Protein AF-A0A1C3NSQ4-F1 (afdb_monomer_lite)

Structure (mmCIF, N/CA/C/O backbone):
data_AF-A0A1C3NSQ4-F1
#
_entry.id   AF-A0A1C3NSQ4-F1
#
loop_
_atom_site.group_PDB
_atom_site.id
_atom_site.type_symbol
_atom_site.label_atom_id
_atom_site.label_alt_id
_atom_site.label_comp_id
_atom_site.label_asym_id
_atom_site.label_entity_id
_atom_site.label_seq_id
_atom_site.pdbx_PDB_ins_code
_atom_site.Cartn_x
_atom_site.Cartn_y
_atom_site.Cartn_z
_atom_site.occupancy
_atom_site.B_iso_or_equiv
_atom_site.auth_seq_id
_atom_site.auth_comp_id
_atom_site.auth_asym_id
_atom_site.auth_atom_id
_atom_site.pdbx_PDB_model_num
ATOM 1 N N . MET A 1 1 ? 35.970 15.125 13.111 1.00 40.38 1 MET A N 1
ATOM 2 C CA . MET A 1 1 ? 35.811 14.243 14.288 1.00 40.38 1 MET A CA 1
ATOM 3 C C . MET A 1 1 ? 34.692 13.255 14.001 1.00 40.38 1 MET A C 1
ATOM 5 O O . MET A 1 1 ? 33.544 13.655 13.899 1.00 40.38 1 MET A O 1
ATOM 9 N N . ALA A 1 2 ? 35.043 11.988 13.784 1.00 42.28 2 ALA A N 1
ATOM 10 C CA . ALA A 1 2 ? 34.103 10.860 13.794 1.00 42.28 2 ALA A CA 1
ATOM 11 C C . ALA A 1 2 ? 33.626 10.599 15.259 1.00 42.28 2 ALA A C 1
ATOM 13 O O . ALA A 1 2 ? 34.150 11.297 16.133 1.00 42.28 2 ALA A O 1
ATOM 14 N N . PRO A 1 3 ? 32.800 9.575 15.616 1.00 45.81 3 PRO A N 1
ATOM 15 C CA . PRO A 1 3 ? 32.316 8.450 14.791 1.00 45.81 3 PRO A CA 1
ATOM 16 C C . PRO A 1 3 ? 30.944 7.785 15.174 1.00 45.81 3 PRO A C 1
ATOM 18 O O . PRO A 1 3 ? 30.365 8.040 16.219 1.00 45.81 3 PRO A O 1
ATOM 21 N N . LYS A 1 4 ? 30.555 6.768 14.372 1.00 31.14 4 LYS A N 1
ATOM 22 C CA . LYS A 1 4 ? 29.981 5.440 14.754 1.00 31.14 4 LYS A CA 1
ATOM 23 C C . LYS A 1 4 ? 28.636 5.344 15.515 1.00 31.14 4 LYS A C 1
ATOM 25 O O . LYS A 1 4 ? 28.571 5.657 16.695 1.00 31.14 4 LYS A O 1
ATOM 30 N N . LYS A 1 5 ? 27.703 4.561 14.943 1.00 35.34 5 LYS A N 1
ATOM 31 C CA . LYS A 1 5 ? 27.250 3.206 15.398 1.00 35.34 5 LYS A CA 1
ATOM 32 C C . LYS A 1 5 ? 25.962 2.836 14.636 1.00 35.34 5 LYS A C 1
ATOM 34 O O . LYS A 1 5 ? 24.992 3.568 14.713 1.00 35.34 5 LYS A O 1
ATOM 39 N N . LYS A 1 6 ? 25.941 1.856 13.723 1.00 31.12 6 LYS A N 1
ATOM 40 C CA . LYS A 1 6 ? 25.899 0.389 13.923 1.00 31.12 6 LYS A CA 1
ATOM 41 C C . LYS A 1 6 ? 24.821 -0.085 14.916 1.00 31.12 6 LYS A C 1
ATOM 43 O O . LYS A 1 6 ? 24.930 0.195 16.103 1.00 31.12 6 LYS A O 1
ATOM 48 N N . MET A 1 7 ? 24.014 -1.024 14.407 1.00 30.27 7 MET A N 1
ATOM 49 C CA . MET A 1 7 ? 23.679 -2.326 15.012 1.00 30.27 7 MET A CA 1
ATOM 50 C C . MET A 1 7 ? 22.266 -2.507 15.597 1.00 30.27 7 MET A C 1
ATOM 52 O O . MET A 1 7 ? 21.793 -1.693 16.376 1.00 30.27 7 MET A O 1
ATOM 56 N N . PHE A 1 8 ? 21.728 -3.698 15.299 1.00 30.91 8 PHE A N 1
ATOM 57 C CA . PHE A 1 8 ? 20.724 -4.491 16.025 1.00 30.91 8 PHE A CA 1
ATOM 58 C C . PHE A 1 8 ? 19.275 -4.526 15.512 1.00 30.91 8 PHE A C 1
ATOM 60 O O . PHE A 1 8 ? 18.371 -3.893 16.039 1.00 30.91 8 PHE A O 1
ATOM 67 N N . GLN A 1 9 ? 19.069 -5.434 14.553 1.00 26.03 9 GLN A N 1
ATOM 68 C CA . GLN A 1 9 ? 17.821 -6.149 14.295 1.00 26.03 9 GLN A CA 1
ATOM 69 C C . GLN A 1 9 ? 17.838 -7.456 15.116 1.00 26.03 9 GLN A C 1
ATOM 71 O O . GLN A 1 9 ? 18.723 -8.295 14.937 1.00 26.03 9 GLN A O 1
ATOM 76 N N . LYS A 1 10 ? 16.893 -7.607 16.050 1.00 25.72 10 LYS A N 1
ATOM 77 C CA . LYS A 1 10 ? 16.554 -8.856 16.757 1.00 25.72 10 LYS A CA 1
ATOM 78 C C . LYS A 1 10 ? 15.092 -8.770 17.216 1.00 25.72 10 LYS A C 1
ATOM 80 O O . LYS A 1 10 ? 14.708 -7.741 17.758 1.00 25.72 10 LYS A O 1
ATOM 85 N N . SER A 1 11 ? 14.359 -9.876 17.047 1.00 26.11 11 SER A N 1
ATOM 86 C CA . SER A 1 11 ? 12.945 -10.123 17.419 1.00 26.11 11 SER A CA 1
ATOM 87 C C . SER A 1 11 ? 11.919 -9.497 16.458 1.00 26.11 11 SER A C 1
ATOM 89 O O . SER A 1 11 ? 11.941 -8.299 16.249 1.00 26.11 11 SER A O 1
ATOM 91 N N . MET A 1 12 ? 10.989 -10.206 15.812 1.00 30.17 12 MET A N 1
ATOM 92 C CA . MET A 1 12 ? 10.371 -11.501 16.099 1.00 30.17 12 MET A CA 1
ATOM 93 C C . MET A 1 12 ? 10.054 -12.262 14.799 1.00 30.17 12 MET A C 1
ATOM 95 O O . MET A 1 12 ? 9.213 -11.843 14.009 1.00 30.17 12 MET A O 1
ATOM 99 N N . SER A 1 13 ? 10.676 -13.427 14.635 1.00 24.72 13 SER A N 1
ATOM 100 C CA . SER A 1 13 ? 10.127 -14.567 13.898 1.00 24.72 13 SER A CA 1
ATOM 101 C C . SER A 1 13 ? 9.924 -15.676 14.928 1.00 24.72 13 SER A C 1
ATOM 103 O O . SER A 1 13 ? 10.914 -16.182 15.446 1.00 24.72 13 SER A O 1
ATOM 105 N N . ALA A 1 14 ? 8.675 -15.989 15.277 1.00 25.52 14 ALA A N 1
ATOM 106 C CA . ALA A 1 14 ? 8.234 -17.251 15.887 1.00 25.52 14 ALA A CA 1
ATOM 107 C C . ALA A 1 14 ? 6.713 -17.182 16.123 1.00 25.52 14 ALA A C 1
ATOM 109 O O . ALA A 1 14 ? 6.257 -16.201 16.699 1.00 25.52 14 ALA A O 1
ATOM 110 N N . LEU A 1 15 ? 5.985 -18.243 15.737 1.00 24.64 15 LEU A N 1
ATOM 111 C CA . LEU A 1 15 ? 4.517 -18.385 15.574 1.00 24.64 15 LEU A CA 1
ATOM 112 C C . LEU A 1 15 ? 4.069 -17.871 14.193 1.00 24.64 15 LEU A C 1
ATOM 114 O O . LEU A 1 15 ? 3.974 -16.676 13.982 1.00 24.64 15 LEU A O 1
ATOM 118 N N . MET A 1 16 ? 3.832 -18.682 13.162 1.00 30.86 16 MET A N 1
ATOM 119 C CA . MET A 1 16 ? 3.061 -19.923 13.137 1.00 30.86 16 MET A CA 1
ATOM 120 C C . MET A 1 16 ? 3.555 -20.825 11.989 1.00 30.86 16 MET A C 1
ATOM 122 O O . MET A 1 16 ? 3.319 -20.542 10.817 1.00 30.86 16 MET A O 1
ATOM 126 N N . LEU A 1 17 ? 4.223 -21.922 12.340 1.00 26.34 17 LEU A N 1
ATOM 127 C CA . LEU A 1 17 ? 4.379 -23.120 11.514 1.00 26.34 17 LEU A CA 1
ATOM 128 C C . LEU A 1 17 ? 3.701 -24.258 12.288 1.00 26.34 17 LEU A C 1
ATOM 130 O O . LEU A 1 17 ? 4.016 -24.486 13.453 1.00 26.34 17 LEU A O 1
ATOM 134 N N . GLY A 1 18 ? 2.756 -24.920 11.630 1.00 28.59 18 GLY A N 1
ATOM 135 C CA . GLY A 1 18 ? 1.955 -26.054 12.102 1.00 28.59 18 GLY A CA 1
ATOM 136 C C . GLY A 1 18 ? 0.729 -26.134 11.194 1.00 28.59 18 GLY A C 1
ATOM 137 O O . GLY A 1 18 ? -0.209 -25.372 11.385 1.00 28.59 18 GLY A O 1
ATOM 138 N N . GLY A 1 19 ? 0.843 -26.759 10.019 1.00 27.62 19 GLY A N 1
ATOM 139 C CA . GLY A 1 19 ? 0.536 -28.184 9.798 1.00 27.62 19 GLY A CA 1
ATOM 140 C C . GLY A 1 19 ? -0.875 -28.262 9.188 1.00 27.62 19 GLY A C 1
ATOM 141 O O . GLY A 1 19 ? -1.829 -27.879 9.851 1.00 27.62 19 GLY A O 1
ATOM 142 N N . ALA A 1 20 ? -1.049 -28.446 7.870 1.00 27.33 20 ALA A N 1
ATOM 143 C CA . ALA A 1 20 ? -1.038 -29.742 7.166 1.00 27.33 20 ALA A CA 1
ATOM 144 C C . ALA A 1 20 ? -2.050 -30.702 7.825 1.00 27.33 20 ALA A C 1
ATOM 146 O O . ALA A 1 20 ? -1.835 -31.119 8.954 1.00 27.33 20 ALA A O 1
ATOM 147 N N . GLU A 1 21 ? -3.273 -30.855 7.313 1.00 31.23 21 GLU A N 1
ATOM 148 C CA . GLU A 1 21 ? -3.770 -31.872 6.352 1.00 31.23 21 GLU A CA 1
ATOM 149 C C . GLU A 1 21 ? -5.286 -32.000 6.687 1.00 31.23 21 GLU A C 1
ATOM 151 O O . GLU A 1 21 ? -5.676 -31.695 7.808 1.00 31.23 21 GLU A O 1
ATOM 156 N N . SER A 1 22 ? -6.263 -32.417 5.886 1.00 32.12 22 SER A N 1
ATOM 157 C CA . SER A 1 22 ? -6.384 -32.954 4.537 1.00 32.12 22 SER A CA 1
ATOM 158 C C . SER A 1 22 ? -7.873 -32.816 4.172 1.00 32.12 22 SER A C 1
ATOM 160 O O . SER A 1 22 ? -8.736 -33.045 5.022 1.00 32.12 22 SER A O 1
ATOM 162 N N . ALA A 1 23 ? -8.190 -32.468 2.928 1.00 27.31 23 ALA A N 1
ATOM 163 C CA . ALA A 1 23 ? -9.536 -32.586 2.379 1.00 27.31 23 ALA A CA 1
ATOM 164 C C . ALA A 1 23 ? -9.571 -33.800 1.448 1.00 27.31 23 ALA A C 1
ATOM 166 O O . ALA A 1 23 ? -8.804 -33.837 0.490 1.00 27.31 23 ALA A O 1
ATOM 167 N N . ALA A 1 24 ? -10.473 -34.752 1.695 1.00 31.73 24 ALA A N 1
ATOM 168 C CA . ALA A 1 24 ? -11.015 -35.633 0.661 1.00 31.73 24 ALA A CA 1
ATOM 169 C C . ALA A 1 24 ? -12.319 -36.315 1.132 1.00 31.73 24 ALA A C 1
ATOM 171 O O . ALA A 1 24 ? -12.511 -36.492 2.335 1.00 31.73 24 ALA A O 1
ATOM 172 N N . PRO A 1 25 ? -13.232 -36.654 0.202 1.00 35.25 25 PRO A N 1
ATOM 173 C CA . PRO A 1 25 ? -14.680 -36.584 0.406 1.00 35.25 25 PRO A CA 1
ATOM 174 C C . PRO A 1 25 ? -15.360 -37.959 0.380 1.00 35.25 25 PRO A C 1
ATOM 176 O O . PRO A 1 25 ? -14.863 -38.871 -0.271 1.00 35.25 25 PRO A O 1
ATOM 179 N N . LEU A 1 26 ? -16.550 -38.094 0.976 1.00 38.00 26 LEU A N 1
ATOM 180 C CA . LEU A 1 26 ? -17.413 -39.257 0.737 1.00 38.00 26 LEU A CA 1
ATOM 181 C C . LEU A 1 26 ? -18.899 -38.875 0.722 1.00 38.00 26 LEU A C 1
ATOM 183 O O . LEU A 1 26 ? -19.487 -38.495 1.731 1.00 38.00 26 LEU A O 1
ATOM 187 N N . ALA A 1 27 ? -19.492 -39.019 -0.461 1.00 31.97 27 ALA A N 1
ATOM 188 C CA . ALA A 1 27 ? -20.909 -39.278 -0.653 1.00 31.97 27 ALA A CA 1
ATOM 189 C C . ALA A 1 27 ? -21.199 -40.768 -0.387 1.00 31.97 27 ALA A C 1
ATOM 191 O O . ALA A 1 27 ? -20.351 -41.609 -0.684 1.00 31.97 27 ALA A O 1
ATOM 192 N N . GLY A 1 28 ? -22.412 -41.097 0.075 1.00 33.06 28 GLY A N 1
ATOM 193 C CA . GLY A 1 28 ? -22.971 -42.449 -0.073 1.00 33.06 28 GLY A CA 1
ATOM 194 C C . GLY A 1 28 ? -23.776 -42.999 1.110 1.00 33.06 28 GLY A C 1
ATOM 195 O O . GLY A 1 28 ? -23.215 -43.658 1.969 1.00 33.06 28 GLY A O 1
ATOM 196 N N . SER A 1 29 ? -25.096 -42.791 1.045 1.00 31.61 29 SER A N 1
ATOM 197 C CA . SER A 1 29 ? -26.168 -43.801 1.193 1.00 31.61 29 SER A CA 1
ATOM 198 C C . SER A 1 29 ? -26.341 -44.656 2.467 1.00 31.61 29 SER A C 1
ATOM 200 O O . SER A 1 29 ? -25.439 -45.358 2.900 1.00 31.61 29 SER A O 1
ATOM 202 N N . GLY A 1 30 ? -27.605 -44.761 2.919 1.00 32.78 30 GLY A N 1
ATOM 203 C CA . GLY A 1 30 ? -28.124 -45.868 3.753 1.00 32.78 30 GLY A CA 1
ATOM 204 C C . GLY A 1 30 ? -28.919 -45.389 4.979 1.00 32.78 30 GLY A C 1
ATOM 205 O O . GLY A 1 30 ? -28.307 -45.109 5.994 1.00 32.78 30 GLY A O 1
ATOM 206 N N . VAL A 1 31 ? -30.214 -45.044 4.909 1.00 37.06 31 VAL A N 1
ATOM 207 C CA . VAL A 1 31 ? -31.425 -45.904 4.832 1.00 37.06 31 VAL A CA 1
ATOM 208 C C . VAL A 1 31 ? -31.801 -46.555 6.186 1.00 37.06 31 VAL A C 1
ATOM 210 O O . VAL A 1 31 ? -30.989 -47.239 6.795 1.00 37.06 31 VAL A O 1
ATOM 213 N N . LEU A 1 32 ? -33.096 -46.399 6.533 1.00 40.06 32 LEU A N 1
ATOM 214 C CA . LEU A 1 32 ? -33.947 -47.093 7.533 1.00 40.06 32 LEU A CA 1
ATOM 215 C C . LEU A 1 32 ? -34.000 -46.491 8.951 1.00 40.06 32 LEU A C 1
ATOM 217 O O . LEU A 1 32 ? -32.976 -46.149 9.514 1.00 40.06 32 LEU A O 1
ATOM 221 N N . ALA A 1 33 ? -35.133 -46.414 9.656 1.00 39.53 33 ALA A N 1
ATOM 222 C CA . ALA A 1 33 ? -36.562 -46.553 9.357 1.00 39.53 33 ALA A CA 1
ATOM 223 C C . ALA A 1 33 ? -37.335 -46.283 10.669 1.00 39.53 33 ALA A C 1
ATOM 225 O O . ALA A 1 33 ? -36.830 -46.632 11.731 1.00 39.53 33 ALA A O 1
ATOM 226 N N . SER A 1 34 ? -38.596 -45.833 10.548 1.00 41.97 34 SER A N 1
ATOM 227 C CA . SER A 1 34 ? -39.753 -46.166 11.420 1.00 41.97 34 SER A CA 1
ATOM 228 C C . SER A 1 34 ? -39.723 -45.708 12.899 1.00 41.97 34 SER A C 1
ATOM 230 O O . SER A 1 34 ? -38.709 -45.805 13.564 1.00 41.97 34 SER A O 1
ATOM 232 N N . ASN A 1 35 ? -40.795 -45.263 13.556 1.00 37.84 35 ASN A N 1
ATOM 233 C CA . ASN A 1 35 ? -42.224 -45.241 13.256 1.00 37.84 35 ASN A CA 1
ATOM 234 C C . ASN A 1 35 ? -42.939 -44.385 14.332 1.00 37.84 35 ASN A C 1
ATOM 236 O O . ASN A 1 35 ? -42.483 -44.373 15.469 1.00 37.84 35 ASN A O 1
ATOM 240 N N . SER A 1 36 ? -44.053 -43.744 13.936 1.00 45.62 36 SER A N 1
ATOM 241 C CA . SER A 1 36 ? -45.396 -43.749 14.584 1.00 45.62 36 SER A CA 1
ATOM 242 C C . SER A 1 36 ? -45.515 -43.434 16.087 1.00 45.62 36 SER A C 1
ATOM 244 O O . SER A 1 36 ? -44.765 -43.946 16.894 1.00 45.62 36 SER A O 1
ATOM 246 N N . ALA A 1 37 ? -46.517 -42.768 16.653 1.00 41.81 37 ALA A N 1
ATOM 247 C CA . ALA A 1 37 ? -47.781 -42.109 16.311 1.00 41.81 37 ALA A CA 1
ATOM 248 C C . ALA A 1 37 ? -48.210 -41.468 17.669 1.00 41.81 37 ALA A C 1
ATOM 250 O O . ALA A 1 37 ? -47.832 -41.977 18.718 1.00 41.81 37 ALA A O 1
ATOM 251 N N . GLY A 1 38 ? -48.898 -40.333 17.774 1.00 37.94 38 GLY A N 1
ATOM 252 C CA . GLY A 1 38 ? -50.278 -40.127 17.359 1.00 37.94 38 GLY A CA 1
ATOM 253 C C . GLY A 1 38 ? -51.040 -39.305 18.424 1.00 37.94 38 GLY A C 1
ATOM 254 O O . GLY A 1 38 ? -50.700 -39.352 19.602 1.00 37.94 38 GLY A O 1
ATOM 255 N N . SER A 1 39 ? -52.078 -38.593 17.956 1.00 43.03 39 SER A N 1
ATOM 256 C CA . SER A 1 39 ? -53.245 -37.998 18.661 1.00 43.03 39 SER A CA 1
ATOM 257 C C . SER A 1 39 ? -52.989 -36.909 19.727 1.00 43.03 39 SER A C 1
ATOM 259 O O . SER A 1 39 ? -52.394 -37.195 20.753 1.00 43.03 39 SER A O 1
ATOM 261 N N . SER A 1 40 ? -53.302 -35.617 19.548 1.00 46.56 40 SER A N 1
ATOM 262 C CA . SER A 1 40 ? -54.561 -34.878 19.244 1.00 46.56 40 SER A CA 1
ATOM 263 C C . SER A 1 40 ? -55.328 -34.372 20.501 1.00 46.56 40 SER A C 1
ATOM 265 O O . SER A 1 40 ? -55.347 -35.085 21.498 1.00 46.56 40 SER A O 1
ATOM 267 N N . PRO A 1 41 ? -55.945 -33.160 20.471 1.00 44.28 41 PRO A N 1
ATOM 268 C CA . PRO A 1 41 ? -56.482 -32.382 21.618 1.00 44.28 41 PRO A CA 1
ATOM 269 C C . PRO A 1 41 ? -58.044 -32.367 21.584 1.00 44.28 41 PRO A C 1
ATOM 271 O O . PRO A 1 41 ? -58.582 -33.315 21.012 1.00 44.28 41 PRO A O 1
ATOM 274 N N . PRO A 1 42 ? -58.835 -31.325 21.973 1.00 47.44 42 PRO A N 1
ATOM 275 C CA . PRO A 1 42 ? -58.797 -30.239 22.986 1.00 47.44 42 PRO A CA 1
ATOM 276 C C . PRO A 1 42 ? -60.084 -30.225 23.886 1.00 47.44 42 PRO A C 1
ATOM 278 O O . PRO A 1 42 ? -60.951 -31.082 23.745 1.00 47.44 42 PRO A O 1
ATOM 281 N N . GLY A 1 43 ? -60.286 -29.232 24.771 1.00 39.56 43 GLY A N 1
ATOM 282 C CA . GLY A 1 43 ? -61.572 -29.043 25.481 1.00 39.56 43 GLY A CA 1
ATOM 283 C C . GLY A 1 43 ? -61.655 -27.763 26.327 1.00 39.56 43 GLY A C 1
ATOM 284 O O . GLY A 1 43 ? -60.686 -27.391 26.975 1.00 39.56 43 GLY A O 1
ATOM 285 N N . ALA A 1 44 ? -62.794 -27.070 26.275 1.00 42.12 44 ALA A N 1
ATOM 286 C CA . ALA A 1 44 ? -62.985 -25.654 26.594 1.00 42.12 44 ALA A CA 1
ATOM 287 C C . ALA A 1 44 ? -63.697 -25.348 27.937 1.00 42.12 44 ALA A C 1
ATOM 289 O O . ALA A 1 44 ? -64.434 -26.178 28.452 1.00 42.12 44 ALA A O 1
ATOM 290 N N . ALA A 1 45 ? -63.559 -24.076 28.348 1.00 39.94 45 ALA A N 1
ATOM 291 C CA . ALA A 1 45 ? -64.521 -23.193 29.039 1.00 39.94 45 ALA A CA 1
ATOM 292 C C . ALA A 1 45 ? -64.879 -23.393 30.533 1.00 39.94 45 ALA A C 1
ATOM 294 O O . ALA A 1 45 ? -65.337 -24.447 30.957 1.00 39.94 45 ALA A O 1
ATOM 295 N N . GLY A 1 46 ? -64.805 -22.283 31.292 1.00 41.12 46 GLY A N 1
ATOM 296 C CA . GLY A 1 46 ? -65.490 -22.101 32.583 1.00 41.12 46 GLY A CA 1
ATOM 297 C C . GLY A 1 46 ? -64.945 -20.967 33.477 1.00 41.12 46 GLY A C 1
ATOM 298 O O . GLY A 1 46 ? -64.082 -21.203 34.312 1.00 41.12 46 GLY A O 1
ATOM 299 N N . THR A 1 47 ? -65.463 -19.745 33.326 1.00 39.38 47 THR A N 1
ATOM 300 C CA . THR A 1 47 ? -65.478 -18.617 34.309 1.00 39.38 47 THR A CA 1
ATOM 301 C C . THR A 1 47 ? -66.766 -18.738 35.180 1.00 39.38 47 THR A C 1
ATOM 303 O O . THR A 1 47 ? -67.578 -19.586 34.802 1.00 39.38 47 THR A O 1
ATOM 306 N N . PRO A 1 48 ? -67.100 -17.932 36.238 1.00 48.38 48 PRO A N 1
ATOM 307 C CA . PRO A 1 48 ? -66.500 -16.696 36.803 1.00 48.38 48 PRO A CA 1
ATOM 308 C C . PRO A 1 48 ? -66.582 -16.514 38.364 1.00 48.38 48 PRO A C 1
ATOM 310 O O . PRO A 1 48 ? -66.971 -17.423 39.088 1.00 48.38 48 PRO A O 1
ATOM 313 N N . SER A 1 49 ? -66.319 -15.269 38.829 1.00 43.72 49 SER A N 1
ATOM 314 C CA . SER A 1 49 ? -66.889 -14.536 40.005 1.00 43.72 49 SER A CA 1
ATOM 315 C C . SER A 1 49 ? -65.920 -14.253 41.181 1.00 43.72 49 SER A C 1
ATOM 317 O O . SER A 1 49 ? -65.448 -15.181 41.820 1.00 43.72 49 SER A O 1
ATOM 319 N N . ALA A 1 50 ? -65.421 -13.007 41.337 1.00 41.56 50 ALA A N 1
ATOM 320 C CA . ALA A 1 50 ? -65.898 -11.890 42.206 1.00 41.56 50 ALA A CA 1
ATOM 321 C C . ALA A 1 50 ? -65.419 -12.026 43.683 1.00 41.56 50 ALA A C 1
ATOM 323 O O . ALA A 1 50 ? -65.450 -13.119 44.218 1.00 41.56 50 ALA A O 1
ATOM 324 N N . ALA A 1 51 ? -64.952 -11.024 44.445 1.00 41.81 51 ALA A N 1
ATOM 325 C CA . ALA A 1 51 ? -65.064 -9.566 44.405 1.00 41.81 51 ALA A CA 1
ATOM 326 C C . ALA A 1 51 ? -64.007 -8.884 45.327 1.00 41.81 51 ALA A C 1
ATOM 328 O O . ALA A 1 51 ? -63.428 -9.533 46.193 1.00 41.81 51 ALA A O 1
ATOM 329 N N . SER A 1 52 ? -63.916 -7.550 45.191 1.00 41.88 52 SER A N 1
ATOM 330 C CA . SER A 1 52 ? -63.645 -6.511 46.217 1.00 41.88 52 SER A CA 1
ATOM 331 C C . SER A 1 52 ? -62.311 -5.728 46.251 1.00 41.88 52 SER A C 1
ATOM 333 O O . SER A 1 52 ? -61.314 -6.188 46.789 1.00 41.88 52 SER A O 1
ATOM 335 N N . GLN A 1 53 ? -62.450 -4.457 45.813 1.00 43.00 53 GLN A N 1
ATOM 336 C CA . GLN A 1 53 ? -62.073 -3.171 46.462 1.00 43.00 53 GLN A CA 1
ATOM 337 C C . GLN A 1 53 ? -60.582 -2.731 46.428 1.00 43.00 53 GLN A C 1
ATOM 339 O O . GLN A 1 53 ? -59.759 -3.324 47.108 1.00 43.00 53 GLN A O 1
ATOM 344 N N . THR A 1 54 ? -60.118 -1.830 45.529 1.00 39.28 54 THR A N 1
ATOM 345 C CA . THR A 1 54 ? -60.206 -0.329 45.423 1.00 39.28 54 THR A CA 1
ATOM 346 C C . THR A 1 54 ? -59.445 0.478 46.499 1.00 39.28 54 THR A C 1
ATOM 348 O O . THR A 1 54 ? -59.509 0.085 47.655 1.00 39.28 54 THR A O 1
ATOM 351 N N . PRO A 1 55 ? -58.994 1.732 46.235 1.00 43.25 55 PRO A N 1
ATOM 352 C CA . PRO A 1 55 ? -58.147 2.270 45.148 1.00 43.25 55 PRO A CA 1
ATOM 353 C C . PRO A 1 55 ? -57.121 3.319 45.703 1.00 43.25 55 PRO A C 1
ATOM 355 O O . PRO A 1 55 ? -56.886 3.358 46.904 1.00 43.25 55 PRO A O 1
ATOM 358 N N . THR A 1 56 ? -56.610 4.232 44.855 1.00 34.66 56 THR A N 1
ATOM 359 C CA . THR A 1 56 ? -55.710 5.401 45.121 1.00 34.66 56 THR A CA 1
ATOM 360 C C . THR A 1 56 ? -54.209 5.044 45.065 1.00 34.66 56 THR A C 1
ATOM 362 O O . THR A 1 56 ? -53.786 4.064 45.649 1.00 34.66 56 THR A O 1
ATOM 365 N N . THR A 1 57 ? -53.306 5.716 44.339 1.00 35.09 57 THR A N 1
ATOM 366 C CA . THR A 1 57 ? -53.165 7.147 44.026 1.00 35.09 57 THR A CA 1
ATOM 367 C C . THR A 1 57 ? -52.130 7.333 42.885 1.00 35.09 57 THR A C 1
ATOM 369 O O . THR A 1 57 ? -51.275 6.476 42.686 1.00 35.09 57 THR A O 1
ATOM 372 N N . SER A 1 58 ? -52.188 8.490 42.211 1.00 38.47 58 SER A N 1
ATOM 373 C CA . SER A 1 58 ? -51.140 9.189 41.425 1.00 38.47 58 SER A CA 1
ATOM 374 C C . SER A 1 58 ? -50.749 8.718 40.007 1.00 38.47 58 SER A C 1
ATOM 376 O O . SER A 1 58 ? -49.894 7.866 39.793 1.00 38.47 58 SER A O 1
ATOM 378 N N . THR A 1 59 ? -51.355 9.426 39.051 1.00 30.17 59 THR A N 1
ATOM 379 C CA . THR A 1 59 ? -50.969 9.796 37.674 1.00 30.17 59 THR A CA 1
ATOM 380 C C . THR A 1 59 ? -49.635 10.610 37.606 1.00 30.17 59 THR A C 1
ATOM 382 O O . THR A 1 59 ? -49.103 10.952 38.659 1.00 30.17 59 THR A O 1
ATOM 385 N N . PRO A 1 60 ? -49.123 11.004 36.410 1.00 40.81 60 PRO A N 1
ATOM 386 C CA . PRO A 1 60 ? -47.912 10.542 35.690 1.00 40.81 60 PRO A CA 1
ATOM 387 C C . PRO A 1 60 ? -46.787 11.647 35.718 1.00 40.81 60 PRO A C 1
ATOM 389 O O . PRO A 1 60 ? -46.931 12.501 36.592 1.00 40.81 60 PRO A O 1
ATOM 392 N N . PRO A 1 61 ? -45.692 11.748 34.891 1.00 34.69 61 PRO A N 1
ATOM 393 C CA . PRO A 1 61 ? -45.663 11.724 33.408 1.00 34.69 61 PRO A CA 1
ATOM 394 C C . PRO A 1 61 ? -44.326 11.261 32.730 1.00 34.69 61 PRO A C 1
ATOM 396 O O . PRO A 1 61 ? -43.328 10.961 33.374 1.00 34.69 61 PRO A O 1
ATOM 399 N N . SER A 1 62 ? -44.298 11.279 31.390 1.00 30.14 62 SER A N 1
ATOM 400 C CA . SER A 1 62 ? -43.097 11.564 30.572 1.00 30.14 62 SER A CA 1
ATOM 401 C C . SER A 1 62 ? -41.955 10.532 30.514 1.00 30.14 62 SER A C 1
ATOM 403 O O . SER A 1 62 ? -40.883 10.755 31.073 1.00 30.14 62 SER A O 1
ATOM 405 N N . SER A 1 63 ? -42.076 9.487 29.685 1.00 32.72 63 SER A N 1
ATOM 406 C CA . SER A 1 63 ? -40.868 8.902 29.079 1.00 32.72 63 SER A CA 1
ATOM 407 C C . SER A 1 63 ? -40.376 9.857 27.989 1.00 32.72 63 SER A C 1
ATOM 409 O O . SER A 1 63 ? -40.842 9.834 26.848 1.00 32.72 63 SER A O 1
ATOM 411 N N . THR A 1 64 ? -39.491 10.759 28.396 1.00 37.81 64 THR A N 1
ATOM 412 C CA . THR A 1 64 ? -38.649 11.601 27.551 1.00 37.81 64 THR A CA 1
ATOM 413 C C . THR A 1 64 ? -38.149 10.812 26.343 1.00 37.81 64 THR A C 1
ATOM 415 O O . THR A 1 64 ? -37.491 9.785 26.486 1.00 37.81 64 THR A O 1
ATOM 418 N N . THR A 1 65 ? -38.471 11.278 25.136 1.00 50.12 65 THR A N 1
ATOM 419 C CA . THR A 1 65 ? -37.857 10.785 23.901 1.00 50.12 65 THR A CA 1
ATOM 420 C C . THR A 1 65 ? -36.353 11.008 24.014 1.00 50.12 65 THR A C 1
ATOM 422 O O . THR A 1 65 ? -35.882 12.135 23.847 1.00 50.12 65 THR A O 1
ATOM 425 N N . THR A 1 66 ? -35.596 9.967 24.361 1.00 61.94 66 THR A N 1
ATOM 426 C CA . THR A 1 66 ? -34.135 10.020 24.341 1.00 61.94 66 THR A CA 1
ATOM 427 C C . THR A 1 66 ? -33.708 10.386 22.933 1.00 61.94 66 THR A C 1
ATOM 429 O O . THR A 1 66 ? -34.155 9.774 21.962 1.00 61.94 66 THR A O 1
ATOM 432 N N . THR A 1 67 ? -32.878 11.417 22.810 1.00 83.12 67 THR A N 1
ATOM 433 C CA . THR A 1 67 ? -32.318 11.787 21.514 1.00 83.12 67 THR A CA 1
ATOM 434 C C . THR A 1 67 ? -31.518 10.601 20.971 1.00 83.12 67 THR A C 1
ATOM 436 O O . THR A 1 67 ? -30.917 9.852 21.745 1.00 83.12 67 THR A O 1
ATOM 439 N N . LEU A 1 68 ? -31.498 10.426 19.646 1.00 86.69 68 LEU A N 1
ATOM 440 C CA . LEU A 1 68 ? -30.742 9.351 18.986 1.00 86.69 68 LEU A CA 1
ATOM 441 C C . LEU A 1 68 ? -29.301 9.265 19.512 1.00 86.69 68 LEU A C 1
ATOM 443 O O . LEU A 1 68 ? -28.789 8.180 19.754 1.00 86.69 68 LEU A O 1
ATOM 447 N N . THR A 1 69 ? -28.671 10.418 19.736 1.00 89.56 69 THR A N 1
ATOM 448 C CA . THR A 1 69 ? -27.324 10.529 20.296 1.00 89.56 69 THR A CA 1
ATOM 449 C C . THR A 1 69 ? -27.184 9.829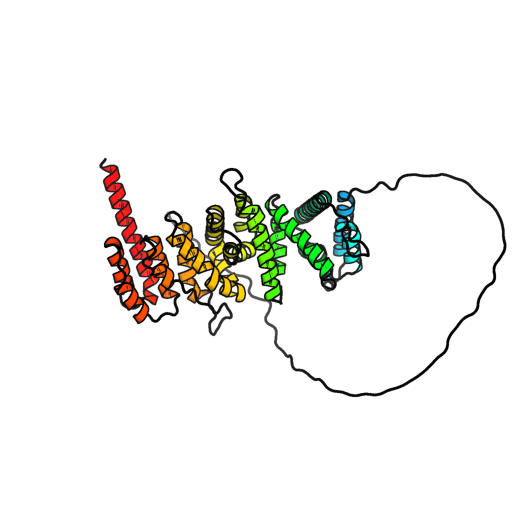 21.646 1.00 89.56 69 THR A C 1
ATOM 451 O O . THR A 1 69 ? -26.240 9.067 21.839 1.00 89.56 69 THR A O 1
ATOM 454 N N . GLU A 1 70 ? -28.099 10.073 22.585 1.00 91.62 70 GLU A N 1
ATOM 455 C CA . GLU A 1 70 ? -28.029 9.475 23.922 1.00 91.62 70 GLU A CA 1
ATOM 456 C C . GLU A 1 70 ? -28.377 7.983 23.893 1.00 91.62 70 GLU A C 1
ATOM 458 O O . GLU A 1 70 ? -27.723 7.189 24.571 1.00 91.62 70 GLU A O 1
ATOM 463 N N . GLN A 1 71 ? -29.324 7.576 23.038 1.00 92.25 71 GLN A N 1
ATOM 464 C CA . GLN A 1 71 ? -29.626 6.161 22.810 1.00 92.25 71 GLN A CA 1
ATOM 465 C C . GLN A 1 71 ? -28.402 5.417 22.249 1.00 92.25 71 GLN A C 1
ATOM 467 O O . GLN A 1 71 ? -27.968 4.420 22.828 1.00 92.25 71 GLN A O 1
ATOM 472 N N . ALA A 1 72 ? -27.785 5.946 21.188 1.00 94.06 72 ALA A N 1
ATOM 473 C CA . ALA A 1 72 ? -26.595 5.371 20.568 1.00 94.06 72 ALA A CA 1
ATOM 474 C C . ALA A 1 72 ? -25.423 5.270 21.560 1.00 94.06 72 ALA A C 1
ATOM 476 O O . ALA A 1 72 ? -24.793 4.218 21.670 1.00 94.06 72 ALA A O 1
ATOM 477 N N . LYS A 1 73 ? -25.162 6.324 22.349 1.00 94.81 73 LYS A N 1
ATOM 478 C CA . LYS A 1 73 ? -24.146 6.289 23.418 1.00 94.81 73 LYS A CA 1
ATOM 479 C C . LYS A 1 73 ? -24.443 5.215 24.465 1.00 94.81 73 LYS A C 1
ATOM 481 O O . LYS A 1 73 ? -23.525 4.503 24.873 1.00 94.81 73 LYS A O 1
ATOM 486 N N . GLY A 1 74 ? -25.703 5.077 24.885 1.00 94.44 74 GLY A N 1
ATOM 487 C CA . GLY A 1 74 ? -26.132 4.059 25.846 1.00 94.44 74 GLY A CA 1
ATOM 488 C C . GLY A 1 74 ? -25.859 2.637 25.349 1.00 94.44 74 GLY A C 1
ATOM 489 O O . GLY A 1 74 ? -25.260 1.834 26.066 1.00 94.44 74 GLY A O 1
ATOM 490 N N . VAL A 1 75 ? -26.204 2.355 24.090 1.00 95.06 75 VAL A N 1
ATOM 491 C CA . VAL A 1 75 ? -25.954 1.058 23.436 1.00 95.06 75 VAL A CA 1
ATOM 492 C C . VAL A 1 75 ? -24.464 0.761 23.328 1.00 95.06 75 VAL A C 1
ATOM 494 O O . VAL A 1 75 ? -24.020 -0.345 23.631 1.00 95.06 75 VAL A O 1
ATOM 497 N N . LEU A 1 76 ? -23.665 1.753 22.938 1.00 96.00 76 LEU A N 1
ATOM 498 C CA . LEU A 1 76 ? -22.216 1.609 22.829 1.00 96.00 76 LEU A CA 1
ATOM 499 C C . LEU A 1 76 ? -21.554 1.397 24.201 1.00 96.00 76 LEU A C 1
ATOM 501 O O . LEU A 1 76 ? -20.628 0.593 24.330 1.00 96.00 76 LEU A O 1
ATOM 505 N N . ALA A 1 77 ? -22.052 2.045 25.257 1.00 94.38 77 ALA A N 1
ATOM 506 C CA . ALA A 1 77 ? -21.614 1.780 26.626 1.00 94.38 77 ALA A CA 1
ATOM 507 C C . ALA A 1 77 ? -21.982 0.353 27.077 1.00 94.38 77 ALA A C 1
ATOM 509 O O . ALA A 1 77 ? -21.165 -0.334 27.702 1.00 94.38 77 ALA A O 1
ATOM 510 N N . GLN A 1 78 ? -23.176 -0.126 26.714 1.00 93.50 78 GLN A N 1
ATOM 511 C CA . GLN A 1 78 ? -23.599 -1.502 26.969 1.00 93.50 78 GLN A CA 1
ATOM 512 C C . GLN A 1 78 ? -22.742 -2.515 26.197 1.00 93.50 78 GLN A C 1
ATOM 514 O O . GLN A 1 78 ? -22.336 -3.516 26.782 1.00 93.50 78 GLN A O 1
ATOM 519 N N . LEU A 1 79 ? -22.378 -2.234 24.941 1.00 93.62 79 LEU A N 1
ATOM 520 C CA . LEU A 1 79 ? -21.470 -3.062 24.139 1.00 93.62 79 LEU A CA 1
ATOM 521 C C . LEU A 1 79 ? -20.120 -3.265 24.845 1.00 93.62 79 LEU A C 1
ATOM 523 O O . LEU A 1 79 ? -19.643 -4.395 24.975 1.00 93.62 79 LEU A O 1
ATOM 527 N N . VAL A 1 80 ? -19.537 -2.183 25.374 1.00 92.31 80 VAL A N 1
ATOM 528 C CA . VAL A 1 80 ? -18.288 -2.239 26.154 1.00 92.31 80 VAL A CA 1
ATOM 529 C C . VAL A 1 80 ? -18.461 -3.067 27.425 1.00 92.31 80 VAL A C 1
ATOM 531 O O . VAL A 1 80 ? -17.605 -3.894 27.745 1.00 92.31 80 VAL A O 1
ATOM 534 N N . LYS A 1 81 ? -19.572 -2.887 28.149 1.00 91.12 81 LYS A N 1
ATOM 535 C CA . LYS A 1 81 ? -19.876 -3.672 29.354 1.00 91.12 81 LYS A CA 1
ATOM 536 C C . LYS A 1 81 ? -19.983 -5.167 29.032 1.00 91.12 81 LYS A C 1
ATOM 538 O O . LYS A 1 81 ? -19.367 -5.978 29.724 1.00 91.12 81 LYS A O 1
ATOM 543 N N . THR A 1 82 ? -20.694 -5.525 27.963 1.00 89.31 82 THR A N 1
ATOM 544 C CA . THR A 1 82 ? -20.844 -6.912 27.497 1.00 89.31 82 THR A CA 1
ATOM 545 C C . THR A 1 82 ? -19.505 -7.520 27.085 1.00 89.31 82 THR A C 1
ATOM 547 O O . THR A 1 82 ? -19.221 -8.667 27.439 1.00 89.31 82 THR A O 1
ATOM 550 N N . SER A 1 83 ? -18.648 -6.755 26.402 1.00 86.88 83 SER A N 1
ATOM 551 C CA . SER A 1 83 ? -17.290 -7.191 26.047 1.00 86.88 83 SER A CA 1
ATOM 552 C C . SER A 1 83 ? -16.447 -7.495 27.290 1.00 86.88 83 SER A C 1
ATOM 554 O O . SER A 1 83 ? -15.929 -8.600 27.426 1.00 86.88 83 SER A O 1
ATOM 556 N N . LYS A 1 84 ? -16.416 -6.587 28.277 1.00 83.94 84 LYS A N 1
ATOM 557 C CA . LYS A 1 84 ? -15.663 -6.780 29.534 1.00 83.94 84 LYS A CA 1
ATOM 558 C C . LYS A 1 84 ? -16.177 -7.945 30.389 1.00 83.94 84 LYS A C 1
ATOM 560 O O . LYS A 1 84 ? -15.401 -8.576 31.103 1.00 83.94 84 LYS A O 1
ATOM 565 N N . MET A 1 85 ? -17.480 -8.234 30.340 1.00 81.75 85 MET A N 1
ATOM 566 C CA . MET A 1 85 ? -18.072 -9.394 31.025 1.00 81.75 85 MET A CA 1
ATOM 567 C C . MET A 1 85 ? -17.783 -10.716 30.306 1.00 81.75 85 MET A C 1
ATOM 569 O O . MET A 1 85 ? -17.763 -11.775 30.936 1.00 81.75 85 MET A O 1
ATOM 573 N N . SER A 1 86 ? -17.513 -10.666 29.001 1.00 71.25 86 SER A N 1
ATOM 574 C CA . SER A 1 86 ? -17.191 -11.832 28.183 1.00 71.25 86 SER A CA 1
ATOM 575 C C . SER A 1 86 ? -15.746 -12.273 28.429 1.00 71.25 86 SER A C 1
ATOM 577 O O . SER A 1 86 ? -14.852 -12.011 27.637 1.00 71.25 86 SER A O 1
ATOM 579 N N . ARG A 1 87 ? -15.507 -12.976 29.544 1.00 59.75 87 ARG A N 1
ATOM 580 C CA . ARG A 1 87 ? -14.188 -13.556 29.877 1.00 59.75 87 ARG A CA 1
ATOM 581 C C . ARG A 1 87 ? -13.763 -14.694 28.938 1.00 59.75 87 ARG A C 1
ATOM 583 O O . ARG A 1 87 ? -12.614 -15.129 28.981 1.00 59.75 87 ARG A O 1
ATOM 590 N N . SER A 1 88 ? -14.680 -15.215 28.122 1.00 53.47 88 SER A N 1
ATOM 591 C CA . SER A 1 88 ? -14.419 -16.323 27.208 1.00 53.47 88 SER A CA 1
ATOM 592 C C . SER A 1 88 ? -13.681 -15.833 25.964 1.00 53.47 88 SER A C 1
ATOM 594 O O . SER A 1 88 ? -14.264 -15.140 25.134 1.00 53.47 88 SER A O 1
ATOM 596 N N . ARG A 1 89 ? -12.434 -16.277 25.786 1.00 52.41 89 ARG A N 1
ATOM 597 C CA . ARG A 1 89 ? -11.595 -16.035 24.596 1.00 52.41 89 ARG A CA 1
ATOM 598 C C . ARG A 1 89 ? -12.150 -16.609 23.272 1.00 52.41 89 ARG A C 1
ATOM 600 O O . ARG A 1 89 ? -11.428 -16.604 22.288 1.00 52.41 89 ARG A O 1
ATOM 607 N N . GLY A 1 90 ? -13.369 -17.155 23.247 1.00 47.38 90 GLY A N 1
ATOM 608 C CA . GLY A 1 90 ? -13.814 -18.071 22.189 1.00 47.38 90 GLY A CA 1
ATOM 609 C C . GLY A 1 90 ? -15.077 -17.704 21.412 1.00 47.38 90 GLY A C 1
ATOM 610 O O . GLY A 1 90 ? -15.409 -18.446 20.503 1.00 47.38 90 GLY A O 1
ATOM 611 N N . SER A 1 91 ? -15.792 -16.621 21.733 1.00 55.75 91 SER A N 1
ATOM 612 C CA . SER A 1 91 ? -16.937 -16.184 20.915 1.00 55.75 91 SER A CA 1
ATOM 613 C C . SER A 1 91 ? -16.796 -14.706 20.607 1.00 55.75 91 SER A C 1
ATOM 615 O O . SER A 1 91 ? -16.721 -13.879 21.527 1.00 55.75 91 SER A O 1
ATOM 617 N N . ALA A 1 92 ? -16.714 -14.393 19.315 1.00 78.62 92 ALA A N 1
ATOM 618 C CA . ALA A 1 92 ? -16.593 -13.024 18.855 1.00 78.62 92 ALA A CA 1
ATOM 619 C C . ALA A 1 92 ? -17.863 -12.258 19.241 1.00 78.62 92 ALA A C 1
ATOM 621 O O . ALA A 1 92 ? -18.980 -12.761 19.136 1.00 78.62 92 ALA A O 1
ATOM 622 N N . LEU A 1 93 ? -17.712 -11.013 19.695 1.00 86.62 93 LEU A N 1
ATOM 623 C CA . LEU A 1 93 ? -18.839 -10.156 20.080 1.00 86.62 93 LEU A CA 1
ATOM 624 C C . LEU A 1 93 ? -19.862 -9.997 18.932 1.00 86.62 93 LEU A C 1
ATOM 626 O O . LEU A 1 93 ? -21.055 -9.834 19.184 1.00 86.62 93 LEU A O 1
ATOM 630 N N . ALA A 1 94 ? -19.391 -10.114 17.686 1.00 87.25 94 ALA A N 1
ATOM 631 C CA . ALA A 1 94 ? -20.189 -10.118 16.464 1.00 87.25 94 ALA A CA 1
ATOM 632 C C . ALA A 1 94 ? -21.156 -11.309 16.337 1.00 87.25 94 ALA A C 1
ATOM 634 O O . ALA A 1 94 ? -22.218 -11.164 15.739 1.00 87.25 94 ALA A O 1
ATOM 635 N N . GLU A 1 95 ? -20.838 -12.452 16.944 1.00 86.69 95 GLU A N 1
ATOM 636 C CA . GLU A 1 95 ? -21.629 -13.687 16.844 1.00 86.69 95 GLU A CA 1
ATOM 637 C C . GLU A 1 95 ? -22.756 -13.759 17.882 1.00 86.69 95 GLU A C 1
ATOM 639 O O . GLU A 1 95 ? -23.605 -14.643 17.814 1.00 86.69 95 GLU A O 1
ATOM 644 N N . LYS A 1 96 ? -22.788 -12.845 18.862 1.00 89.44 96 LYS A N 1
ATOM 645 C CA . LYS A 1 96 ? -23.771 -12.872 19.954 1.00 89.44 96 LYS A CA 1
ATOM 646 C C . LYS A 1 96 ? -25.125 -12.309 19.499 1.00 89.44 96 LYS A C 1
ATOM 648 O O . LYS A 1 96 ? -25.219 -11.090 19.322 1.00 89.44 96 LYS A O 1
ATOM 653 N N . PRO A 1 97 ? -26.202 -13.118 19.407 1.00 90.06 97 PRO A N 1
ATOM 654 C CA . PRO A 1 97 ? -27.488 -12.655 18.873 1.00 90.06 97 PRO A CA 1
ATOM 655 C C . PRO A 1 97 ? -28.095 -11.490 19.663 1.00 90.06 97 PRO A C 1
ATOM 657 O O . PRO A 1 97 ? -28.644 -10.565 19.075 1.00 90.06 97 PRO A O 1
ATOM 660 N N . GLU A 1 98 ? -27.942 -11.487 20.991 1.00 91.19 98 GLU A N 1
ATOM 661 C CA . GLU A 1 98 ? -28.423 -10.408 21.867 1.00 91.19 98 GLU A CA 1
ATOM 662 C C . GLU A 1 98 ? -27.729 -9.071 21.580 1.00 91.19 98 GLU A C 1
ATOM 664 O O . GLU A 1 98 ? -28.366 -8.019 21.575 1.00 91.19 98 GLU A O 1
ATOM 669 N N . VAL A 1 99 ? -26.423 -9.113 21.292 1.00 92.75 99 VAL A N 1
ATOM 670 C CA . VAL A 1 99 ? -25.645 -7.926 20.918 1.00 92.75 99 VAL A CA 1
ATOM 671 C C . VAL A 1 99 ? -26.095 -7.426 19.554 1.00 92.75 99 VAL A C 1
ATOM 673 O O . VAL A 1 99 ? -26.315 -6.229 19.390 1.00 92.75 99 VAL A O 1
ATOM 676 N N . GLN A 1 100 ? -26.291 -8.334 18.595 1.00 93.12 100 GLN A N 1
ATOM 677 C CA . GLN A 1 100 ? -26.757 -7.968 17.260 1.00 93.12 100 GLN A CA 1
ATOM 678 C C . GLN A 1 100 ? -28.163 -7.358 17.289 1.00 93.12 100 GLN A C 1
ATOM 680 O O . GLN A 1 100 ? -28.381 -6.327 16.659 1.00 93.12 100 GLN A O 1
ATOM 685 N N . ALA A 1 101 ? -29.079 -7.921 18.082 1.00 91.00 101 ALA A N 1
ATOM 686 C CA . ALA A 1 101 ? -30.429 -7.391 18.258 1.00 91.00 101 ALA A CA 1
ATOM 687 C C . ALA A 1 101 ? -30.437 -5.999 18.916 1.00 91.00 101 ALA A C 1
ATOM 689 O O . ALA A 1 101 ? -31.176 -5.118 18.478 1.00 91.00 101 ALA A O 1
ATOM 690 N N . MET A 1 102 ? -29.597 -5.786 19.936 1.00 93.62 102 MET A N 1
ATOM 691 C CA . MET A 1 102 ? -29.428 -4.483 20.587 1.00 93.62 102 MET A CA 1
ATOM 692 C C . MET A 1 102 ? -28.882 -3.433 19.607 1.00 93.62 102 MET A C 1
ATOM 694 O O . MET A 1 102 ? -29.417 -2.330 19.522 1.00 93.62 102 MET A O 1
ATOM 698 N N . LEU A 1 103 ? -27.840 -3.772 18.841 1.00 94.88 103 LEU A N 1
ATOM 699 C CA . LEU A 1 103 ? -27.257 -2.867 17.847 1.00 94.88 103 LEU A CA 1
ATOM 700 C C . LEU A 1 103 ? -28.263 -2.524 16.741 1.00 94.88 103 LEU A C 1
ATOM 702 O O . LEU A 1 103 ? -28.438 -1.353 16.415 1.00 94.88 103 LEU A O 1
ATOM 706 N N . ASP A 1 104 ? -28.964 -3.516 16.194 1.00 92.31 104 ASP A N 1
ATOM 707 C CA . ASP A 1 104 ? -29.971 -3.285 15.155 1.00 92.31 104 ASP A CA 1
ATOM 708 C C . ASP A 1 104 ? -31.069 -2.343 15.640 1.00 92.31 104 ASP A C 1
ATOM 710 O O . ASP A 1 104 ? -31.359 -1.342 14.987 1.00 92.31 104 ASP A O 1
ATOM 714 N N . LYS A 1 105 ? -31.653 -2.640 16.803 1.00 90.56 105 LYS A N 1
ATOM 715 C CA . LYS A 1 105 ? -32.795 -1.898 17.328 1.00 90.56 105 LYS A CA 1
ATOM 716 C C . LYS A 1 105 ? -32.419 -0.486 17.761 1.00 90.56 105 LYS A C 1
ATOM 718 O O . LYS A 1 105 ? -33.138 0.454 17.431 1.00 90.56 105 LYS A O 1
ATOM 723 N N . ASP A 1 106 ? -31.339 -0.350 18.526 1.00 91.75 106 ASP A N 1
ATOM 724 C CA . ASP A 1 106 ? -31.091 0.862 19.305 1.00 91.75 106 ASP A CA 1
ATOM 725 C C . ASP A 1 106 ? -29.934 1.719 18.762 1.00 91.75 106 ASP A C 1
ATOM 727 O O . ASP A 1 106 ? -29.878 2.911 19.062 1.00 91.75 106 ASP A O 1
ATOM 731 N N . LEU A 1 107 ? -29.037 1.158 17.940 1.00 94.12 107 LEU A N 1
ATOM 732 C CA . LEU A 1 107 ? -27.978 1.920 17.263 1.00 94.12 107 LEU A CA 1
ATOM 733 C C . LEU A 1 107 ? -28.352 2.239 15.809 1.00 94.12 107 LEU A C 1
ATOM 735 O O . LEU A 1 107 ? -28.274 3.391 15.389 1.00 94.12 107 LEU A O 1
ATOM 739 N N . PHE A 1 108 ? -28.775 1.228 15.048 1.00 93.00 108 PHE A N 1
ATOM 740 C CA . PHE A 1 108 ? -29.086 1.352 13.618 1.00 93.00 108 PHE A CA 1
ATOM 741 C C . PHE A 1 108 ? -30.568 1.646 13.317 1.00 93.00 108 PHE A C 1
ATOM 743 O O . PHE A 1 108 ? -30.921 1.907 12.162 1.00 93.00 108 PHE A O 1
ATOM 750 N N . LEU A 1 109 ? -31.425 1.610 14.346 1.00 90.81 109 LEU A N 1
ATOM 751 C CA . LEU A 1 109 ? -32.879 1.799 14.263 1.00 90.81 109 LEU A CA 1
ATOM 752 C C . LEU A 1 109 ? -33.554 0.929 13.183 1.00 90.81 109 LEU A C 1
ATOM 754 O O . LEU A 1 109 ? -34.453 1.382 12.467 1.00 90.81 109 LEU A O 1
ATOM 758 N N . ILE A 1 110 ? -33.101 -0.320 13.061 1.00 86.75 110 ILE A N 1
ATOM 759 C CA . ILE A 1 110 ? -33.628 -1.330 12.144 1.00 86.75 110 ILE A CA 1
ATOM 760 C C . ILE A 1 110 ? -34.883 -1.935 12.765 1.00 86.75 110 ILE A C 1
ATOM 762 O O . ILE A 1 110 ? -34.876 -2.445 13.888 1.00 86.75 110 ILE A O 1
ATOM 766 N N . GLN A 1 111 ? -35.985 -1.865 12.027 1.00 77.56 111 GLN A N 1
ATOM 767 C CA . GLN A 1 111 ? -37.262 -2.416 12.457 1.00 77.56 111 GLN A CA 1
ATOM 768 C C . GLN A 1 111 ? -37.390 -3.909 12.113 1.00 77.56 111 GLN A C 1
ATOM 770 O O . GLN A 1 111 ? -36.578 -4.484 11.391 1.00 77.56 111 GLN A O 1
ATOM 775 N N . SER A 1 112 ? -38.456 -4.550 12.601 1.00 74.50 112 SER A N 1
ATOM 776 C CA . SER A 1 112 ? -38.766 -5.956 12.304 1.00 74.50 112 SER A CA 1
ATOM 777 C C . SER A 1 112 ? -38.990 -6.243 10.813 1.00 74.50 112 SER A C 1
ATOM 779 O O . SER A 1 112 ? -38.820 -7.382 10.388 1.00 74.50 112 SER A O 1
ATOM 781 N N . ASP A 1 113 ? -39.334 -5.228 10.015 1.00 77.00 113 ASP A N 1
ATOM 782 C CA . ASP A 1 113 ? -39.474 -5.308 8.554 1.00 77.00 113 ASP A CA 1
ATOM 783 C C . ASP A 1 113 ? -38.145 -5.095 7.797 1.00 77.00 113 ASP A C 1
ATOM 785 O O . ASP A 1 113 ? -38.147 -4.969 6.573 1.00 77.00 113 ASP A O 1
ATOM 789 N N . ARG A 1 114 ? -37.014 -5.063 8.521 1.00 74.56 114 ARG A N 1
ATOM 790 C CA . ARG A 1 114 ? -35.649 -4.848 8.008 1.00 74.56 114 ARG A CA 1
ATOM 791 C C . ARG A 1 114 ? -35.403 -3.468 7.389 1.00 74.56 114 ARG A C 1
ATOM 793 O O . ARG A 1 114 ? -34.391 -3.277 6.718 1.00 74.56 114 ARG A O 1
ATOM 800 N N . ARG A 1 115 ? -36.282 -2.486 7.619 1.00 74.56 115 ARG A N 1
ATOM 801 C CA . ARG A 1 115 ? -36.074 -1.100 7.174 1.00 74.56 115 ARG A CA 1
ATOM 802 C C . ARG A 1 115 ? -35.449 -0.258 8.281 1.00 74.56 115 ARG A C 1
ATOM 804 O O . ARG A 1 115 ? -35.784 -0.408 9.457 1.00 74.56 115 ARG A O 1
ATOM 811 N N . THR A 1 116 ? -34.570 0.668 7.899 1.00 77.44 116 THR A N 1
ATOM 812 C CA . THR A 1 116 ? -34.140 1.755 8.788 1.00 77.44 116 THR A CA 1
ATOM 813 C C . THR A 1 116 ? -35.099 2.938 8.673 1.00 77.44 116 THR A C 1
ATOM 815 O O . THR A 1 116 ? -35.585 3.262 7.588 1.00 77.44 116 THR A O 1
ATOM 818 N N . LYS A 1 117 ? -35.368 3.603 9.798 1.00 73.94 117 LYS A N 1
ATOM 819 C CA . LYS A 1 117 ? -36.125 4.866 9.849 1.00 73.94 117 LYS A CA 1
ATOM 820 C C . LYS A 1 117 ? -35.236 6.107 9.902 1.00 73.94 117 LYS A C 1
ATOM 822 O O . LYS A 1 117 ? -35.750 7.210 10.077 1.00 73.94 117 LYS A O 1
ATOM 827 N N . MET A 1 118 ? -33.919 5.937 9.793 1.00 86.19 118 MET A N 1
ATOM 828 C CA . MET A 1 118 ? -32.990 7.047 9.942 1.00 86.19 118 MET A CA 1
ATOM 829 C C . MET A 1 118 ? -33.046 7.983 8.737 1.00 86.19 118 MET A C 1
ATOM 831 O O . MET A 1 118 ? -32.732 7.589 7.616 1.00 86.19 118 MET A O 1
ATOM 835 N N . ASN A 1 119 ? -33.400 9.243 8.977 1.00 87.88 119 ASN A N 1
ATOM 836 C CA . ASN A 1 119 ? -33.211 10.301 7.989 1.00 87.88 119 ASN A CA 1
ATOM 837 C C . ASN A 1 119 ? -31.719 10.685 7.865 1.00 87.88 119 ASN A C 1
ATOM 839 O O . ASN A 1 119 ? -30.894 10.301 8.694 1.00 87.88 119 ASN A O 1
ATOM 843 N N . ALA A 1 120 ? -31.364 11.479 6.851 1.00 88.06 120 ALA A N 1
ATOM 844 C CA . ALA A 1 120 ? -29.969 11.858 6.592 1.00 88.06 120 ALA A CA 1
ATOM 845 C C . ALA A 1 120 ? -29.287 12.560 7.788 1.00 88.06 120 ALA A C 1
ATOM 847 O O . ALA A 1 120 ? -28.118 12.311 8.077 1.00 88.06 120 ALA A O 1
ATOM 848 N N . MET A 1 121 ? -30.021 13.392 8.536 1.00 90.56 121 MET A N 1
ATOM 849 C CA . MET A 1 121 ? -29.491 14.059 9.732 1.00 90.56 121 MET A CA 1
ATOM 850 C C . MET A 1 121 ? -29.176 13.052 10.847 1.00 90.56 121 MET A C 1
ATOM 852 O O . MET A 1 121 ? -28.137 13.144 11.497 1.00 90.56 121 MET A O 1
ATOM 856 N N . GLN A 1 122 ? -30.051 12.067 11.051 1.00 91.56 122 GLN A N 1
ATOM 857 C CA . GLN A 1 122 ? -29.846 10.983 12.009 1.00 91.56 122 GLN A CA 1
ATOM 858 C C . GLN A 1 122 ? -28.658 10.096 11.618 1.00 91.56 122 GLN A C 1
ATOM 860 O O . GLN A 1 122 ? -27.891 9.697 12.490 1.00 91.56 122 GLN A O 1
ATOM 865 N N . GLN A 1 123 ? -28.463 9.827 10.323 1.00 91.56 123 GLN A N 1
ATOM 866 C CA . GLN A 1 123 ? -27.288 9.098 9.826 1.00 91.56 123 GLN A CA 1
ATOM 867 C C . GLN A 1 123 ? -25.993 9.856 10.131 1.00 91.56 123 GLN A C 1
ATOM 869 O O . GLN A 1 123 ? -25.062 9.277 10.691 1.00 91.56 123 GLN A O 1
ATOM 874 N N . LEU A 1 124 ? -25.963 11.169 9.880 1.00 91.94 124 LEU A N 1
ATOM 875 C CA . LEU A 1 124 ? -24.817 12.012 10.229 1.00 91.94 124 LEU A CA 1
ATOM 876 C C . LEU A 1 124 ? -24.550 12.027 11.744 1.00 91.94 124 LEU A C 1
ATOM 878 O O . LEU A 1 124 ? -23.399 11.944 12.176 1.00 91.94 124 LEU A O 1
ATOM 882 N N . GLN A 1 125 ? -25.602 12.098 12.566 1.00 93.19 125 GLN A N 1
ATOM 883 C CA . GLN A 1 125 ? -25.481 12.016 14.026 1.00 93.19 125 GLN A CA 1
ATOM 884 C C . GLN A 1 125 ? -24.906 10.671 14.480 1.00 93.19 125 GLN A C 1
ATOM 886 O O . GLN A 1 125 ? -24.008 10.657 15.320 1.00 93.19 125 GLN A O 1
ATOM 891 N N . LEU A 1 126 ? -25.374 9.556 13.909 1.00 95.00 126 LEU A N 1
ATOM 892 C CA . LEU A 1 126 ? -24.847 8.223 14.203 1.00 95.00 126 LEU A CA 1
ATOM 893 C C . LEU A 1 126 ? -23.361 8.127 13.855 1.00 95.00 126 LEU A C 1
ATOM 895 O O . LEU A 1 126 ? -22.566 7.720 14.700 1.00 95.00 126 LEU A O 1
ATOM 899 N N . VAL A 1 127 ? -22.973 8.552 12.650 1.00 95.38 127 VAL A N 1
ATOM 900 C CA . VAL A 1 127 ? -21.570 8.547 12.213 1.00 95.38 127 VAL A CA 1
ATOM 901 C C . VAL A 1 127 ? -20.698 9.379 13.158 1.00 95.38 127 VAL A C 1
ATOM 903 O O . VAL A 1 127 ? -19.636 8.922 13.579 1.00 95.38 127 VAL A O 1
ATOM 906 N N . ARG A 1 128 ? -21.173 10.555 13.586 1.00 94.69 128 ARG A N 1
ATOM 907 C CA . ARG A 1 128 ? -20.462 11.398 14.558 1.00 94.69 128 ARG A CA 1
ATOM 908 C C . ARG A 1 128 ? -20.301 10.715 15.922 1.00 94.69 128 ARG A C 1
ATOM 910 O O . ARG A 1 128 ? -19.230 10.806 16.521 1.00 94.69 128 ARG A O 1
ATOM 917 N N . VAL A 1 129 ? -21.337 10.031 16.415 1.00 95.75 129 VAL A N 1
ATOM 918 C CA . VAL A 1 129 ? -21.274 9.270 17.677 1.00 95.75 129 VAL A CA 1
ATOM 919 C C . VAL A 1 129 ? -20.296 8.102 17.565 1.00 95.75 129 VAL A C 1
ATOM 921 O O . VAL A 1 129 ? -19.501 7.890 18.479 1.00 95.75 129 VAL A O 1
ATOM 924 N N . LEU A 1 130 ? -20.306 7.378 16.444 1.00 96.81 130 LEU A N 1
ATOM 925 C CA . LEU A 1 130 ? -19.379 6.275 16.189 1.00 96.81 130 LEU A CA 1
ATOM 926 C C . LEU A 1 130 ? -17.926 6.759 16.105 1.00 96.81 130 LEU A C 1
ATOM 928 O O . LEU A 1 130 ? -17.052 6.161 16.730 1.00 96.81 130 LEU A O 1
ATOM 932 N N . ALA A 1 131 ? -17.665 7.866 15.404 1.00 95.75 131 ALA A N 1
ATOM 933 C CA . ALA A 1 131 ? -16.332 8.461 15.324 1.00 95.75 131 ALA A CA 1
ATOM 934 C C . ALA A 1 131 ? -15.798 8.830 16.717 1.00 95.75 131 ALA A C 1
ATOM 936 O O . ALA A 1 131 ? -14.687 8.442 17.077 1.00 95.75 131 ALA A O 1
ATOM 937 N N . GLN A 1 132 ? -16.619 9.502 17.533 1.00 94.69 132 GLN A N 1
ATOM 938 C CA . GLN A 1 132 ? -16.267 9.836 18.914 1.00 94.69 132 GLN A CA 1
ATOM 939 C C . GLN A 1 132 ? -16.013 8.576 19.760 1.00 94.69 132 GLN A C 1
ATOM 941 O O . GLN A 1 132 ? -15.037 8.514 20.504 1.00 94.69 132 GLN A O 1
ATOM 946 N N . PHE A 1 133 ? -16.852 7.547 19.614 1.00 95.62 133 PHE A N 1
ATOM 947 C CA . PHE A 1 133 ? -16.714 6.286 20.342 1.00 95.62 133 PHE A CA 1
ATOM 948 C C . PHE A 1 133 ? -15.368 5.596 20.087 1.00 95.62 133 PHE A C 1
ATOM 950 O O . PHE A 1 133 ? -14.743 5.128 21.045 1.00 95.62 133 PHE A O 1
ATOM 957 N N . PHE A 1 134 ? -14.922 5.541 18.825 1.00 94.44 134 PHE A N 1
ATOM 958 C CA . PHE A 1 134 ? -13.622 4.965 18.464 1.00 94.44 134 PHE A CA 1
ATOM 959 C C . PHE A 1 134 ? -12.452 5.865 18.874 1.00 94.44 134 PHE A C 1
ATOM 961 O O . PHE A 1 134 ? -11.426 5.349 19.316 1.00 94.44 134 PHE A O 1
ATOM 968 N N . LEU A 1 135 ? -12.610 7.191 18.801 1.00 92.62 135 LEU A N 1
ATOM 969 C CA . LEU A 1 135 ? -11.591 8.145 19.247 1.00 92.62 135 LEU A CA 1
ATOM 970 C C . LEU A 1 135 ? -11.311 8.039 20.756 1.00 92.62 135 LEU A C 1
ATOM 972 O O . LEU A 1 135 ? -10.163 8.085 21.182 1.00 92.62 135 LEU A O 1
ATOM 976 N N . GLU A 1 136 ? -12.339 7.826 21.575 1.00 92.19 136 GLU A N 1
ATOM 977 C CA . GLU A 1 136 ? -12.192 7.628 23.027 1.00 92.19 136 GLU A CA 1
ATOM 978 C C . GLU A 1 136 ? -11.555 6.279 23.406 1.00 92.19 136 GLU A C 1
ATOM 980 O O . GLU A 1 136 ? -11.216 6.054 24.567 1.00 92.19 136 GLU A O 1
ATOM 985 N N . ARG A 1 137 ? -11.421 5.353 22.447 1.00 89.69 137 ARG A N 1
ATOM 986 C CA . ARG A 1 137 ? -10.980 3.962 22.656 1.00 89.69 137 ARG A CA 1
ATOM 987 C C . ARG A 1 137 ? -9.711 3.621 21.886 1.00 89.69 137 ARG A C 1
ATOM 989 O O . ARG A 1 137 ? -9.452 2.447 21.632 1.00 89.69 137 ARG A O 1
ATOM 996 N N . VAL A 1 138 ? -8.910 4.626 21.532 1.00 83.31 138 VAL A N 1
ATOM 997 C CA . VAL A 1 138 ? -7.648 4.434 20.796 1.00 83.31 138 VAL A CA 1
ATOM 998 C C . VAL A 1 138 ? -6.756 3.394 21.485 1.00 83.31 138 VAL A C 1
ATOM 1000 O O . VAL A 1 138 ? -6.227 2.522 20.796 1.00 83.31 138 VAL A O 1
ATOM 1003 N N . ASP A 1 139 ? -6.694 3.412 22.820 1.00 84.56 139 ASP A N 1
ATOM 1004 C CA . ASP A 1 139 ? -5.871 2.503 23.632 1.00 84.56 139 ASP A CA 1
ATOM 1005 C C . ASP A 1 139 ? -6.609 1.237 24.121 1.00 84.56 139 ASP A C 1
ATOM 1007 O O . ASP A 1 139 ? -6.033 0.418 24.839 1.00 84.56 139 ASP A O 1
ATOM 1011 N N . ASP A 1 140 ? -7.885 1.042 23.763 1.00 86.25 140 ASP A N 1
ATOM 1012 C CA . ASP A 1 140 ? -8.640 -0.148 24.174 1.00 86.25 140 ASP A CA 1
ATOM 1013 C C . ASP A 1 140 ? -8.266 -1.351 23.289 1.00 86.25 140 ASP A C 1
ATOM 1015 O O . ASP A 1 140 ? -8.527 -1.370 22.083 1.00 86.25 140 ASP A O 1
ATOM 1019 N N . GLY A 1 141 ? -7.702 -2.401 23.893 1.00 85.38 141 GLY A N 1
ATOM 1020 C CA . GLY A 1 141 ? -7.349 -3.645 23.199 1.00 85.38 141 GLY A CA 1
ATOM 1021 C C . GLY A 1 141 ? -8.539 -4.378 22.561 1.00 85.38 141 GLY A C 1
ATOM 1022 O O . GLY A 1 141 ? -8.341 -5.179 21.650 1.00 85.38 141 GLY A O 1
ATOM 1023 N N . HIS A 1 142 ? -9.775 -4.085 22.979 1.00 88.25 142 HIS A N 1
ATOM 1024 C CA . HIS A 1 142 ? -10.999 -4.671 22.421 1.00 88.25 142 HIS A CA 1
ATOM 1025 C C . HIS A 1 142 ? -11.598 -3.871 21.256 1.00 88.25 142 HIS A C 1
ATOM 1027 O O . HIS A 1 142 ? -12.643 -4.256 20.728 1.00 88.25 142 HIS A O 1
ATOM 1033 N N . ARG A 1 143 ? -10.956 -2.771 20.832 1.00 89.31 143 ARG A N 1
ATOM 1034 C CA . ARG A 1 143 ? -11.472 -1.872 19.785 1.00 89.31 143 ARG A CA 1
ATOM 1035 C C . ARG A 1 143 ? -11.873 -2.587 18.491 1.00 89.31 143 ARG A C 1
ATOM 1037 O O . ARG A 1 143 ? -12.936 -2.297 17.946 1.00 89.31 143 ARG A O 1
ATOM 1044 N N . TYR A 1 144 ? -11.080 -3.569 18.052 1.00 90.44 144 TYR A N 1
ATOM 1045 C CA . TYR A 1 144 ? -11.385 -4.336 16.843 1.00 90.44 144 TYR A CA 1
ATOM 1046 C C . TYR A 1 144 ? -12.626 -5.216 17.029 1.00 90.44 144 TYR A C 1
ATOM 1048 O O . TYR A 1 144 ? -13.484 -5.250 16.160 1.00 90.44 144 TYR A O 1
ATOM 1056 N N . SER A 1 145 ? -12.811 -5.829 18.200 1.00 90.88 145 SER A N 1
ATOM 1057 C CA . SER A 1 145 ? -14.021 -6.609 18.488 1.00 90.88 145 SER A CA 1
ATOM 1058 C C . SER A 1 145 ? -15.289 -5.747 18.518 1.00 90.88 145 SER A C 1
ATOM 1060 O O . SER A 1 145 ? -16.363 -6.232 18.162 1.00 90.88 145 SER A O 1
ATOM 1062 N N . TYR A 1 146 ? -15.197 -4.471 18.922 1.00 93.75 146 TYR A N 1
ATOM 1063 C CA . TYR A 1 146 ? -16.321 -3.535 18.786 1.00 93.75 146 TYR A CA 1
ATOM 1064 C C . TYR A 1 146 ? -16.606 -3.226 17.315 1.00 93.75 146 TYR A C 1
ATOM 1066 O O . TYR A 1 146 ? -17.764 -3.249 16.913 1.00 93.75 146 TYR A O 1
ATOM 1074 N N . PHE A 1 147 ? -15.562 -2.972 16.521 1.00 94.69 147 PHE A N 1
ATOM 1075 C CA . PHE A 1 147 ? -15.675 -2.770 15.076 1.00 94.69 147 PHE A CA 1
ATOM 1076 C C . PHE A 1 147 ? -16.361 -3.961 14.392 1.00 94.69 147 PHE A C 1
ATOM 1078 O O . PHE A 1 147 ? -17.359 -3.766 13.698 1.00 94.69 147 PHE A O 1
ATOM 1085 N N . GLU A 1 148 ? -15.908 -5.186 14.669 1.00 94.00 148 GLU A N 1
ATOM 1086 C CA . GLU A 1 148 ? -16.522 -6.408 14.145 1.00 94.00 148 GLU A CA 1
ATOM 1087 C C . GLU A 1 148 ? -17.991 -6.520 14.565 1.00 94.00 148 GLU A C 1
ATOM 1089 O O . GLU A 1 148 ? -18.859 -6.772 13.734 1.00 94.00 148 GLU A O 1
ATOM 1094 N N . ALA A 1 149 ? -18.302 -6.286 15.844 1.00 94.19 149 ALA A N 1
ATOM 1095 C CA . ALA A 1 149 ? -19.672 -6.400 16.332 1.00 94.19 149 ALA A CA 1
ATOM 1096 C C . ALA A 1 149 ? -20.627 -5.380 15.704 1.00 94.19 149 ALA A C 1
ATOM 1098 O O . ALA A 1 149 ? -21.770 -5.734 15.400 1.00 94.19 149 ALA A O 1
ATOM 1099 N N . ILE A 1 150 ? -20.163 -4.140 15.522 1.00 96.06 150 ILE A N 1
ATOM 1100 C CA . ILE A 1 150 ? -20.952 -3.037 14.971 1.00 96.06 150 ILE A CA 1
ATOM 1101 C C . ILE A 1 150 ? -21.159 -3.230 13.465 1.00 96.06 150 ILE A C 1
ATOM 1103 O O . ILE A 1 150 ? -22.303 -3.186 13.013 1.00 96.06 150 ILE A O 1
ATOM 1107 N N . PHE A 1 151 ? -20.097 -3.481 12.695 1.00 95.56 151 PHE A N 1
ATOM 1108 C CA . PHE A 1 151 ? -20.163 -3.427 11.229 1.00 95.56 151 PHE A CA 1
ATOM 1109 C C . PHE A 1 151 ? -20.169 -4.789 10.539 1.00 95.56 151 PHE A C 1
ATOM 1111 O O . PHE A 1 151 ? -20.816 -4.926 9.507 1.00 95.56 151 PHE A O 1
ATOM 1118 N N . LEU A 1 152 ? -19.486 -5.788 11.103 1.00 93.69 152 LEU A N 1
ATOM 1119 C CA . LEU A 1 152 ? -19.288 -7.095 10.462 1.00 93.69 152 LEU A CA 1
ATOM 1120 C C . LEU A 1 152 ? -20.222 -8.192 10.992 1.00 93.69 152 LEU A C 1
ATOM 1122 O O . LEU A 1 152 ? -20.189 -9.324 10.513 1.00 93.69 152 LEU A O 1
ATOM 1126 N N . GLY A 1 153 ? -21.076 -7.863 11.961 1.00 88.38 153 GLY A N 1
ATOM 1127 C CA . GLY A 1 153 ? -22.172 -8.727 12.385 1.00 88.38 153 GLY A CA 1
ATOM 1128 C C . GLY A 1 153 ? -23.218 -8.934 11.284 1.00 88.38 153 GLY A C 1
ATOM 1129 O O . GLY A 1 153 ? -23.178 -8.302 10.224 1.00 88.38 153 GLY A O 1
ATOM 1130 N N . ARG A 1 154 ? -24.192 -9.806 11.563 1.00 87.31 154 ARG A N 1
ATOM 1131 C CA . ARG A 1 154 ? -25.323 -10.105 10.665 1.00 87.31 154 ARG A CA 1
ATOM 1132 C C . ARG A 1 154 ? -24.933 -10.656 9.291 1.00 87.31 154 ARG A C 1
ATOM 1134 O O . ARG A 1 154 ? -25.686 -10.489 8.341 1.00 87.31 154 ARG A O 1
ATOM 1141 N N . SER A 1 155 ? -23.790 -11.328 9.162 1.00 85.50 155 SER A N 1
ATOM 1142 C CA . SER A 1 155 ? -23.371 -11.947 7.893 1.00 85.50 155 SER A CA 1
ATOM 1143 C C . SER A 1 155 ? -24.345 -13.024 7.381 1.00 85.50 155 SER A C 1
ATOM 1145 O O . SER A 1 155 ? -24.320 -13.363 6.201 1.00 85.50 155 SER A O 1
ATOM 1147 N N . ASP A 1 156 ? -25.231 -13.524 8.246 1.00 88.44 156 ASP A N 1
ATOM 1148 C CA . ASP A 1 156 ? -26.364 -14.399 7.938 1.00 88.44 156 ASP A CA 1
ATOM 1149 C C . ASP A 1 156 ? -27.541 -13.685 7.238 1.00 88.44 156 ASP A C 1
ATOM 1151 O O . ASP A 1 156 ? -28.346 -14.342 6.577 1.00 88.44 156 ASP A O 1
ATOM 1155 N N . ASP A 1 157 ? -27.636 -12.352 7.334 1.00 89.88 157 ASP A N 1
ATOM 1156 C CA . ASP A 1 157 ? -28.623 -11.520 6.634 1.00 89.88 157 ASP A CA 1
ATOM 1157 C C . ASP A 1 157 ? -27.915 -10.505 5.715 1.00 89.88 157 ASP A C 1
ATOM 1159 O O . ASP A 1 157 ? -27.584 -9.396 6.151 1.00 89.88 157 ASP A O 1
ATOM 1163 N N . PRO A 1 158 ? -27.718 -10.836 4.422 1.00 89.81 158 PRO A N 1
ATOM 1164 C CA . PRO A 1 158 ? -26.979 -9.988 3.488 1.00 89.81 158 PRO A CA 1
ATOM 1165 C C . PRO A 1 158 ? -27.514 -8.556 3.387 1.00 89.81 158 PRO A C 1
ATOM 1167 O O . PRO A 1 158 ? -26.737 -7.626 3.201 1.00 89.81 158 PRO A O 1
ATOM 1170 N N . THR A 1 159 ? -28.828 -8.351 3.547 1.00 90.00 159 THR A N 1
ATOM 1171 C CA . THR A 1 159 ? -29.425 -7.007 3.442 1.00 90.00 159 THR A CA 1
ATOM 1172 C C . THR A 1 159 ? -29.020 -6.131 4.626 1.00 90.00 159 THR A C 1
ATOM 1174 O O . THR A 1 159 ? -28.639 -4.974 4.449 1.00 90.00 159 THR A O 1
ATOM 1177 N N . LEU A 1 160 ? -29.078 -6.682 5.843 1.00 90.81 160 LEU A N 1
ATOM 1178 C CA . LEU A 1 160 ? -28.690 -5.952 7.051 1.00 90.81 160 LEU A CA 1
ATOM 1179 C C . LEU A 1 160 ? -27.173 -5.775 7.141 1.00 90.81 160 LEU A C 1
ATOM 1181 O O . LEU A 1 160 ? -26.707 -4.712 7.557 1.00 90.81 160 LEU A O 1
ATOM 1185 N N . HIS A 1 161 ? -26.412 -6.785 6.716 1.00 91.94 161 HIS A N 1
ATOM 1186 C CA . HIS A 1 161 ? -24.959 -6.705 6.632 1.00 91.94 161 HIS A CA 1
ATOM 1187 C C . HIS A 1 161 ? -24.519 -5.563 5.705 1.00 91.94 161 HIS A C 1
ATOM 1189 O O . HIS A 1 161 ? -23.777 -4.679 6.129 1.00 91.94 161 HIS A O 1
ATOM 1195 N N . GLU A 1 162 ? -25.062 -5.498 4.485 1.00 92.62 162 GLU A N 1
ATOM 1196 C CA . GLU A 1 162 ? -24.764 -4.422 3.531 1.00 92.62 162 GLU A CA 1
ATOM 1197 C C . GLU A 1 162 ? -25.140 -3.032 4.050 1.00 92.62 162 GLU A C 1
ATOM 1199 O O . GLU A 1 162 ? -24.408 -2.061 3.831 1.00 92.62 162 GLU A O 1
ATOM 1204 N N . TYR A 1 163 ? -26.255 -2.919 4.781 1.00 91.62 163 TYR A N 1
ATOM 1205 C CA . TYR A 1 163 ? -26.624 -1.658 5.420 1.00 91.62 163 TYR A CA 1
ATOM 1206 C C . TYR A 1 163 ? -25.561 -1.215 6.433 1.00 91.62 163 TYR A C 1
ATOM 1208 O O . TYR A 1 163 ? -25.114 -0.066 6.396 1.00 91.62 163 TYR A O 1
ATOM 1216 N N . ARG A 1 164 ? -25.089 -2.120 7.296 1.00 94.00 164 ARG A N 1
ATOM 1217 C CA . ARG A 1 164 ? -24.038 -1.808 8.275 1.00 94.00 164 ARG A CA 1
ATOM 1218 C C . ARG A 1 164 ? -22.712 -1.451 7.604 1.00 94.00 164 ARG A C 1
ATOM 1220 O O . ARG A 1 164 ? -22.082 -0.474 8.012 1.00 94.00 164 ARG A O 1
ATOM 1227 N N . LEU A 1 165 ? -22.333 -2.156 6.536 1.00 95.19 165 LEU A N 1
ATOM 1228 C CA . LEU A 1 165 ? -21.164 -1.801 5.725 1.00 95.19 165 LEU A CA 1
ATOM 1229 C C . LEU A 1 165 ? -21.315 -0.414 5.084 1.00 95.19 165 LEU A C 1
ATOM 1231 O O . LEU A 1 165 ? -20.354 0.351 5.048 1.00 95.19 165 LEU A O 1
ATOM 1235 N N . SER A 1 166 ? -22.519 -0.031 4.643 1.00 93.69 166 SER A N 1
ATOM 1236 C CA . SER A 1 166 ? -22.759 1.319 4.114 1.00 93.69 166 SER A CA 1
ATOM 1237 C C . SER A 1 166 ? -22.493 2.413 5.159 1.00 93.69 166 SER A C 1
ATOM 1239 O O . SER A 1 166 ? -21.836 3.407 4.848 1.00 93.69 166 SER A O 1
ATOM 1241 N N . VAL A 1 167 ? -22.902 2.193 6.416 1.00 95.00 167 VAL A N 1
ATOM 1242 C CA . VAL A 1 167 ? -22.608 3.107 7.534 1.00 95.00 167 VAL A CA 1
ATOM 1243 C C . VAL A 1 167 ? -21.111 3.115 7.856 1.00 95.00 167 VAL A C 1
ATOM 1245 O O . VAL A 1 167 ? -20.555 4.174 8.137 1.00 95.00 167 VAL A O 1
ATOM 1248 N N . MET A 1 168 ? -20.435 1.964 7.773 1.00 96.62 168 MET A N 1
ATOM 1249 C CA . MET A 1 168 ? -18.982 1.872 7.946 1.00 96.62 168 MET A CA 1
ATOM 1250 C C . MET A 1 168 ? -18.232 2.722 6.911 1.00 96.62 168 MET A C 1
ATOM 1252 O O . MET A 1 168 ? -17.339 3.480 7.282 1.00 96.62 168 MET A O 1
ATOM 1256 N N . PHE A 1 169 ? -18.602 2.649 5.630 1.00 96.44 169 PHE A N 1
ATOM 1257 C CA . PHE A 1 169 ? -17.981 3.467 4.584 1.00 96.44 169 PHE A CA 1
ATOM 1258 C C . PHE A 1 169 ? -18.233 4.966 4.806 1.00 96.44 169 PHE A C 1
ATOM 1260 O O . PHE A 1 169 ? -17.297 5.764 4.747 1.00 96.44 169 PHE A O 1
ATOM 1267 N N . GLN A 1 170 ? -19.457 5.353 5.179 1.00 95.12 170 GLN A N 1
ATOM 1268 C CA . GLN A 1 170 ? -19.744 6.738 5.574 1.00 95.12 170 GLN A CA 1
ATOM 1269 C C . GLN A 1 170 ? -18.883 7.188 6.765 1.00 95.12 170 GLN A C 1
ATOM 1271 O O . GLN A 1 170 ? -18.368 8.308 6.760 1.00 95.12 170 GLN A O 1
ATOM 1276 N N . LEU A 1 171 ? -18.677 6.312 7.757 1.00 96.81 171 LEU A N 1
ATOM 1277 C CA . LEU A 1 171 ? -17.787 6.576 8.884 1.00 96.81 171 LEU A CA 1
ATOM 1278 C C . LEU A 1 171 ? -16.340 6.776 8.432 1.00 96.81 171 LEU A C 1
ATOM 1280 O O . LEU A 1 171 ? -15.730 7.741 8.867 1.00 96.81 171 LEU A O 1
ATOM 1284 N N . VAL A 1 172 ? -15.808 5.939 7.536 1.00 97.06 172 VAL A N 1
ATOM 1285 C CA . VAL A 1 172 ? -14.455 6.116 6.971 1.00 97.06 172 VAL A CA 1
ATOM 1286 C C . VAL A 1 172 ? -14.310 7.501 6.344 1.00 97.06 172 VAL A C 1
ATOM 1288 O O . VAL A 1 172 ? -13.381 8.230 6.689 1.00 97.06 172 VAL A O 1
ATOM 1291 N N . SER A 1 173 ? -15.250 7.899 5.482 1.00 95.31 173 SER A N 1
ATOM 1292 C CA . SER A 1 173 ? -15.214 9.231 4.874 1.00 95.31 173 SER A CA 1
ATOM 1293 C C . SER A 1 173 ? -15.261 10.344 5.921 1.00 95.31 173 SER A C 1
ATOM 1295 O O . SER A 1 173 ? -14.505 11.308 5.839 1.00 95.31 173 SER A O 1
ATOM 1297 N N . PHE A 1 174 ? -16.143 10.236 6.913 1.00 95.75 174 PHE A N 1
ATOM 1298 C CA . PHE A 1 174 ? -16.243 11.235 7.974 1.00 95.75 174 PHE A CA 1
ATOM 1299 C C . PHE A 1 174 ? -14.957 11.308 8.809 1.00 95.75 174 PHE A C 1
ATOM 1301 O O . PHE A 1 174 ? -14.467 12.396 9.104 1.00 95.75 174 PHE A O 1
ATOM 1308 N N . SER A 1 175 ? -14.379 10.155 9.149 1.00 95.62 175 SER A N 1
ATOM 1309 C CA . SER A 1 175 ? -13.173 10.020 9.967 1.00 95.62 175 SER A CA 1
ATOM 1310 C C . SER A 1 175 ? -11.901 10.539 9.300 1.00 95.62 175 SER A C 1
ATOM 1312 O O . SER A 1 175 ? -10.914 10.770 9.990 1.00 95.62 175 SER A O 1
ATOM 1314 N N . ILE A 1 176 ? -11.900 10.729 7.982 1.00 95.81 176 ILE A N 1
ATOM 1315 C CA . ILE A 1 176 ? -10.796 11.379 7.267 1.00 95.81 176 ILE A CA 1
ATOM 1316 C C . ILE A 1 176 ? -10.855 12.905 7.444 1.00 95.81 176 ILE A C 1
ATOM 1318 O O . ILE A 1 176 ? -9.826 13.532 7.672 1.00 95.81 176 ILE A O 1
ATOM 1322 N N . GLN A 1 177 ? -12.054 13.501 7.425 1.00 92.75 177 GLN A N 1
ATOM 1323 C CA . GLN A 1 177 ? -12.244 14.941 7.676 1.00 92.75 177 GLN A CA 1
ATOM 1324 C C . GLN A 1 177 ? -12.131 15.292 9.168 1.00 92.75 177 GLN A C 1
ATOM 1326 O O . GLN A 1 177 ? -11.600 16.339 9.533 1.00 92.75 177 GLN A O 1
ATOM 1331 N N . TYR A 1 178 ? -12.614 14.402 10.036 1.00 90.06 178 TYR A N 1
ATOM 1332 C CA . TYR A 1 178 ? -12.477 14.473 11.488 1.00 90.06 178 TYR A CA 1
ATOM 1333 C C . TYR A 1 178 ? -11.524 13.364 11.920 1.00 90.06 178 TYR A C 1
ATOM 1335 O O . TYR A 1 178 ? -12.010 12.249 12.074 1.00 90.06 178 TYR A O 1
ATOM 1343 N N . PRO A 1 179 ? -10.214 13.633 12.095 1.00 85.56 179 PRO A N 1
ATOM 1344 C CA . PRO A 1 179 ? -9.111 12.673 11.930 1.00 85.56 179 PRO A CA 1
ATOM 1345 C C . PRO A 1 179 ? -9.093 11.511 12.947 1.00 85.56 179 PRO A C 1
ATOM 1347 O O . PRO A 1 179 ? -8.162 11.341 13.731 1.00 85.56 179 PRO A O 1
ATOM 1350 N N . VAL A 1 180 ? -10.102 10.641 12.890 1.00 91.25 180 VAL A N 1
ATOM 1351 C CA . VAL A 1 180 ? -10.215 9.357 13.596 1.00 91.25 180 VAL A CA 1
ATOM 1352 C C . VAL A 1 180 ? -9.685 8.265 12.666 1.00 91.25 180 VAL A C 1
ATOM 1354 O O . VAL A 1 180 ? -10.335 7.265 12.371 1.00 91.25 180 VAL A O 1
ATOM 1357 N N . LEU A 1 181 ? -8.473 8.484 12.161 1.00 92.12 181 LEU A N 1
ATOM 1358 C CA . LEU A 1 181 ? -7.883 7.720 11.058 1.00 92.12 181 LEU A CA 1
ATOM 1359 C C . LEU A 1 181 ? -7.647 6.239 11.404 1.00 92.12 181 LEU A C 1
ATOM 1361 O O . LEU A 1 181 ? -7.547 5.401 10.516 1.00 92.12 181 LEU A O 1
ATOM 1365 N N . GLN A 1 182 ? -7.618 5.892 12.695 1.00 90.25 182 GLN A N 1
ATOM 1366 C CA . GLN A 1 182 ? -7.448 4.514 13.169 1.00 90.25 182 GLN A CA 1
ATOM 1367 C C . GLN A 1 182 ? -8.556 3.565 12.693 1.00 90.25 182 GLN A C 1
ATOM 1369 O O . GLN A 1 182 ? -8.319 2.361 12.604 1.00 90.25 182 GLN A O 1
ATOM 1374 N N . ILE A 1 183 ? -9.741 4.080 12.340 1.00 93.44 183 ILE A N 1
ATOM 1375 C CA . ILE A 1 183 ? -10.812 3.246 11.780 1.00 93.44 183 ILE A CA 1
ATOM 1376 C C . ILE A 1 183 ? -10.396 2.601 10.450 1.00 93.44 183 ILE A C 1
ATOM 1378 O O . ILE A 1 183 ? -10.775 1.462 10.186 1.00 93.44 183 ILE A O 1
ATOM 1382 N N . LEU A 1 184 ? -9.551 3.266 9.653 1.00 95.25 184 LEU A N 1
ATOM 1383 C CA . LEU A 1 184 ? -9.048 2.709 8.395 1.00 95.25 184 LEU A CA 1
ATOM 1384 C C . LEU A 1 184 ? -8.177 1.478 8.645 1.00 95.25 184 LEU A C 1
ATOM 1386 O O . LEU A 1 184 ? -8.280 0.524 7.888 1.00 95.25 184 LEU A O 1
ATOM 1390 N N . ASN A 1 185 ? -7.410 1.429 9.740 1.00 94.25 185 ASN A N 1
ATOM 1391 C CA . ASN A 1 185 ? -6.652 0.226 10.102 1.00 94.25 185 ASN A CA 1
ATOM 1392 C C . ASN A 1 185 ? -7.576 -0.974 10.376 1.00 94.25 185 ASN A C 1
ATOM 1394 O O . ASN A 1 185 ? -7.223 -2.107 10.059 1.00 94.25 185 ASN A O 1
ATOM 1398 N N . HIS A 1 186 ? -8.773 -0.748 10.926 1.00 94.50 186 HIS A N 1
ATOM 1399 C CA . HIS A 1 186 ? -9.760 -1.814 11.126 1.00 94.50 186 HIS A CA 1
ATOM 1400 C C . HIS A 1 186 ? -10.403 -2.262 9.814 1.00 94.50 186 HIS A C 1
ATOM 1402 O O . HIS A 1 186 ? -10.498 -3.463 9.568 1.00 94.50 186 HIS A O 1
ATOM 1408 N N . VAL A 1 187 ? -10.778 -1.315 8.951 1.00 97.19 187 VAL A N 1
ATOM 1409 C CA . VAL A 1 187 ? -11.349 -1.624 7.631 1.00 97.19 187 VAL A CA 1
ATOM 1410 C C . VAL A 1 187 ? -10.337 -2.360 6.757 1.00 97.19 187 VAL A C 1
ATOM 1412 O O . VAL A 1 187 ? -10.669 -3.397 6.193 1.00 97.19 187 VAL A O 1
ATOM 1415 N N . MET A 1 188 ? -9.091 -1.886 6.696 1.00 96.62 188 MET A N 1
ATOM 1416 C CA . MET A 1 188 ? -8.029 -2.554 5.943 1.00 96.62 188 MET A CA 1
ATOM 1417 C C . MET A 1 188 ? -7.688 -3.923 6.529 1.00 96.62 188 MET A C 1
ATOM 1419 O O . MET A 1 188 ? -7.506 -4.873 5.771 1.00 96.62 188 MET A O 1
ATOM 1423 N N . GLY A 1 189 ? -7.662 -4.051 7.860 1.00 94.50 189 GLY A N 1
ATOM 1424 C CA . GLY A 1 189 ? -7.483 -5.337 8.532 1.00 94.50 189 GLY A CA 1
ATOM 1425 C C . GLY A 1 189 ? -8.569 -6.349 8.158 1.00 94.50 189 GLY A C 1
ATOM 1426 O O . GLY A 1 189 ? -8.248 -7.501 7.882 1.00 94.50 189 GLY A O 1
ATOM 1427 N N . TRP A 1 190 ? -9.828 -5.911 8.079 1.00 95.06 190 TRP A N 1
ATOM 1428 C CA . TRP A 1 190 ? -10.938 -6.741 7.614 1.00 95.06 190 TRP A CA 1
ATOM 1429 C C . TRP A 1 190 ? -10.802 -7.126 6.137 1.00 95.06 190 TRP A C 1
ATOM 1431 O O . TRP A 1 190 ? -10.859 -8.315 5.828 1.00 95.06 190 TRP A O 1
ATOM 1441 N N . LEU A 1 191 ? -10.575 -6.152 5.245 1.00 96.44 191 LEU A N 1
ATOM 1442 C CA . LEU A 1 191 ? -10.429 -6.396 3.804 1.00 96.44 191 LEU A CA 1
ATOM 1443 C C . LEU A 1 191 ? -9.319 -7.420 3.524 1.00 96.44 191 LEU A C 1
ATOM 1445 O O . LEU A 1 191 ? -9.567 -8.425 2.866 1.00 96.44 191 LEU A O 1
ATOM 1449 N N . CYS A 1 192 ? -8.140 -7.246 4.131 1.00 93.00 192 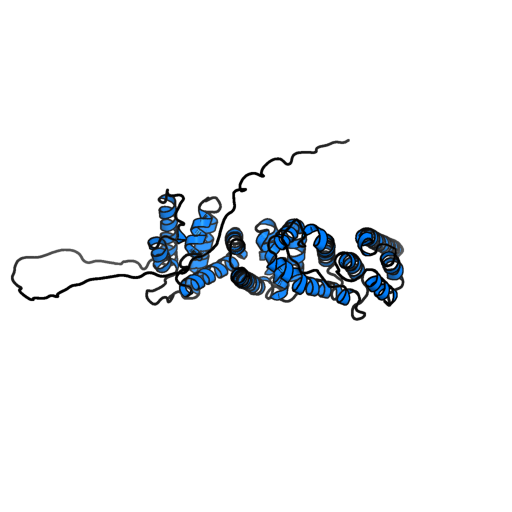CYS A N 1
ATOM 1450 C CA . CYS A 1 192 ? -6.996 -8.146 3.937 1.00 93.00 192 CYS A CA 1
ATOM 1451 C C . CYS A 1 192 ? -7.205 -9.561 4.520 1.00 93.00 192 CYS A C 1
ATOM 1453 O O . CYS A 1 192 ? -6.423 -10.466 4.234 1.00 93.00 192 CYS A O 1
ATOM 1455 N N . GLN A 1 193 ? -8.213 -9.768 5.377 1.00 92.19 193 GLN A N 1
ATOM 1456 C CA . GLN A 1 193 ? -8.548 -11.074 5.966 1.00 92.19 193 GLN A CA 1
ATOM 1457 C C . GLN A 1 193 ? -9.648 -11.817 5.193 1.00 92.19 193 GLN A C 1
ATOM 1459 O O . GLN A 1 193 ? -9.968 -12.968 5.519 1.00 92.19 193 GLN A O 1
ATOM 1464 N N . MET A 1 194 ? -10.245 -11.189 4.176 1.00 92.50 194 MET A N 1
ATOM 1465 C CA . MET A 1 194 ? -11.307 -11.800 3.387 1.00 92.50 194 MET A CA 1
ATOM 1466 C C . MET A 1 194 ? -10.779 -12.993 2.587 1.00 92.50 194 MET A C 1
ATOM 1468 O O . MET A 1 194 ? -9.847 -12.893 1.800 1.00 92.50 194 MET A O 1
ATOM 1472 N N . LYS A 1 195 ? -11.416 -14.157 2.755 1.00 90.56 195 LYS A N 1
ATOM 1473 C CA . LYS A 1 195 ? -11.033 -15.380 2.026 1.00 90.56 195 LYS A CA 1
ATOM 1474 C C . LYS A 1 195 ? -11.517 -15.388 0.575 1.00 90.56 195 LYS A C 1
ATOM 1476 O O . LYS A 1 195 ? -10.974 -16.117 -0.250 1.00 90.56 195 LYS A O 1
ATOM 1481 N N . ASN A 1 196 ? -12.575 -14.633 0.280 1.00 94.12 196 ASN A N 1
ATOM 1482 C CA . ASN A 1 196 ? -13.145 -14.529 -1.055 1.00 94.12 196 ASN A CA 1
ATOM 1483 C C . ASN A 1 196 ? -12.565 -13.302 -1.765 1.00 94.12 196 ASN A C 1
ATOM 1485 O O . ASN A 1 196 ? -12.972 -12.176 -1.488 1.00 94.12 196 ASN A O 1
ATOM 1489 N N . VAL A 1 197 ? -11.652 -13.556 -2.703 1.00 94.25 197 VAL A N 1
ATOM 1490 C CA . VAL A 1 197 ? -10.957 -12.531 -3.495 1.00 94.25 197 VAL A CA 1
ATOM 1491 C C . VAL A 1 197 ? -11.920 -11.629 -4.271 1.00 94.25 197 VAL A C 1
ATOM 1493 O O . VAL A 1 197 ? -11.680 -10.432 -4.389 1.00 94.25 197 VAL A O 1
ATOM 1496 N N . GLU A 1 198 ? -13.027 -12.168 -4.787 1.00 95.56 198 GLU A N 1
ATOM 1497 C CA . GLU A 1 198 ? -13.975 -11.361 -5.560 1.00 95.56 198 GLU A CA 1
ATOM 1498 C C . GLU A 1 198 ? -14.716 -10.366 -4.659 1.00 95.56 198 GLU A C 1
ATOM 1500 O O . GLU A 1 198 ? -14.881 -9.202 -5.013 1.00 95.56 198 GLU A O 1
ATOM 1505 N N . GLN A 1 199 ? -15.094 -10.785 -3.449 1.00 94.38 199 GLN A N 1
ATOM 1506 C CA . GLN A 1 199 ? -15.699 -9.876 -2.473 1.00 94.38 199 GLN A CA 1
ATOM 1507 C C . GLN A 1 199 ? -14.691 -8.856 -1.933 1.00 94.38 199 GLN A C 1
ATOM 1509 O O . GLN A 1 199 ? -15.040 -7.685 -1.792 1.00 94.38 199 GLN A O 1
ATOM 1514 N N . GLU A 1 200 ? -13.450 -9.279 -1.668 1.00 95.94 200 GLU A N 1
ATOM 1515 C CA . GLU A 1 200 ? -12.360 -8.374 -1.282 1.00 95.94 200 GLU A CA 1
ATOM 1516 C C . GLU A 1 200 ? -12.192 -7.263 -2.324 1.00 95.94 200 GLU A C 1
ATOM 1518 O O . GLU A 1 200 ? -12.162 -6.082 -1.968 1.00 95.94 200 GLU A O 1
ATOM 1523 N N . ARG A 1 201 ? -12.162 -7.626 -3.613 1.00 96.62 201 ARG A N 1
ATOM 1524 C CA . ARG A 1 201 ? -12.089 -6.676 -4.726 1.00 96.62 201 ARG A CA 1
ATOM 1525 C C . ARG A 1 201 ? -13.279 -5.717 -4.733 1.00 96.62 201 ARG A C 1
ATOM 1527 O O . ARG A 1 201 ? -13.060 -4.511 -4.783 1.00 96.62 201 ARG A O 1
ATOM 1534 N N . ILE A 1 202 ? -14.512 -6.225 -4.646 1.00 96.62 202 ILE A N 1
ATOM 1535 C CA . ILE A 1 202 ? -15.733 -5.398 -4.673 1.00 96.62 202 ILE A CA 1
ATOM 1536 C C . ILE A 1 202 ? -15.727 -4.355 -3.548 1.00 96.62 202 ILE A C 1
ATOM 1538 O O . ILE A 1 202 ? -15.983 -3.176 -3.795 1.00 96.62 202 ILE A O 1
ATOM 1542 N N . TYR A 1 203 ? -15.419 -4.757 -2.311 1.00 97.31 203 TYR A N 1
ATOM 1543 C CA . TYR A 1 203 ? -15.412 -3.818 -1.187 1.00 97.31 203 TYR A CA 1
ATOM 1544 C C . TYR A 1 203 ? -14.214 -2.872 -1.207 1.00 97.31 203 TYR A C 1
ATOM 1546 O O . TYR A 1 203 ? -14.359 -1.710 -0.826 1.00 97.31 203 TYR A O 1
ATOM 1554 N N . SER A 1 204 ? -13.059 -3.336 -1.686 1.00 97.69 204 SER A N 1
ATOM 1555 C CA . SER A 1 204 ? -11.896 -2.479 -1.914 1.00 97.69 204 SER A CA 1
ATOM 1556 C C . SER A 1 204 ? -12.201 -1.397 -2.948 1.00 97.69 204 SER A C 1
ATOM 1558 O O . SER A 1 204 ? -11.889 -0.229 -2.732 1.00 97.69 204 SER A O 1
ATOM 1560 N N . ASP A 1 205 ? -12.873 -1.759 -4.039 1.00 97.81 205 ASP A N 1
ATOM 1561 C CA . ASP A 1 205 ? -13.293 -0.815 -5.071 1.00 97.81 205 ASP A CA 1
ATOM 1562 C C . ASP A 1 205 ? -14.337 0.167 -4.564 1.00 97.81 205 ASP A C 1
ATOM 1564 O O . ASP A 1 205 ? -14.192 1.364 -4.783 1.00 97.81 205 ASP A O 1
ATOM 1568 N N . ARG A 1 206 ? -15.330 -0.305 -3.806 1.00 97.50 206 ARG A N 1
ATOM 1569 C CA . ARG A 1 206 ? -16.319 0.567 -3.162 1.00 97.50 206 ARG A CA 1
ATOM 1570 C C . ARG A 1 206 ? -15.670 1.568 -2.203 1.00 97.50 206 ARG A C 1
ATOM 1572 O O . ARG A 1 206 ? -16.086 2.725 -2.163 1.00 97.50 206 ARG A O 1
ATOM 1579 N N . LEU A 1 207 ? -14.660 1.139 -1.439 1.00 98.00 207 LEU A N 1
ATOM 1580 C CA . LEU A 1 207 ? -13.893 2.024 -0.563 1.00 98.00 207 LEU A CA 1
ATOM 1581 C C . LEU A 1 207 ? -13.162 3.093 -1.377 1.00 98.00 207 LEU A C 1
ATOM 1583 O O . LEU A 1 207 ? -13.288 4.278 -1.080 1.00 98.00 207 LEU A O 1
ATOM 1587 N N . ILE A 1 208 ? -12.395 2.675 -2.386 1.00 98.19 208 ILE A N 1
ATOM 1588 C CA . ILE A 1 208 ? -11.576 3.585 -3.186 1.00 98.19 208 ILE A CA 1
ATOM 1589 C C . ILE A 1 208 ? -12.447 4.552 -3.986 1.00 98.19 208 ILE A C 1
ATOM 1591 O O . ILE A 1 208 ? -12.189 5.748 -3.922 1.00 98.19 208 ILE A O 1
ATOM 1595 N N . ASP A 1 209 ? -13.499 4.084 -4.657 1.00 97.50 209 ASP A N 1
ATOM 1596 C CA . ASP A 1 209 ? -14.415 4.937 -5.424 1.00 97.50 209 ASP A CA 1
ATOM 1597 C C . ASP A 1 209 ? -15.035 6.038 -4.549 1.00 97.50 209 ASP A C 1
ATOM 1599 O O . ASP A 1 209 ? -14.960 7.219 -4.888 1.00 97.50 209 ASP A O 1
ATOM 1603 N N . MET A 1 210 ? -15.518 5.685 -3.350 1.00 96.81 210 MET A N 1
ATOM 1604 C CA . MET A 1 210 ? -16.028 6.665 -2.385 1.00 96.81 210 MET A CA 1
ATOM 1605 C C . MET A 1 210 ? -14.958 7.692 -1.980 1.00 96.81 210 MET A C 1
ATOM 1607 O O . MET A 1 210 ? -15.236 8.890 -1.917 1.00 96.81 210 MET A O 1
ATOM 1611 N N . ILE A 1 211 ? -13.733 7.246 -1.687 1.00 97.44 211 ILE A N 1
ATOM 1612 C CA . ILE A 1 211 ? -12.638 8.149 -1.307 1.00 97.44 211 ILE A CA 1
ATOM 1613 C C . ILE A 1 211 ? -12.280 9.096 -2.457 1.00 97.44 211 ILE A C 1
ATOM 1615 O O . ILE A 1 211 ? -12.079 10.292 -2.231 1.00 97.44 211 ILE A O 1
ATOM 1619 N N . ILE A 1 212 ? -12.217 8.581 -3.685 1.00 97.38 212 ILE A N 1
ATOM 1620 C CA . ILE A 1 212 ? -11.933 9.387 -4.870 1.00 97.38 212 ILE A CA 1
ATOM 1621 C C . ILE A 1 212 ? -13.027 10.424 -5.091 1.00 97.38 212 ILE A C 1
ATOM 1623 O O . ILE A 1 212 ? -12.698 11.593 -5.301 1.00 97.38 212 ILE A O 1
ATOM 1627 N N . GLU A 1 213 ? -14.297 10.037 -4.987 1.00 95.88 213 GLU A N 1
ATOM 1628 C CA . GLU A 1 213 ? -15.420 10.964 -5.117 1.00 95.88 213 GLU A CA 1
ATOM 1629 C C . GLU A 1 213 ? -15.353 12.082 -4.072 1.00 95.88 213 GLU A C 1
ATOM 1631 O O . GLU A 1 213 ? -15.400 13.264 -4.411 1.00 95.88 213 GLU A O 1
ATOM 1636 N N . HIS A 1 214 ? -15.181 11.728 -2.798 1.00 94.94 214 HIS A N 1
ATOM 1637 C CA . HIS A 1 214 ? -15.274 12.694 -1.705 1.00 94.94 214 HIS A CA 1
ATOM 1638 C C . HIS A 1 214 ? -14.052 13.616 -1.579 1.00 94.94 214 HIS A C 1
ATOM 1640 O O . HIS A 1 214 ? -14.201 14.760 -1.145 1.00 94.94 214 HIS A O 1
ATOM 1646 N N . PHE A 1 215 ? -12.850 13.137 -1.922 1.00 96.62 215 PHE A N 1
ATOM 1647 C CA . PHE A 1 215 ? -11.603 13.842 -1.601 1.00 96.62 215 PHE A CA 1
ATOM 1648 C C . PHE A 1 215 ? -10.743 14.210 -2.804 1.00 96.62 215 PHE A C 1
ATOM 1650 O O . PHE A 1 215 ? -9.937 15.127 -2.691 1.00 96.62 215 PHE A O 1
ATOM 1657 N N . VAL A 1 216 ? -10.885 13.535 -3.947 1.00 96.44 216 VAL A N 1
ATOM 1658 C CA . VAL A 1 216 ? -10.009 13.775 -5.105 1.00 96.44 216 VAL A CA 1
ATOM 1659 C C . VAL A 1 216 ? -10.753 14.480 -6.230 1.00 96.44 216 VAL A C 1
ATOM 1661 O O . VAL A 1 216 ? -10.296 15.523 -6.689 1.00 96.44 216 VAL A O 1
ATOM 1664 N N . ARG A 1 217 ? -11.916 13.966 -6.645 1.00 94.38 217 ARG A N 1
ATOM 1665 C CA . ARG A 1 217 ? -12.688 14.499 -7.781 1.00 94.38 217 ARG A CA 1
ATOM 1666 C C . ARG A 1 217 ? -13.165 15.930 -7.537 1.00 94.38 217 ARG A C 1
ATOM 1668 O O . ARG A 1 217 ? -13.146 16.747 -8.450 1.00 94.38 217 ARG A O 1
ATOM 1675 N N . LEU A 1 218 ? -13.541 16.232 -6.296 1.00 89.94 218 LEU A N 1
ATOM 1676 C CA . LEU A 1 218 ? -13.988 17.562 -5.885 1.00 89.94 218 LEU A CA 1
ATOM 1677 C C . LEU A 1 218 ? -12.840 18.497 -5.480 1.00 89.94 218 LEU A C 1
ATOM 1679 O O . LEU A 1 218 ? -13.107 19.660 -5.189 1.00 89.94 218 LEU A O 1
ATOM 1683 N N . SER A 1 219 ? -11.589 18.024 -5.436 1.00 93.25 219 SER A N 1
ATOM 1684 C CA . SER A 1 219 ? -10.457 18.832 -4.983 1.00 93.25 219 SER A CA 1
ATOM 1685 C C . SER A 1 219 ? -9.978 19.803 -6.062 1.00 93.25 219 SER A C 1
ATOM 1687 O O . SER A 1 219 ? -9.591 19.396 -7.153 1.00 93.25 219 SER A O 1
ATOM 1689 N N . ASN A 1 220 ? -9.891 21.079 -5.706 1.00 91.50 220 ASN A N 1
ATOM 1690 C CA . ASN A 1 220 ? -9.326 22.158 -6.513 1.00 91.50 220 ASN A CA 1
ATOM 1691 C C . ASN A 1 220 ? -8.453 23.081 -5.644 1.00 91.50 220 ASN A C 1
ATOM 1693 O O . ASN A 1 220 ? -8.234 22.814 -4.460 1.00 91.50 220 ASN A O 1
ATOM 1697 N N . GLU A 1 221 ? -7.939 24.161 -6.232 1.00 90.25 221 GLU A N 1
ATOM 1698 C CA . GLU A 1 221 ? -7.070 25.122 -5.543 1.00 90.25 221 GLU A CA 1
ATOM 1699 C C . GLU A 1 221 ? -7.724 25.752 -4.301 1.00 90.25 221 GLU A C 1
ATOM 1701 O O . GLU A 1 221 ? -7.012 26.078 -3.348 1.00 90.25 221 GLU A O 1
ATOM 1706 N N . GLN A 1 222 ? -9.058 25.890 -4.291 1.00 92.31 222 GLN A N 1
ATOM 1707 C CA . GLN A 1 222 ? -9.814 26.544 -3.222 1.00 92.31 222 GLN A CA 1
ATOM 1708 C C . GLN A 1 222 ? -10.166 25.608 -2.060 1.00 92.31 222 GLN A C 1
ATOM 1710 O O . GLN A 1 222 ? -10.121 26.037 -0.910 1.00 92.31 222 GLN A O 1
ATOM 1715 N N . ASN A 1 223 ? -10.550 24.357 -2.334 1.00 89.69 223 ASN A N 1
ATOM 1716 C CA . ASN A 1 223 ? -11.072 23.444 -1.308 1.00 89.69 223 ASN A CA 1
ATOM 1717 C C . ASN A 1 223 ? -10.128 22.292 -0.931 1.00 89.69 223 ASN A C 1
ATOM 1719 O O . ASN A 1 223 ? -10.419 21.607 0.044 1.00 89.69 223 ASN A O 1
ATOM 1723 N N . ARG A 1 224 ? -9.032 22.085 -1.683 1.00 94.62 224 ARG A N 1
ATOM 1724 C CA . ARG A 1 224 ? -7.905 21.162 -1.425 1.00 94.62 224 ARG A CA 1
ATOM 1725 C C . ARG A 1 224 ? -8.259 19.877 -0.666 1.00 94.62 224 ARG A C 1
ATOM 1727 O O . ARG A 1 224 ? -7.505 19.419 0.187 1.00 94.62 224 ARG A O 1
ATOM 1734 N N . MET A 1 225 ? -9.392 19.261 -1.003 1.00 95.88 225 MET A N 1
ATOM 1735 C CA . MET A 1 225 ? -9.962 18.155 -0.225 1.00 95.88 225 MET A CA 1
ATOM 1736 C C . MET A 1 225 ? -9.014 16.950 -0.135 1.00 95.88 225 MET A C 1
ATOM 1738 O O . MET A 1 225 ? -9.039 16.208 0.845 1.00 95.88 225 MET A O 1
ATOM 1742 N N . HIS A 1 226 ? -8.129 16.782 -1.118 1.00 96.19 226 HIS A N 1
ATOM 1743 C CA . HIS A 1 226 ? -7.114 15.732 -1.125 1.00 96.19 226 HIS A CA 1
ATOM 1744 C C . HIS A 1 226 ? -6.128 15.843 0.051 1.00 96.19 226 HIS A C 1
ATOM 1746 O O . HIS A 1 226 ? -5.571 14.828 0.468 1.00 96.19 226 HIS A O 1
ATOM 1752 N N . GLU A 1 227 ? -5.930 17.035 0.628 1.00 96.62 227 GLU A N 1
ATOM 1753 C CA . GLU A 1 227 ? -5.022 17.238 1.761 1.00 96.62 227 GLU A CA 1
ATOM 1754 C C . GLU A 1 227 ? -5.468 16.453 3.006 1.00 96.62 227 GLU A C 1
ATOM 1756 O O . GLU A 1 227 ? -4.623 16.008 3.782 1.00 96.62 227 GLU A O 1
ATOM 1761 N N . TYR A 1 228 ? -6.768 16.166 3.161 1.00 96.62 228 TYR A N 1
ATOM 1762 C CA . TYR A 1 228 ? -7.265 15.311 4.247 1.00 96.62 228 TYR A CA 1
ATOM 1763 C C . TYR A 1 228 ? -6.779 13.857 4.150 1.00 96.62 228 TYR A C 1
ATOM 1765 O O . TYR A 1 228 ? -6.733 13.153 5.158 1.00 96.62 228 TYR A O 1
ATOM 1773 N N . LEU A 1 229 ? -6.382 13.396 2.959 1.00 97.06 229 LEU A N 1
ATOM 1774 C CA . LEU A 1 229 ? -5.840 12.052 2.751 1.00 97.06 229 LEU A CA 1
ATOM 1775 C C . LEU A 1 229 ? -4.335 11.968 3.039 1.00 97.06 229 LEU A C 1
ATOM 1777 O O . LEU A 1 229 ? -3.815 10.873 3.259 1.00 97.06 229 LEU A O 1
ATOM 1781 N N . ILE A 1 230 ? -3.621 13.096 3.077 1.00 96.00 230 ILE A N 1
ATOM 1782 C CA . ILE A 1 230 ? -2.166 13.127 3.289 1.00 96.00 230 ILE A CA 1
ATOM 1783 C C . ILE A 1 230 ? -1.739 12.411 4.585 1.00 96.00 230 ILE A C 1
ATOM 1785 O O . ILE A 1 230 ? -0.841 11.569 4.512 1.00 96.00 230 ILE A O 1
ATOM 1789 N N . PRO A 1 231 ? -2.372 12.641 5.757 1.00 95.88 231 PRO A N 1
ATOM 1790 C CA . PRO A 1 231 ? -1.964 11.999 7.012 1.00 95.88 231 PRO A CA 1
ATOM 1791 C C . PRO A 1 231 ? -2.019 10.461 7.008 1.00 95.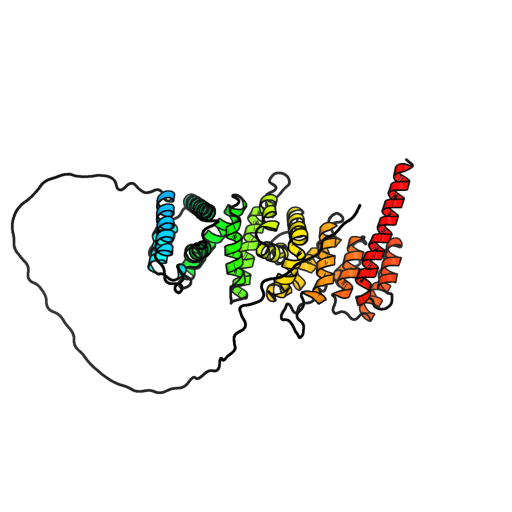88 231 PRO A C 1
ATOM 1793 O O . PRO A 1 231 ? -1.415 9.812 7.871 1.00 95.88 231 PRO A O 1
ATOM 1796 N N . LEU A 1 232 ? -2.723 9.851 6.047 1.00 96.19 232 LEU A N 1
ATOM 1797 C CA . LEU A 1 232 ? -2.810 8.395 5.921 1.00 96.19 232 LEU A CA 1
ATOM 1798 C C . LEU A 1 232 ? -1.465 7.751 5.582 1.00 96.19 232 LEU A C 1
ATOM 1800 O O . LEU A 1 232 ? -1.237 6.617 6.002 1.00 96.19 232 LEU A O 1
ATOM 1804 N N . GLU A 1 233 ? -0.541 8.494 4.957 1.00 94.62 233 GLU A N 1
ATOM 1805 C CA . GLU A 1 233 ? 0.808 8.013 4.622 1.00 94.62 233 GLU A CA 1
ATOM 1806 C C . GLU A 1 233 ? 1.605 7.532 5.846 1.00 94.62 233 GLU A C 1
ATOM 1808 O O . GLU A 1 233 ? 2.494 6.690 5.712 1.00 94.62 233 GLU A O 1
ATOM 1813 N N . GLY A 1 234 ? 1.293 8.071 7.031 1.00 93.81 234 GLY A N 1
ATOM 1814 C CA . GLY A 1 234 ? 1.890 7.685 8.309 1.00 93.81 234 GLY A CA 1
ATOM 1815 C C . GLY A 1 234 ? 0.977 6.854 9.212 1.00 93.81 234 GLY A C 1
ATOM 1816 O O . GLY A 1 234 ? 1.420 6.448 10.283 1.00 93.81 234 GLY A O 1
ATOM 1817 N N . THR A 1 235 ? -0.278 6.615 8.813 1.00 93.38 235 THR A N 1
ATOM 1818 C CA . THR A 1 235 ? -1.292 5.998 9.685 1.00 93.38 235 THR A CA 1
ATOM 1819 C C . THR A 1 235 ? -1.714 4.597 9.247 1.00 93.38 235 THR A C 1
ATOM 1821 O O . THR A 1 235 ? -1.953 3.756 10.113 1.00 93.38 235 THR A O 1
ATOM 1824 N N . CYS A 1 236 ? -1.835 4.346 7.937 1.00 95.75 236 CYS A N 1
ATOM 1825 C CA . CYS A 1 236 ? -2.359 3.088 7.399 1.00 95.75 236 CYS A CA 1
ATOM 1826 C C . CYS A 1 236 ? -1.644 2.712 6.089 1.00 95.75 236 CYS A C 1
ATOM 1828 O O . CYS A 1 236 ? -2.056 3.113 4.998 1.00 95.75 236 CYS A O 1
ATOM 1830 N N . SER A 1 237 ? -0.557 1.943 6.191 1.00 96.25 237 SER A N 1
ATOM 1831 C CA . SER A 1 237 ? 0.254 1.546 5.030 1.00 96.25 237 SER A CA 1
ATOM 1832 C C . SER A 1 237 ? -0.499 0.611 4.076 1.00 96.25 237 SER A C 1
ATOM 1834 O O . SER A 1 237 ? -0.308 0.703 2.863 1.00 96.25 237 SER A O 1
ATOM 1836 N N . GLU A 1 238 ? -1.387 -0.245 4.592 1.00 96.88 238 GLU A N 1
ATOM 1837 C CA . GLU A 1 238 ? -2.284 -1.094 3.801 1.00 96.88 238 GLU A CA 1
ATOM 1838 C C . GLU A 1 238 ? -3.206 -0.252 2.920 1.00 96.88 238 GLU A C 1
ATOM 1840 O O . GLU A 1 238 ? -3.345 -0.533 1.730 1.00 96.88 238 GLU A O 1
ATOM 1845 N N . PHE A 1 239 ? -3.790 0.817 3.471 1.00 97.75 239 PHE A N 1
ATOM 1846 C CA . PHE A 1 239 ? -4.613 1.732 2.686 1.00 97.75 239 PHE A CA 1
ATOM 1847 C C . PHE A 1 239 ? -3.786 2.416 1.597 1.00 97.75 239 PHE A C 1
ATOM 1849 O O . PHE A 1 239 ? -4.229 2.481 0.455 1.00 97.75 239 PHE A O 1
ATOM 1856 N N . CYS A 1 240 ? -2.572 2.883 1.911 1.00 97.88 240 CYS A N 1
ATOM 1857 C CA . CYS A 1 240 ? -1.686 3.477 0.909 1.00 97.88 240 CYS A CA 1
ATOM 1858 C C . CYS A 1 240 ? -1.379 2.503 -0.238 1.00 97.88 240 CYS A C 1
ATOM 1860 O O . CYS A 1 240 ? -1.410 2.906 -1.401 1.00 97.88 240 CYS A O 1
ATOM 1862 N N . ALA A 1 241 ? -1.125 1.227 0.074 1.00 97.81 241 ALA A N 1
ATOM 1863 C CA . ALA A 1 241 ? -0.918 0.193 -0.934 1.00 97.81 241 ALA A CA 1
ATOM 1864 C C . ALA A 1 241 ? -2.170 -0.026 -1.785 1.00 97.81 241 ALA A C 1
ATOM 1866 O O . ALA A 1 241 ? -2.070 -0.016 -3.013 1.00 97.81 241 ALA A O 1
ATOM 1867 N N . LEU A 1 242 ? -3.346 -0.146 -1.163 1.00 98.12 242 LEU A N 1
ATOM 1868 C CA . LEU A 1 242 ? -4.601 -0.292 -1.896 1.00 98.12 242 LEU A CA 1
ATOM 1869 C C . LEU A 1 242 ? -4.880 0.924 -2.793 1.00 98.12 242 LEU A C 1
ATOM 1871 O O . LEU A 1 242 ? -5.216 0.758 -3.965 1.00 98.12 242 LEU A O 1
ATOM 1875 N N . PHE A 1 243 ? -4.690 2.136 -2.270 1.00 98.31 243 PHE A N 1
ATOM 1876 C CA . PHE A 1 243 ? -4.913 3.387 -2.989 1.00 98.31 243 PHE A CA 1
ATOM 1877 C C . PHE A 1 243 ? -4.025 3.478 -4.229 1.00 98.31 243 PHE A C 1
ATOM 1879 O O . PHE A 1 243 ? -4.542 3.612 -5.335 1.00 98.31 243 PHE A O 1
ATOM 1886 N N . VAL A 1 244 ? -2.705 3.316 -4.081 1.00 97.81 244 VAL A N 1
ATOM 1887 C CA . VAL A 1 244 ? -1.765 3.329 -5.219 1.00 97.81 244 VAL A CA 1
ATOM 1888 C C . VAL A 1 244 ? -2.125 2.259 -6.254 1.00 97.81 244 VAL A C 1
ATOM 1890 O O . VAL A 1 244 ? -1.966 2.477 -7.452 1.00 97.81 244 VAL A O 1
ATOM 1893 N N . SER A 1 245 ? -2.668 1.127 -5.803 1.00 97.69 245 SER A N 1
ATOM 1894 C CA . SER A 1 245 ? -2.972 -0.019 -6.660 1.00 97.69 245 SER A CA 1
ATOM 1895 C C . SER A 1 245 ? -4.315 0.049 -7.386 1.00 97.69 245 SER A C 1
ATOM 1897 O O . SER A 1 245 ? -4.559 -0.767 -8.274 1.00 97.69 245 SER A O 1
ATOM 1899 N N . ARG A 1 246 ? -5.213 0.966 -6.999 1.00 97.56 246 ARG A N 1
ATOM 1900 C CA . ARG A 1 246 ? -6.600 1.003 -7.502 1.00 97.56 246 ARG A CA 1
ATOM 1901 C C . ARG A 1 246 ? -7.115 2.391 -7.864 1.00 97.56 246 ARG A C 1
ATOM 1903 O O . ARG A 1 246 ? -7.980 2.484 -8.726 1.00 97.56 246 ARG A O 1
ATOM 1910 N N . ALA A 1 247 ? -6.623 3.465 -7.246 1.00 97.62 247 ALA A N 1
ATOM 1911 C CA . ALA A 1 247 ? -7.209 4.807 -7.356 1.00 97.62 247 ALA A CA 1
ATOM 1912 C C . ALA A 1 247 ? -7.354 5.304 -8.805 1.00 97.62 247 ALA A C 1
ATOM 1914 O O . ALA A 1 247 ? -8.376 5.882 -9.170 1.00 97.62 247 ALA A O 1
ATOM 1915 N N . THR A 1 248 ? -6.377 4.998 -9.660 1.00 96.25 248 THR A N 1
ATOM 1916 C CA . THR A 1 248 ? -6.346 5.390 -11.084 1.00 96.25 248 THR A CA 1
ATOM 1917 C C . THR A 1 248 ? -7.396 4.679 -11.949 1.00 96.25 248 THR A C 1
ATOM 1919 O O . THR A 1 248 ? -7.585 4.993 -13.129 1.00 96.25 248 THR A O 1
ATOM 1922 N N . LEU A 1 249 ? -8.079 3.680 -11.391 1.00 96.44 249 LEU A N 1
ATOM 1923 C CA . LEU A 1 249 ? -9.178 2.970 -12.038 1.00 96.44 249 LEU A CA 1
ATOM 1924 C C . LEU A 1 249 ? -10.532 3.627 -11.749 1.00 96.44 249 LEU A C 1
ATOM 1926 O O . LEU A 1 249 ? -11.471 3.392 -12.501 1.00 96.44 249 LEU A O 1
ATOM 1930 N N . HIS A 1 250 ? -10.602 4.476 -10.719 1.00 96.38 250 HIS A N 1
ATOM 1931 C CA . HIS A 1 250 ? -11.838 5.086 -10.210 1.00 96.38 250 HIS A CA 1
ATOM 1932 C C . HIS A 1 250 ? -11.890 6.612 -10.382 1.00 96.38 250 HIS A C 1
ATOM 1934 O O . HIS A 1 250 ? -12.921 7.2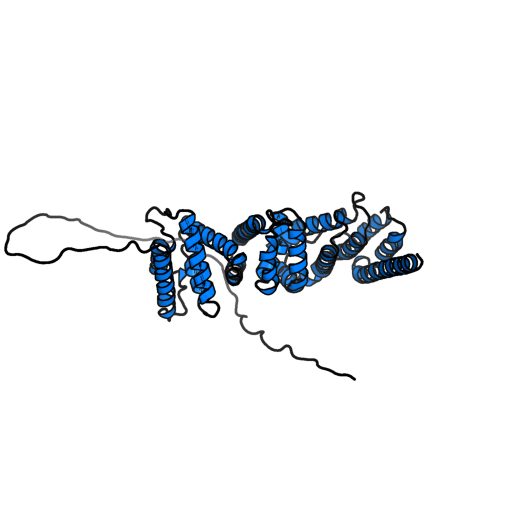44 -10.161 1.00 96.38 250 HIS A O 1
ATOM 1940 N N . GLY A 1 251 ? -10.798 7.252 -10.802 1.00 91.38 251 GLY A N 1
ATOM 1941 C CA . GLY A 1 251 ? -10.772 8.697 -11.021 1.00 91.38 251 GLY A CA 1
ATOM 1942 C C . GLY A 1 251 ? -9.720 9.151 -12.022 1.00 91.38 251 GLY A C 1
ATOM 1943 O O . GLY A 1 251 ? -8.859 8.361 -12.418 1.00 91.38 251 GLY A O 1
ATOM 1944 N N . PRO A 1 252 ? -9.788 10.427 -12.438 1.00 90.31 252 PRO A N 1
ATOM 1945 C CA . PRO A 1 252 ? -8.789 11.002 -13.324 1.00 90.31 252 PRO A CA 1
ATOM 1946 C C . PRO A 1 252 ? -7.430 11.089 -12.619 1.00 90.31 252 PRO A C 1
ATOM 1948 O O . PRO A 1 252 ? -7.358 11.299 -11.405 1.00 90.31 252 PRO A O 1
ATOM 1951 N N . LEU A 1 253 ? -6.350 10.999 -13.397 1.00 93.56 253 LEU A N 1
ATOM 1952 C CA . LEU A 1 253 ? -4.985 11.300 -12.953 1.00 93.56 253 LEU A CA 1
ATOM 1953 C C . LEU A 1 253 ? -4.775 12.820 -12.847 1.00 93.56 253 LEU A C 1
ATOM 1955 O O . LEU A 1 253 ? -3.917 13.401 -13.498 1.00 93.56 253 LEU A O 1
ATOM 1959 N N . SER A 1 254 ? -5.607 13.481 -12.043 1.00 93.00 254 SER A N 1
ATOM 1960 C CA . SER A 1 254 ? -5.500 14.914 -11.768 1.00 93.00 254 SER A CA 1
ATOM 1961 C C . SER A 1 254 ? -4.275 15.228 -10.890 1.00 93.00 254 SER A C 1
ATOM 1963 O O . SER A 1 254 ? -3.794 14.343 -10.175 1.00 93.00 254 SER A O 1
ATOM 1965 N N . PRO A 1 255 ? -3.788 16.484 -10.847 1.00 92.56 255 PRO A N 1
ATOM 1966 C CA . PRO A 1 255 ? -2.660 16.853 -9.985 1.00 92.56 255 PRO A CA 1
ATOM 1967 C C . PRO A 1 255 ? -2.829 16.460 -8.497 1.00 92.56 255 PRO A C 1
ATOM 1969 O O . PRO A 1 255 ? -1.870 15.947 -7.909 1.00 92.56 255 PRO A O 1
ATOM 1972 N N . PRO A 1 256 ? -4.029 16.572 -7.876 1.00 95.00 256 PRO A N 1
ATOM 1973 C CA . PRO A 1 256 ? -4.280 16.023 -6.539 1.00 95.00 256 PRO A CA 1
ATOM 1974 C C . PRO A 1 256 ? -4.064 14.505 -6.429 1.00 95.00 256 PRO A C 1
ATOM 1976 O O . PRO A 1 256 ? -3.469 14.036 -5.458 1.00 95.00 256 PRO A O 1
ATOM 1979 N N . MET A 1 257 ? -4.513 13.733 -7.426 1.00 96.00 257 MET A N 1
ATOM 1980 C CA . MET A 1 257 ? -4.308 12.281 -7.479 1.00 96.00 257 MET A CA 1
ATOM 1981 C C . MET A 1 257 ? -2.815 11.944 -7.561 1.00 96.00 257 MET A C 1
ATOM 1983 O O . MET A 1 257 ? -2.330 11.109 -6.796 1.00 96.00 257 MET A O 1
ATOM 1987 N N . ILE A 1 258 ? -2.079 12.615 -8.453 1.00 95.31 258 ILE A N 1
ATOM 1988 C CA . ILE A 1 258 ? -0.637 12.396 -8.626 1.00 95.31 258 ILE A CA 1
ATOM 1989 C C . ILE A 1 258 ? 0.125 12.738 -7.350 1.00 95.31 258 ILE A C 1
ATOM 1991 O O . ILE A 1 258 ? 0.952 11.943 -6.905 1.00 95.31 258 ILE A O 1
ATOM 1995 N N . THR A 1 259 ? -0.216 13.855 -6.704 1.00 94.88 259 THR A N 1
ATOM 1996 C CA . THR A 1 259 ? 0.377 14.252 -5.421 1.00 94.88 259 THR A CA 1
ATOM 1997 C C . THR A 1 259 ? 0.202 13.160 -4.363 1.00 94.88 259 THR A C 1
ATOM 1999 O O . THR A 1 259 ? 1.170 12.786 -3.699 1.00 94.88 259 THR A O 1
ATOM 2002 N N . LEU A 1 260 ? -1.003 12.596 -4.225 1.00 96.81 260 LEU A N 1
ATOM 2003 C CA . LEU A 1 260 ? -1.267 11.512 -3.272 1.00 96.81 260 LEU A CA 1
ATOM 2004 C C . LEU A 1 260 ? -0.484 10.237 -3.602 1.00 96.81 260 LEU A C 1
ATOM 2006 O O . LEU A 1 260 ? 0.148 9.663 -2.714 1.00 96.81 260 LEU A O 1
ATOM 2010 N N . ILE A 1 261 ? -0.478 9.816 -4.871 1.00 97.25 261 ILE A N 1
ATOM 2011 C CA . ILE A 1 261 ? 0.261 8.627 -5.321 1.00 97.25 261 ILE A CA 1
ATOM 2012 C C . ILE A 1 261 ? 1.754 8.788 -5.034 1.00 97.25 261 ILE A C 1
ATOM 2014 O O . ILE A 1 261 ? 2.356 7.909 -4.419 1.00 97.25 261 ILE A O 1
ATOM 2018 N N . VAL A 1 262 ? 2.343 9.921 -5.421 1.00 96.44 262 VAL A N 1
ATOM 2019 C CA . VAL A 1 262 ? 3.761 10.223 -5.194 1.00 96.44 262 VAL A CA 1
ATOM 2020 C C . VAL A 1 262 ? 4.095 10.200 -3.708 1.00 96.44 262 VAL A C 1
ATOM 2022 O O . VAL A 1 262 ? 5.080 9.571 -3.317 1.00 96.44 262 VAL A O 1
ATOM 2025 N N . ARG A 1 263 ? 3.279 10.837 -2.862 1.00 96.31 263 ARG A N 1
ATOM 2026 C CA . ARG A 1 263 ? 3.506 10.861 -1.411 1.00 96.31 263 ARG A CA 1
ATOM 2027 C C . ARG A 1 263 ? 3.447 9.469 -0.792 1.00 96.31 263 ARG A C 1
ATOM 2029 O O . ARG A 1 263 ? 4.362 9.071 -0.066 1.00 96.31 263 ARG A O 1
ATOM 2036 N N . TYR A 1 264 ? 2.417 8.696 -1.127 1.00 97.75 264 TYR A N 1
ATOM 2037 C CA . TYR A 1 264 ? 2.253 7.336 -0.617 1.00 97.75 264 TYR A CA 1
ATOM 2038 C C . TYR A 1 264 ? 3.381 6.418 -1.078 1.00 97.75 264 TYR A C 1
ATOM 2040 O O . TYR A 1 264 ? 3.942 5.696 -0.253 1.00 97.75 264 TYR A O 1
ATOM 2048 N N . CYS A 1 265 ? 3.770 6.498 -2.349 1.00 96.44 265 CYS A N 1
ATOM 2049 C CA . CYS A 1 265 ? 4.929 5.800 -2.888 1.00 96.44 265 CYS A CA 1
ATOM 2050 C C . CYS A 1 265 ? 6.213 6.202 -2.154 1.00 96.44 265 CYS A C 1
ATOM 2052 O O . CYS A 1 265 ? 6.880 5.345 -1.585 1.00 96.44 265 CYS A O 1
ATOM 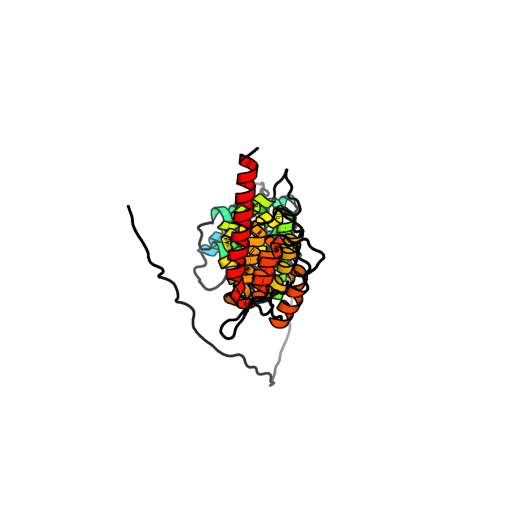2054 N N . THR A 1 266 ? 6.524 7.495 -2.072 1.00 93.88 266 THR A N 1
ATOM 2055 C CA . THR A 1 266 ? 7.754 8.001 -1.435 1.00 93.88 266 THR A CA 1
ATOM 2056 C C . THR A 1 266 ? 7.887 7.526 0.013 1.00 93.88 266 THR A C 1
ATOM 2058 O O . THR A 1 266 ? 8.974 7.145 0.449 1.00 93.88 266 THR A O 1
ATOM 2061 N N . ARG A 1 267 ? 6.779 7.492 0.765 1.00 93.06 267 ARG A N 1
ATOM 2062 C CA . ARG A 1 267 ? 6.784 7.082 2.173 1.00 93.06 267 ARG A CA 1
ATOM 2063 C C . ARG A 1 267 ? 6.733 5.564 2.377 1.00 93.06 267 ARG A C 1
ATOM 2065 O O . ARG A 1 267 ? 7.366 5.066 3.306 1.00 93.06 267 ARG A O 1
ATOM 2072 N N . ASN A 1 268 ? 5.978 4.838 1.549 1.00 94.00 268 ASN A N 1
ATOM 2073 C CA . ASN A 1 268 ? 5.599 3.441 1.795 1.00 94.00 268 ASN A CA 1
ATOM 2074 C C . ASN A 1 268 ? 6.049 2.453 0.701 1.00 94.00 268 ASN A C 1
ATOM 2076 O O . ASN A 1 268 ? 5.642 1.295 0.762 1.00 94.00 268 ASN A O 1
ATOM 2080 N N . MET A 1 269 ? 6.897 2.836 -0.265 1.00 95.19 269 MET A N 1
ATOM 2081 C CA . MET A 1 269 ? 7.233 2.013 -1.447 1.00 95.19 269 MET A CA 1
ATOM 2082 C C . MET A 1 269 ? 7.554 0.546 -1.124 1.00 95.19 269 MET A C 1
ATOM 2084 O O . MET A 1 269 ? 6.999 -0.367 -1.728 1.00 95.19 269 MET A O 1
ATOM 2088 N N . GLN A 1 270 ? 8.411 0.300 -0.128 1.00 93.50 270 GLN A N 1
ATOM 2089 C CA . GLN A 1 270 ? 8.791 -1.061 0.279 1.00 93.50 270 GLN A CA 1
ATOM 2090 C C . GLN A 1 270 ? 7.603 -1.885 0.777 1.00 93.50 270 GLN A C 1
ATOM 2092 O O . GLN A 1 270 ? 7.507 -3.083 0.508 1.00 93.50 270 GLN A O 1
ATOM 2097 N N . PHE A 1 271 ? 6.710 -1.246 1.535 1.00 95.88 271 PHE A N 1
ATOM 2098 C CA . PHE A 1 271 ? 5.494 -1.882 2.015 1.00 95.88 271 PHE A CA 1
ATOM 2099 C C . PHE A 1 271 ? 4.538 -2.146 0.853 1.00 95.88 271 PHE A C 1
ATOM 2101 O O . PHE A 1 271 ? 4.023 -3.252 0.752 1.00 95.88 271 PHE A O 1
ATOM 2108 N N . ILE A 1 272 ? 4.356 -1.177 -0.050 1.00 96.88 272 ILE A N 1
ATOM 2109 C CA . ILE A 1 272 ? 3.480 -1.299 -1.222 1.00 96.88 272 ILE A CA 1
ATOM 2110 C C . ILE A 1 272 ? 3.909 -2.487 -2.088 1.00 96.88 272 ILE A C 1
ATOM 2112 O O . ILE A 1 272 ? 3.093 -3.361 -2.362 1.00 96.88 272 ILE A O 1
ATOM 2116 N N . LEU A 1 273 ? 5.194 -2.585 -2.449 1.00 95.62 273 LEU A N 1
ATOM 2117 C CA . LEU A 1 273 ? 5.706 -3.705 -3.248 1.00 95.62 273 LEU A CA 1
ATOM 2118 C C . LEU A 1 273 ? 5.521 -5.056 -2.541 1.00 95.62 273 LEU A C 1
ATOM 2120 O O . LEU A 1 273 ? 5.133 -6.037 -3.175 1.00 95.62 273 LEU A O 1
ATOM 2124 N N . ARG A 1 274 ? 5.746 -5.110 -1.221 1.00 95.50 274 ARG A N 1
ATOM 2125 C CA . ARG A 1 274 ? 5.490 -6.316 -0.419 1.00 95.50 274 ARG A CA 1
ATOM 2126 C C . ARG A 1 274 ? 4.006 -6.680 -0.396 1.00 95.50 274 ARG A C 1
ATOM 2128 O O . ARG A 1 274 ? 3.672 -7.846 -0.543 1.00 95.50 274 ARG A O 1
ATOM 2135 N N . HIS A 1 275 ? 3.128 -5.700 -0.232 1.00 95.56 275 HIS A N 1
ATOM 2136 C CA . HIS A 1 275 ? 1.689 -5.917 -0.195 1.00 95.56 275 HIS A CA 1
ATOM 2137 C C . HIS A 1 275 ? 1.166 -6.405 -1.554 1.00 95.56 275 HIS A C 1
ATOM 2139 O O . HIS A 1 275 ? 0.429 -7.380 -1.614 1.00 95.56 275 HIS A O 1
ATOM 2145 N N . LEU A 1 276 ? 1.624 -5.809 -2.659 1.00 96.88 276 LEU A N 1
ATOM 2146 C CA . LEU A 1 276 ? 1.294 -6.251 -4.020 1.00 96.88 276 LEU A CA 1
ATOM 2147 C C . LEU A 1 276 ? 1.772 -7.674 -4.324 1.00 96.88 276 LEU A C 1
ATOM 2149 O O . LEU A 1 276 ? 1.114 -8.416 -5.052 1.00 96.88 276 LEU A O 1
ATOM 2153 N N . ARG A 1 277 ? 2.922 -8.053 -3.764 1.00 95.44 277 ARG A N 1
ATOM 2154 C CA . ARG A 1 277 ? 3.455 -9.413 -3.834 1.00 95.44 277 ARG A CA 1
ATOM 2155 C C . ARG A 1 277 ? 2.567 -10.391 -3.070 1.00 95.44 277 ARG A C 1
ATOM 2157 O O . ARG A 1 277 ? 2.223 -11.443 -3.600 1.00 95.44 277 ARG A O 1
ATOM 2164 N N . ASP A 1 278 ? 2.193 -10.039 -1.844 1.00 94.00 278 ASP A N 1
ATOM 2165 C CA . ASP A 1 278 ? 1.434 -10.915 -0.951 1.00 94.00 278 ASP A CA 1
ATOM 2166 C C . ASP A 1 278 ? -0.058 -11.011 -1.366 1.00 94.00 278 ASP A C 1
ATOM 2168 O O . ASP A 1 278 ? -0.690 -12.046 -1.146 1.00 94.00 278 ASP A O 1
ATOM 2172 N N . THR A 1 279 ? -0.589 -10.005 -2.075 1.00 94.19 279 THR A N 1
ATOM 2173 C CA . THR A 1 279 ? -1.968 -9.944 -2.600 1.00 94.19 279 THR A CA 1
ATOM 2174 C C . THR A 1 279 ? -1.982 -10.067 -4.132 1.00 94.19 279 THR A C 1
ATOM 2176 O O . THR A 1 279 ? -2.082 -9.085 -4.869 1.00 94.19 279 THR A O 1
ATOM 2179 N N . SER A 1 280 ? -1.885 -11.299 -4.648 1.00 94.19 280 SER A N 1
ATOM 2180 C CA . SER A 1 280 ? -1.597 -11.556 -6.074 1.00 94.19 280 SER A CA 1
ATOM 2181 C C . SER A 1 280 ? -2.608 -10.962 -7.066 1.00 94.19 280 SER A C 1
ATOM 2183 O O . SER A 1 280 ? -2.213 -10.532 -8.149 1.00 94.19 280 SER A O 1
ATOM 2185 N N . TRP A 1 281 ? -3.904 -10.924 -6.731 1.00 95.44 281 TRP A N 1
ATOM 2186 C CA . TRP A 1 281 ? -4.921 -10.328 -7.609 1.00 95.44 281 TRP A CA 1
ATOM 2187 C C . TRP A 1 281 ? -4.726 -8.814 -7.755 1.00 95.44 281 TRP A C 1
ATOM 2189 O O . TRP A 1 281 ? -4.859 -8.286 -8.859 1.00 95.44 281 TRP A O 1
ATOM 2199 N N . LEU A 1 282 ? -4.352 -8.146 -6.660 1.00 96.81 282 LEU A N 1
ATOM 2200 C CA . LEU A 1 282 ? -4.087 -6.714 -6.614 1.00 96.81 282 LEU A CA 1
ATOM 2201 C C . LEU A 1 282 ? -2.807 -6.386 -7.384 1.00 96.81 282 LEU A C 1
ATOM 2203 O O . LEU A 1 282 ? -2.804 -5.464 -8.194 1.00 96.81 282 LEU A O 1
ATOM 2207 N N . GLY A 1 283 ? -1.751 -7.188 -7.204 1.00 97.06 283 GLY A N 1
ATOM 2208 C CA . GLY A 1 283 ? -0.513 -7.071 -7.980 1.00 97.06 283 GLY A CA 1
ATOM 2209 C C . GLY A 1 283 ? -0.729 -7.258 -9.484 1.00 97.06 283 GLY A C 1
ATOM 2210 O O . GLY A 1 283 ? -0.192 -6.491 -10.281 1.00 97.06 283 GLY A O 1
ATOM 2211 N N . ASN A 1 284 ? -1.558 -8.228 -9.883 1.00 96.88 284 ASN A N 1
ATOM 2212 C CA . ASN A 1 284 ? -1.898 -8.441 -11.290 1.00 96.88 284 ASN A CA 1
ATOM 2213 C C . ASN A 1 284 ? -2.661 -7.248 -11.885 1.00 96.88 284 ASN A C 1
ATOM 2215 O O . ASN A 1 284 ? -2.281 -6.753 -12.944 1.00 96.88 284 ASN A O 1
ATOM 2219 N N . ASP A 1 285 ? -3.699 -6.764 -11.193 1.00 96.88 285 ASP A N 1
ATOM 2220 C CA . ASP A 1 285 ? -4.469 -5.595 -11.634 1.00 96.88 285 ASP A CA 1
ATOM 2221 C C . ASP A 1 285 ? -3.595 -4.332 -11.694 1.00 96.88 285 ASP A C 1
ATOM 2223 O O . ASP A 1 285 ? -3.714 -3.546 -12.634 1.00 96.88 285 ASP A O 1
ATOM 2227 N N . PHE A 1 286 ? -2.685 -4.149 -10.735 1.00 97.50 286 PHE A N 1
ATOM 2228 C CA . PHE A 1 286 ? -1.759 -3.022 -10.727 1.00 97.50 286 PHE A CA 1
ATOM 2229 C C . PHE A 1 286 ? -0.848 -3.027 -11.962 1.00 97.50 286 PHE A C 1
ATOM 2231 O O . PHE A 1 286 ? -0.781 -2.025 -12.675 1.00 97.50 286 PHE A O 1
ATOM 2238 N N . ALA A 1 287 ? -0.204 -4.160 -12.261 1.00 96.38 287 ALA A N 1
ATOM 2239 C CA . ALA A 1 287 ? 0.687 -4.277 -13.415 1.00 96.38 287 ALA A CA 1
ATOM 2240 C C . ALA A 1 287 ? -0.026 -4.105 -14.759 1.00 96.38 287 ALA A C 1
ATOM 2242 O O . ALA A 1 287 ? 0.507 -3.450 -15.649 1.00 96.38 287 ALA A O 1
ATOM 2243 N N . GLU A 1 288 ? -1.216 -4.690 -14.905 1.00 95.75 288 GLU A N 1
ATOM 2244 C CA . GLU A 1 288 ? -1.933 -4.742 -16.183 1.00 95.75 288 GLU A CA 1
ATOM 2245 C C . GLU A 1 288 ? -2.773 -3.484 -16.449 1.00 95.75 288 GLU A C 1
ATOM 2247 O O . GLU A 1 288 ? -2.974 -3.122 -17.604 1.00 95.75 288 GLU A O 1
ATOM 2252 N N . LYS A 1 289 ? -3.272 -2.807 -15.403 1.00 96.75 289 LYS A N 1
ATOM 2253 C CA . LYS A 1 289 ? -4.259 -1.718 -15.554 1.00 96.75 289 LYS A CA 1
ATOM 2254 C C . LYS A 1 289 ? -3.790 -0.370 -15.021 1.00 96.75 289 LYS A C 1
ATOM 2256 O O . LYS A 1 289 ? -4.208 0.658 -15.548 1.00 96.75 289 LYS A O 1
ATOM 2261 N N . VAL A 1 290 ? -2.976 -0.346 -13.964 1.00 97.50 290 VAL A N 1
ATOM 2262 C CA . VAL A 1 290 ? -2.586 0.907 -13.295 1.00 97.50 290 VAL A CA 1
ATOM 2263 C C . VAL A 1 290 ? -1.267 1.441 -13.819 1.00 97.50 290 VAL A C 1
ATOM 2265 O O . VAL A 1 290 ? -1.200 2.615 -14.177 1.00 97.50 290 VAL A O 1
ATOM 2268 N N . VAL A 1 291 ? -0.234 0.599 -13.896 1.00 96.75 291 VAL A N 1
ATOM 2269 C CA . VAL A 1 291 ? 1.089 1.040 -14.351 1.00 96.75 291 VAL A CA 1
ATOM 2270 C C . VAL A 1 291 ? 1.051 1.624 -15.769 1.00 96.75 291 VAL A C 1
ATOM 2272 O O . VAL A 1 291 ? 1.604 2.709 -15.933 1.00 96.75 291 VAL A O 1
ATOM 2275 N N . PRO A 1 292 ? 0.353 1.030 -16.763 1.00 95.94 292 PRO A N 1
ATOM 2276 C CA . PRO A 1 292 ? 0.241 1.635 -18.091 1.00 95.94 292 PRO A CA 1
ATOM 2277 C C . PRO A 1 292 ? -0.332 3.058 -18.066 1.00 95.94 292 PRO A C 1
ATOM 2279 O O . PRO A 1 292 ? 0.246 3.948 -18.677 1.00 95.94 292 PRO A O 1
ATOM 2282 N N . LYS A 1 293 ? -1.391 3.307 -17.279 1.00 96.25 293 LYS A N 1
ATOM 2283 C CA . LYS A 1 293 ? -1.982 4.650 -17.126 1.00 96.25 293 LYS A CA 1
ATOM 2284 C C . LYS A 1 293 ? -1.018 5.649 -16.487 1.00 96.25 293 LYS A C 1
ATOM 2286 O O . LYS A 1 293 ? -0.983 6.811 -16.873 1.00 96.25 293 LYS A O 1
ATOM 2291 N N . LEU A 1 294 ? -0.256 5.214 -15.482 1.00 96.38 294 LEU A N 1
ATOM 2292 C CA . LEU A 1 294 ? 0.731 6.072 -14.824 1.00 96.38 294 LEU A CA 1
ATOM 2293 C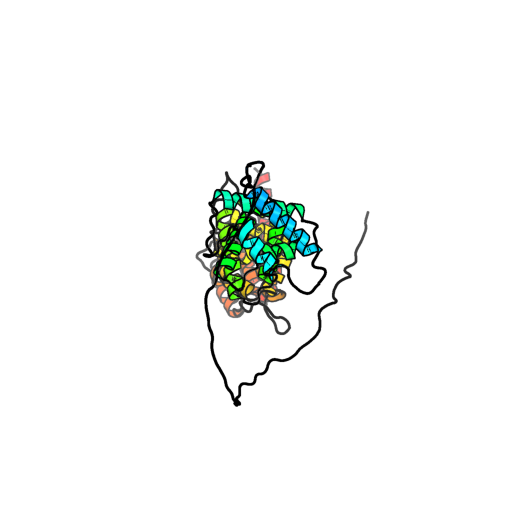 C . LEU A 1 294 ? 1.903 6.400 -15.755 1.00 96.38 294 LEU A C 1
ATOM 2295 O O . LEU A 1 294 ? 2.368 7.535 -15.756 1.00 96.38 294 LEU A O 1
ATOM 2299 N N . VAL A 1 295 ? 2.356 5.427 -16.551 1.00 95.62 295 VAL A N 1
ATOM 2300 C CA . VAL A 1 295 ? 3.388 5.642 -17.572 1.00 95.62 295 VAL A CA 1
ATOM 2301 C C . VAL A 1 295 ? 2.885 6.618 -18.629 1.00 95.62 295 VAL A C 1
ATOM 2303 O O . VAL A 1 295 ? 3.564 7.604 -18.894 1.00 95.62 295 VAL A O 1
ATOM 2306 N N . GLU A 1 296 ? 1.683 6.411 -19.163 1.00 94.81 296 GLU A N 1
ATOM 2307 C CA . GLU A 1 296 ? 1.061 7.335 -20.115 1.00 94.81 296 GLU A CA 1
ATOM 2308 C C . GLU A 1 296 ? 0.978 8.763 -19.552 1.00 94.81 296 GLU A C 1
ATOM 2310 O O . GLU A 1 296 ? 1.405 9.707 -20.210 1.00 94.81 296 GLU A O 1
ATOM 2315 N N . GLN A 1 297 ? 0.561 8.930 -18.292 1.00 93.94 297 GLN A N 1
ATOM 2316 C CA . GLN A 1 297 ? 0.553 10.244 -17.643 1.00 93.94 297 GLN A CA 1
ATOM 2317 C C . GLN A 1 297 ? 1.949 10.875 -17.569 1.00 93.94 297 GLN A C 1
ATOM 2319 O O . GLN A 1 297 ? 2.089 12.067 -17.823 1.00 93.94 297 GLN A O 1
ATOM 2324 N N . THR A 1 298 ? 2.994 10.098 -17.258 1.00 93.25 298 THR A N 1
ATOM 2325 C CA . THR A 1 298 ? 4.368 10.632 -17.245 1.00 93.25 298 THR A CA 1
ATOM 2326 C C . THR A 1 298 ? 4.907 11.025 -18.614 1.00 93.25 298 THR A C 1
ATOM 2328 O O . THR A 1 298 ? 5.893 11.758 -18.657 1.00 93.25 298 THR A O 1
ATOM 2331 N N . LEU A 1 299 ? 4.303 10.527 -19.697 1.00 93.31 299 LEU A N 1
ATOM 2332 C CA . LEU A 1 299 ? 4.646 10.890 -21.072 1.00 93.31 299 LEU A CA 1
ATOM 2333 C C . LEU A 1 299 ? 3.894 12.137 -21.560 1.00 93.31 299 LEU A C 1
ATOM 2335 O O . LEU A 1 299 ? 4.340 12.765 -22.515 1.00 93.31 299 LEU A O 1
ATOM 2339 N N . LEU A 1 300 ? 2.763 12.472 -20.933 1.00 90.88 300 LEU A N 1
ATOM 2340 C CA . LEU A 1 300 ? 1.924 13.623 -21.286 1.00 90.88 300 LEU A CA 1
ATOM 2341 C C . LEU A 1 300 ? 2.249 14.890 -20.485 1.00 90.88 300 LEU A C 1
ATOM 2343 O O . LEU A 1 300 ? 1.994 15.990 -20.963 1.00 90.88 300 LEU A O 1
ATOM 2347 N N . ASP A 1 301 ? 2.742 14.737 -19.259 1.00 83.44 301 ASP A N 1
ATOM 2348 C CA . ASP A 1 301 ? 2.977 15.833 -18.319 1.00 83.44 301 ASP A CA 1
ATOM 2349 C C . ASP A 1 301 ? 4.472 15.977 -18.028 1.00 83.44 301 ASP A C 1
ATOM 2351 O O . ASP A 1 301 ? 5.057 15.082 -17.424 1.00 83.44 301 ASP A O 1
ATOM 2355 N N . ASP A 1 302 ? 5.088 17.095 -18.412 1.00 69.62 302 ASP A N 1
ATOM 2356 C CA . ASP A 1 302 ? 6.522 17.343 -18.221 1.00 69.62 302 ASP A CA 1
ATOM 2357 C C . ASP A 1 302 ? 6.912 17.643 -16.762 1.00 69.62 302 ASP A C 1
ATOM 2359 O O . ASP A 1 302 ? 8.075 17.465 -16.412 1.00 69.62 302 ASP A O 1
ATOM 2363 N N . ASP A 1 303 ? 5.974 17.949 -15.857 1.00 69.94 303 ASP A N 1
ATOM 2364 C CA . ASP A 1 303 ? 6.300 18.406 -14.488 1.00 69.94 303 ASP A CA 1
ATOM 2365 C C . ASP A 1 303 ? 6.314 17.279 -13.429 1.00 69.94 303 ASP A C 1
ATOM 2367 O O . ASP A 1 303 ? 6.776 17.436 -12.296 1.00 69.94 303 ASP A O 1
ATOM 2371 N N . SER A 1 304 ? 5.844 16.084 -13.785 1.00 76.56 304 SER A N 1
ATOM 2372 C CA . SER A 1 304 ? 5.670 14.938 -12.874 1.00 76.56 304 SER A CA 1
ATOM 2373 C C . SER A 1 304 ? 6.950 14.123 -12.536 1.00 76.56 304 SER A C 1
ATOM 2375 O O . SER A 1 304 ? 6.935 12.885 -12.534 1.00 76.56 304 SER A O 1
ATOM 2377 N N . ASP A 1 305 ? 8.080 14.768 -12.208 1.00 84.50 305 ASP A N 1
ATOM 2378 C CA . ASP A 1 305 ? 9.387 14.091 -12.007 1.00 84.50 305 ASP A CA 1
ATOM 2379 C C . ASP A 1 305 ? 9.377 13.080 -10.860 1.00 84.50 305 ASP A C 1
ATOM 2381 O O . ASP A 1 305 ? 9.959 11.987 -10.926 1.00 84.50 305 ASP A O 1
ATOM 2385 N N . SER A 1 306 ? 8.635 13.414 -9.810 1.00 90.44 306 SER A N 1
ATOM 2386 C CA . SER A 1 306 ? 8.478 12.540 -8.652 1.00 90.44 306 SER A CA 1
ATOM 2387 C C . SER A 1 306 ? 7.682 11.273 -8.991 1.00 90.44 306 SER A C 1
ATOM 2389 O O . SER A 1 306 ? 7.982 10.196 -8.468 1.00 90.44 306 SER A O 1
ATOM 2391 N N . LEU A 1 307 ? 6.702 11.365 -9.900 1.00 94.00 307 LEU A N 1
ATOM 2392 C CA . LEU A 1 307 ? 5.952 10.200 -10.376 1.00 94.00 307 LEU A CA 1
ATOM 2393 C C . LEU A 1 307 ? 6.847 9.292 -11.221 1.00 94.00 307 LEU A C 1
ATOM 2395 O O . LEU A 1 307 ? 6.867 8.080 -10.995 1.00 94.00 307 LEU A O 1
ATOM 2399 N N . GLY A 1 308 ? 7.636 9.878 -12.128 1.00 92.62 308 GLY A N 1
ATOM 2400 C CA . GLY A 1 308 ? 8.625 9.151 -12.927 1.00 92.62 308 GLY A CA 1
ATOM 2401 C C . GLY A 1 308 ? 9.609 8.367 -12.058 1.00 92.62 308 GLY A C 1
ATOM 2402 O O . GLY A 1 308 ? 9.838 7.182 -12.295 1.00 92.62 308 GLY A O 1
ATOM 2403 N N . SER A 1 309 ? 10.110 8.989 -10.988 1.00 91.69 309 SER A N 1
ATOM 2404 C CA . SER A 1 309 ? 11.007 8.342 -10.019 1.00 91.69 309 SER A CA 1
ATOM 2405 C C . SER A 1 309 ? 10.347 7.152 -9.309 1.00 91.69 309 SER A C 1
ATOM 2407 O O . SER A 1 309 ? 10.949 6.082 -9.185 1.00 91.69 309 SER A O 1
ATOM 2409 N N . CYS A 1 310 ? 9.084 7.300 -8.892 1.00 93.69 310 CYS A N 1
ATOM 2410 C CA . CYS A 1 310 ? 8.314 6.207 -8.294 1.00 93.69 310 CYS A CA 1
ATOM 2411 C C . CYS A 1 310 ? 8.128 5.041 -9.278 1.00 93.69 310 CYS A C 1
ATOM 2413 O O . CYS A 1 310 ? 8.313 3.883 -8.898 1.00 93.69 310 CYS A O 1
ATOM 2415 N N . LEU A 1 311 ? 7.798 5.335 -10.540 1.00 94.69 311 LEU A N 1
ATOM 2416 C CA . LEU A 1 311 ? 7.612 4.323 -11.581 1.00 94.69 311 LEU A CA 1
ATOM 2417 C C . LEU A 1 311 ? 8.908 3.591 -11.918 1.00 94.69 311 LEU A C 1
ATOM 2419 O O . LEU A 1 311 ? 8.890 2.365 -12.001 1.00 94.69 311 LEU A O 1
ATOM 2423 N N . CYS A 1 312 ? 10.030 4.304 -12.047 1.00 92.31 312 CYS A N 1
ATOM 2424 C CA . CYS A 1 312 ? 11.338 3.682 -12.267 1.00 92.31 312 CYS A CA 1
ATOM 2425 C C . CYS A 1 312 ? 11.648 2.669 -11.157 1.00 92.31 312 CYS A C 1
ATOM 2427 O O . CYS A 1 312 ? 12.024 1.531 -11.439 1.00 92.31 312 CYS A O 1
ATOM 2429 N N . TYR A 1 313 ? 11.396 3.042 -9.896 1.00 91.94 313 TYR A N 1
ATOM 2430 C CA . TYR A 1 313 ? 11.591 2.146 -8.758 1.00 91.94 313 TYR A CA 1
ATOM 2431 C C . TYR A 1 313 ? 10.704 0.894 -8.834 1.00 91.94 313 TYR A C 1
ATOM 2433 O O . TYR A 1 313 ? 11.188 -0.228 -8.660 1.00 91.94 313 TYR A O 1
ATOM 2441 N N . VAL A 1 314 ? 9.408 1.079 -9.112 1.00 93.94 314 VAL A N 1
ATOM 2442 C CA . VAL A 1 314 ? 8.444 -0.020 -9.265 1.00 93.94 314 VAL A CA 1
ATOM 2443 C C . VAL A 1 314 ? 8.878 -0.964 -10.386 1.00 93.94 314 VAL A C 1
ATOM 2445 O O . VAL A 1 314 ? 8.974 -2.166 -10.150 1.00 93.94 314 VAL A O 1
ATOM 2448 N N . LEU A 1 315 ? 9.187 -0.439 -11.574 1.00 92.88 315 LEU A N 1
ATOM 2449 C CA . LEU A 1 315 ? 9.613 -1.217 -12.742 1.00 92.88 315 LEU A CA 1
ATOM 2450 C C . LEU A 1 315 ? 10.893 -2.009 -12.454 1.00 92.88 315 LEU A C 1
ATOM 2452 O O . LEU A 1 315 ? 10.951 -3.217 -12.699 1.00 92.88 315 LEU A O 1
ATOM 2456 N N . PHE A 1 316 ? 11.886 -1.349 -11.855 1.00 88.12 316 PHE A N 1
ATOM 2457 C CA . PHE A 1 316 ? 13.165 -1.963 -11.518 1.00 88.12 316 PHE A CA 1
ATOM 2458 C C . PHE A 1 316 ? 13.010 -3.120 -10.523 1.00 88.12 316 PHE A C 1
ATOM 2460 O O . PHE A 1 316 ? 13.642 -4.165 -10.674 1.00 88.12 316 PHE A O 1
ATOM 2467 N N . ARG A 1 317 ? 12.139 -2.971 -9.515 1.00 89.94 317 ARG A N 1
ATOM 2468 C CA . ARG A 1 317 ? 11.940 -3.988 -8.470 1.00 89.94 317 ARG A CA 1
ATOM 2469 C C . ARG A 1 317 ? 10.860 -5.014 -8.800 1.00 89.94 317 ARG A C 1
ATOM 2471 O O . ARG A 1 317 ? 10.845 -6.058 -8.155 1.00 89.94 317 ARG A O 1
ATOM 2478 N N . TRP A 1 318 ? 9.996 -4.782 -9.790 1.00 91.88 318 TRP A N 1
ATOM 2479 C CA . TRP A 1 318 ? 8.837 -5.641 -10.073 1.00 91.88 318 TRP A CA 1
ATOM 2480 C C . TRP A 1 318 ? 9.218 -7.115 -10.240 1.00 91.88 318 TRP A C 1
ATOM 2482 O O . TRP A 1 318 ? 8.698 -7.994 -9.553 1.00 91.88 318 TRP A O 1
ATOM 2492 N N . HIS A 1 319 ? 10.182 -7.382 -11.120 1.00 85.69 319 HIS A N 1
ATOM 2493 C CA . HIS A 1 319 ? 10.608 -8.738 -11.450 1.00 85.69 319 HIS A CA 1
ATOM 2494 C C . HIS A 1 319 ? 11.475 -9.399 -10.366 1.00 85.69 319 HIS A C 1
ATOM 2496 O O . HIS A 1 319 ? 11.614 -10.620 -10.366 1.00 85.69 319 HIS A O 1
ATOM 2502 N N . ILE A 1 320 ? 12.036 -8.608 -9.446 1.00 85.50 320 ILE A N 1
ATOM 2503 C CA . ILE A 1 320 ? 12.915 -9.068 -8.362 1.00 85.50 320 ILE A CA 1
ATOM 2504 C C . ILE A 1 320 ? 12.080 -9.375 -7.110 1.00 85.50 320 ILE A C 1
ATOM 2506 O O . ILE A 1 320 ? 12.116 -10.469 -6.538 1.00 85.50 320 ILE A O 1
ATOM 2510 N N . ASP A 1 321 ? 11.280 -8.402 -6.687 1.00 87.81 321 ASP A N 1
ATOM 2511 C CA . ASP A 1 321 ? 10.641 -8.400 -5.377 1.00 87.81 321 ASP A CA 1
ATOM 2512 C C . ASP A 1 321 ? 9.182 -8.818 -5.404 1.00 87.81 321 ASP A C 1
ATOM 2514 O O . ASP A 1 321 ? 8.696 -9.304 -4.383 1.00 87.81 321 ASP A O 1
ATOM 2518 N N . VAL A 1 322 ? 8.488 -8.615 -6.526 1.00 91.75 322 VAL A N 1
ATOM 2519 C CA . VAL A 1 322 ? 7.024 -8.693 -6.562 1.00 91.75 322 VAL A CA 1
ATOM 2520 C C . VAL A 1 322 ? 6.537 -9.933 -7.292 1.00 91.75 322 VAL A C 1
ATOM 2522 O O . VAL A 1 322 ? 5.702 -10.653 -6.753 1.00 91.75 322 VAL A O 1
ATOM 2525 N N . LEU A 1 323 ? 7.066 -10.217 -8.483 1.00 91.62 323 LEU A N 1
ATOM 2526 C CA . LEU A 1 323 ? 6.617 -11.361 -9.274 1.00 91.62 323 LEU A CA 1
ATOM 2527 C C . LEU A 1 323 ? 6.760 -12.690 -8.518 1.00 91.62 323 LEU A C 1
ATOM 2529 O O . LEU A 1 323 ? 7.701 -12.904 -7.737 1.00 91.62 323 LEU A O 1
ATOM 2533 N N . ALA A 1 324 ? 5.807 -13.583 -8.789 1.00 91.25 324 ALA A N 1
ATOM 2534 C CA . ALA A 1 324 ? 5.883 -14.980 -8.398 1.00 91.25 324 ALA A CA 1
ATOM 2535 C C . ALA A 1 324 ? 7.128 -15.642 -9.005 1.00 91.25 324 ALA A C 1
ATOM 2537 O O . ALA A 1 324 ? 7.498 -15.377 -10.151 1.00 91.25 324 ALA A O 1
ATOM 2538 N N . ASN A 1 325 ? 7.747 -16.529 -8.234 1.00 89.38 325 ASN A N 1
ATOM 2539 C CA . ASN A 1 325 ? 8.846 -17.384 -8.671 1.00 89.38 325 ASN A CA 1
ATOM 2540 C C . ASN A 1 325 ? 8.684 -18.781 -8.049 1.00 89.38 325 ASN A C 1
ATOM 2542 O O . ASN A 1 325 ? 7.687 -19.048 -7.379 1.00 89.38 325 ASN A O 1
ATOM 2546 N N . GLU A 1 326 ? 9.641 -19.677 -8.285 1.00 88.44 326 GLU A N 1
ATOM 2547 C CA . GLU A 1 326 ? 9.582 -21.061 -7.790 1.00 88.44 326 GLU A CA 1
ATOM 2548 C C . GLU A 1 326 ? 9.447 -21.143 -6.257 1.00 88.44 326 GLU A C 1
ATOM 2550 O O . GLU A 1 326 ? 8.742 -22.012 -5.747 1.00 88.44 326 GLU A O 1
ATOM 2555 N N . ASP A 1 327 ? 10.034 -20.189 -5.529 1.00 87.12 327 ASP A N 1
ATOM 2556 C CA . ASP A 1 327 ? 10.068 -20.168 -4.062 1.00 87.12 327 ASP A CA 1
ATOM 2557 C C . ASP A 1 327 ? 8.918 -19.373 -3.424 1.00 87.12 327 ASP A C 1
ATOM 2559 O O . ASP A 1 327 ? 8.706 -19.430 -2.207 1.00 87.12 327 ASP A O 1
ATOM 2563 N N . ARG A 1 328 ? 8.190 -18.566 -4.207 1.00 88.25 328 ARG A N 1
ATOM 2564 C CA . ARG A 1 328 ? 7.306 -17.528 -3.668 1.00 88.25 328 ARG A CA 1
ATOM 2565 C C . ARG A 1 328 ? 6.059 -17.317 -4.517 1.00 88.25 328 ARG A C 1
ATOM 2567 O O . ARG A 1 328 ? 6.127 -16.974 -5.696 1.00 88.25 328 ARG A O 1
ATOM 2574 N N . LYS A 1 329 ? 4.900 -17.401 -3.858 1.00 88.94 329 LYS A N 1
ATOM 2575 C CA . LYS A 1 329 ? 3.615 -16.965 -4.424 1.00 88.94 329 LYS A CA 1
ATOM 2576 C C . LYS A 1 329 ? 3.617 -15.455 -4.665 1.00 88.94 329 LYS A C 1
ATOM 2578 O O . LYS A 1 329 ? 4.191 -14.703 -3.885 1.00 88.94 329 LYS A O 1
ATOM 2583 N N . GLY A 1 330 ? 2.941 -15.021 -5.718 1.00 91.62 330 GLY A N 1
ATOM 2584 C CA . GLY A 1 330 ? 2.816 -13.610 -6.045 1.00 91.62 330 GLY A CA 1
ATOM 2585 C C . GLY A 1 330 ? 2.005 -13.374 -7.314 1.00 91.62 330 GLY A C 1
ATOM 2586 O O . GLY A 1 330 ? 1.463 -14.326 -7.886 1.00 91.62 330 GLY A O 1
ATOM 2587 N N . PRO A 1 331 ? 1.907 -12.119 -7.768 1.00 94.44 331 PRO A N 1
ATOM 2588 C CA . PRO A 1 331 ? 1.369 -11.808 -9.080 1.00 94.44 331 PRO A CA 1
ATOM 2589 C C . PRO A 1 331 ? 2.179 -12.491 -10.186 1.00 94.44 331 PRO A C 1
ATOM 2591 O O . PRO A 1 331 ? 3.396 -12.668 -10.099 1.00 94.44 331 PRO A O 1
ATOM 2594 N N . THR A 1 332 ? 1.476 -12.867 -11.246 1.00 94.12 332 THR A N 1
ATOM 2595 C CA . THR A 1 332 ? 2.021 -13.548 -12.427 1.00 94.12 332 THR A CA 1
ATOM 2596 C C . THR A 1 332 ? 2.098 -12.621 -13.637 1.00 94.12 332 THR A C 1
ATOM 2598 O O . THR A 1 332 ? 2.767 -12.946 -14.617 1.00 94.12 332 THR A O 1
ATOM 2601 N N . LYS A 1 333 ? 1.411 -11.473 -13.597 1.00 94.00 333 LYS A N 1
ATOM 2602 C CA . LYS A 1 333 ? 1.401 -10.483 -14.677 1.00 94.00 333 LYS A CA 1
ATOM 2603 C C . LYS A 1 333 ? 2.661 -9.622 -14.627 1.00 94.00 333 LYS A C 1
ATOM 2605 O O . LYS A 1 333 ? 2.993 -9.026 -13.601 1.00 94.00 333 LYS A O 1
ATOM 2610 N N . ARG A 1 334 ? 3.365 -9.556 -15.755 1.00 91.25 334 ARG A N 1
ATOM 2611 C CA . ARG A 1 334 ? 4.481 -8.628 -15.963 1.00 91.25 334 ARG A CA 1
ATOM 2612 C C . ARG A 1 334 ? 3.952 -7.241 -16.301 1.00 91.25 334 ARG A C 1
ATOM 2614 O O . ARG A 1 334 ? 2.843 -7.112 -16.809 1.00 91.25 334 ARG A O 1
ATOM 2621 N N . ILE A 1 335 ? 4.763 -6.228 -16.026 1.00 93.56 335 ILE A N 1
ATOM 2622 C CA . ILE A 1 335 ? 4.496 -4.873 -16.496 1.00 93.56 335 ILE A CA 1
ATOM 2623 C C . ILE A 1 335 ? 5.013 -4.779 -17.933 1.00 93.56 335 ILE A C 1
ATOM 2625 O O . ILE A 1 335 ? 6.222 -4.805 -18.154 1.00 93.56 335 ILE A O 1
ATOM 2629 N N . GLU A 1 336 ? 4.097 -4.669 -18.891 1.00 92.56 336 GLU A N 1
ATOM 2630 C CA . GLU A 1 336 ? 4.413 -4.481 -20.309 1.00 92.56 336 GLU A CA 1
ATOM 2631 C C . GLU A 1 336 ? 3.973 -3.080 -20.735 1.00 92.56 336 GLU A C 1
ATOM 2633 O O . GLU A 1 336 ? 2.801 -2.825 -20.989 1.00 92.56 336 GLU A O 1
ATOM 2638 N N . VAL A 1 337 ? 4.931 -2.154 -20.752 1.00 95.19 337 VAL A N 1
ATOM 2639 C CA . VAL A 1 337 ? 4.723 -0.736 -21.106 1.00 95.19 337 VAL A CA 1
ATOM 2640 C C . VAL A 1 337 ? 5.702 -0.258 -22.180 1.00 95.19 337 VAL A C 1
ATOM 2642 O O . VAL A 1 337 ? 5.753 0.930 -22.485 1.00 95.19 337 VAL A O 1
ATOM 2645 N N . LEU A 1 338 ? 6.497 -1.173 -22.749 1.00 94.31 338 LEU A N 1
ATOM 2646 C CA . LEU A 1 338 ? 7.492 -0.825 -23.762 1.00 94.31 338 LEU A CA 1
ATOM 2647 C C . LEU A 1 338 ? 6.844 -0.216 -25.001 1.00 94.31 338 LEU A C 1
ATOM 2649 O O . LEU A 1 338 ? 7.351 0.781 -25.489 1.00 94.31 338 LEU A O 1
ATOM 2653 N N . ASP A 1 339 ? 5.701 -0.729 -25.450 1.00 93.88 339 ASP A N 1
ATOM 2654 C CA . ASP A 1 339 ? 5.039 -0.209 -26.651 1.00 93.88 339 ASP A CA 1
ATOM 2655 C C . ASP A 1 339 ? 4.616 1.265 -26.483 1.00 93.88 339 ASP A C 1
ATOM 2657 O O . ASP A 1 339 ? 4.768 2.057 -27.409 1.00 93.88 339 ASP A O 1
ATOM 2661 N N . LEU A 1 340 ? 4.189 1.669 -25.277 1.00 94.44 340 LEU A N 1
ATOM 2662 C CA . LEU A 1 340 ? 3.924 3.078 -24.947 1.00 94.44 340 LEU A CA 1
ATOM 2663 C C . LEU A 1 340 ? 5.217 3.908 -24.964 1.00 94.44 340 LEU A C 1
ATOM 2665 O O . LEU A 1 340 ? 5.271 4.977 -25.564 1.00 94.44 340 LEU A O 1
ATOM 2669 N N . LEU A 1 341 ? 6.276 3.401 -24.327 1.00 94.12 341 LEU A N 1
ATOM 2670 C CA . LEU A 1 341 ? 7.561 4.099 -24.186 1.00 94.12 341 LEU A CA 1
ATOM 2671 C C . LEU A 1 341 ? 8.350 4.194 -25.497 1.00 94.12 341 LEU A C 1
ATOM 2673 O O . LEU A 1 341 ? 9.203 5.072 -25.631 1.00 94.12 341 LEU A O 1
ATOM 2677 N N . LEU A 1 342 ? 8.081 3.309 -26.454 1.00 93.62 342 LEU A N 1
ATOM 2678 C CA . LEU A 1 342 ? 8.699 3.261 -27.778 1.00 93.62 342 LEU A CA 1
ATOM 2679 C C . LEU A 1 342 ? 7.842 3.957 -28.850 1.00 93.62 342 LEU A C 1
ATOM 2681 O O . LEU A 1 342 ? 8.321 4.146 -29.965 1.00 93.62 342 LEU A O 1
ATOM 2685 N N . SER A 1 343 ? 6.610 4.372 -28.533 1.00 93.69 343 SER A N 1
ATOM 2686 C CA . SER A 1 343 ? 5.732 5.042 -29.499 1.00 93.69 343 SER A CA 1
ATOM 2687 C C . SER A 1 343 ? 6.288 6.398 -29.952 1.00 93.69 343 SER A C 1
ATOM 2689 O O . SER A 1 343 ? 6.778 7.192 -29.145 1.00 93.69 343 SER A O 1
ATOM 2691 N N . ALA A 1 344 ? 6.169 6.694 -31.246 1.00 91.81 344 ALA A N 1
ATOM 2692 C CA . ALA A 1 344 ? 6.502 8.002 -31.809 1.00 91.81 344 ALA A CA 1
ATOM 2693 C C . ALA A 1 344 ? 5.495 9.105 -31.419 1.00 91.81 344 ALA A C 1
ATOM 2695 O O . ALA A 1 344 ? 5.770 10.280 -31.637 1.00 91.81 344 ALA A O 1
ATOM 2696 N N . ASP A 1 345 ? 4.354 8.738 -30.825 1.00 92.00 345 ASP A N 1
ATOM 2697 C CA . ASP A 1 345 ? 3.274 9.673 -30.476 1.00 92.00 345 ASP A CA 1
ATOM 2698 C C . ASP A 1 345 ? 3.611 10.579 -29.282 1.00 92.00 345 ASP A C 1
ATOM 2700 O O . ASP A 1 345 ? 2.955 11.598 -29.070 1.00 92.00 345 ASP A O 1
ATOM 2704 N N . TYR A 1 346 ? 4.627 10.219 -28.495 1.00 92.12 346 TYR A N 1
ATOM 2705 C CA . TYR A 1 346 ? 5.054 10.984 -27.326 1.00 92.12 346 TYR A CA 1
ATOM 2706 C C . TYR A 1 346 ? 6.388 11.690 -27.594 1.00 92.12 346 TYR A C 1
ATOM 2708 O O . TYR A 1 346 ? 7.240 11.143 -28.302 1.00 92.12 346 TYR A O 1
ATOM 2716 N N . PRO A 1 347 ? 6.626 12.876 -27.009 1.00 90.62 347 PRO A N 1
ATOM 2717 C CA . PRO A 1 347 ? 7.923 13.536 -27.089 1.00 90.62 347 PRO A CA 1
ATOM 2718 C C . PRO A 1 347 ? 9.004 12.752 -26.328 1.00 90.62 347 PRO A C 1
ATOM 2720 O O . PRO A 1 347 ? 8.728 11.885 -25.490 1.00 90.62 347 PRO A O 1
ATOM 2723 N N . TRP A 1 348 ? 10.268 13.036 -26.636 1.00 89.88 348 TRP A N 1
ATOM 2724 C CA . TRP A 1 348 ? 11.398 12.527 -25.864 1.00 89.88 348 TRP A CA 1
ATOM 2725 C C . TRP A 1 348 ? 11.705 13.459 -24.700 1.00 89.88 348 TRP A C 1
ATOM 2727 O O . TRP A 1 348 ? 11.907 14.653 -24.889 1.00 89.88 348 TRP A O 1
ATOM 2737 N N . THR A 1 349 ? 11.755 12.890 -23.499 1.00 88.62 349 THR A N 1
ATOM 2738 C CA . THR A 1 349 ? 12.058 13.601 -22.255 1.00 88.62 349 THR A CA 1
ATOM 2739 C C . THR A 1 349 ? 13.024 12.772 -21.414 1.00 88.62 349 THR A C 1
ATOM 2741 O O . THR A 1 349 ? 13.076 11.541 -21.546 1.00 88.62 349 THR A O 1
ATOM 2744 N N . LYS A 1 350 ? 13.750 13.424 -20.491 1.00 85.88 350 LYS A N 1
ATOM 2745 C CA . LYS A 1 350 ? 14.592 12.752 -19.480 1.00 85.88 350 LYS A CA 1
ATOM 2746 C C . LYS A 1 350 ? 13.847 11.601 -18.822 1.00 85.88 350 LYS A C 1
ATOM 2748 O O . LYS A 1 350 ? 14.344 10.484 -18.692 1.00 85.88 350 LYS A O 1
ATOM 2753 N N . ARG A 1 351 ? 12.610 11.891 -18.427 1.00 88.94 351 ARG A N 1
ATOM 2754 C CA . ARG A 1 351 ? 11.748 10.966 -17.709 1.00 88.94 351 ARG A CA 1
ATOM 2755 C C . ARG A 1 351 ? 11.384 9.764 -18.557 1.00 88.94 351 ARG A C 1
ATOM 2757 O O . ARG A 1 351 ? 11.514 8.641 -18.074 1.00 88.94 351 ARG A O 1
ATOM 2764 N N . ARG A 1 352 ? 10.981 9.978 -19.812 1.00 91.88 352 ARG A N 1
ATOM 2765 C CA . ARG A 1 352 ? 10.708 8.884 -20.747 1.00 91.88 352 ARG A CA 1
ATOM 2766 C C . ARG A 1 352 ? 11.918 7.965 -20.873 1.00 91.88 352 ARG A C 1
ATOM 2768 O O . ARG A 1 352 ? 11.757 6.753 -20.762 1.00 91.88 352 ARG A O 1
ATOM 2775 N N . ALA A 1 353 ? 13.114 8.529 -21.039 1.00 89.75 353 ALA A N 1
ATOM 2776 C CA . ALA A 1 353 ? 14.347 7.756 -21.133 1.00 89.75 353 ALA A CA 1
ATOM 2777 C C . ALA A 1 353 ? 14.616 6.927 -19.859 1.00 89.75 353 ALA A C 1
ATOM 2779 O O . ALA A 1 353 ? 14.901 5.731 -19.951 1.00 89.75 353 ALA A O 1
ATOM 2780 N N . CYS A 1 354 ? 14.443 7.513 -18.667 1.00 89.31 354 CYS A N 1
ATOM 2781 C CA . CYS A 1 354 ? 14.592 6.800 -17.390 1.00 89.31 354 CYS A CA 1
ATOM 2782 C C . CYS A 1 354 ? 13.578 5.654 -17.224 1.00 89.31 354 CYS A C 1
ATOM 2784 O O . CYS A 1 354 ? 13.931 4.539 -16.817 1.00 89.31 354 CYS A O 1
ATOM 2786 N N . VAL A 1 355 ? 12.308 5.915 -17.545 1.00 92.19 355 VAL A N 1
ATOM 2787 C CA . VAL A 1 355 ? 11.235 4.917 -17.440 1.00 92.19 355 VAL A CA 1
ATOM 2788 C C . VAL A 1 355 ? 11.453 3.799 -18.463 1.00 92.19 355 VAL A C 1
ATOM 2790 O O . VAL A 1 355 ? 11.317 2.630 -18.106 1.00 92.19 355 VAL A O 1
ATOM 2793 N N . LEU A 1 356 ? 11.882 4.124 -19.689 1.00 92.81 356 LEU A N 1
ATOM 2794 C CA . LEU A 1 356 ? 12.273 3.156 -20.720 1.00 92.81 356 LEU A CA 1
ATOM 2795 C C . LEU A 1 356 ? 13.405 2.243 -20.240 1.00 92.81 356 LEU A C 1
ATOM 2797 O O . LEU A 1 356 ? 13.257 1.020 -20.283 1.00 92.81 356 LEU A O 1
ATOM 2801 N N . ALA A 1 357 ? 14.489 2.816 -19.710 1.00 89.44 357 ALA A N 1
ATOM 2802 C CA . ALA A 1 357 ? 15.609 2.045 -19.172 1.00 89.44 357 ALA A CA 1
ATOM 2803 C C . ALA A 1 357 ? 15.167 1.071 -18.064 1.00 89.44 357 ALA A C 1
ATOM 2805 O O . ALA A 1 357 ? 15.606 -0.081 -18.025 1.00 89.44 357 ALA A O 1
ATOM 2806 N N . SER A 1 358 ? 14.246 1.504 -17.198 1.00 90.19 358 SER A N 1
ATOM 2807 C CA . SER A 1 358 ? 13.691 0.674 -16.121 1.00 90.19 358 SER A CA 1
ATOM 2808 C C . SER A 1 358 ? 12.735 -0.413 -16.639 1.00 90.19 358 SER A C 1
ATOM 2810 O O . SER A 1 358 ? 12.746 -1.542 -16.145 1.00 90.19 358 SER A O 1
ATOM 2812 N N . ALA A 1 359 ? 11.914 -0.097 -17.645 1.00 92.25 359 ALA A N 1
ATOM 2813 C CA . ALA A 1 359 ? 10.909 -0.999 -18.208 1.00 92.25 359 ALA A CA 1
ATOM 2814 C C . ALA A 1 359 ? 11.519 -2.161 -19.003 1.00 92.25 359 ALA A C 1
ATOM 2816 O O . ALA A 1 359 ? 10.994 -3.276 -18.968 1.00 92.25 359 ALA A O 1
ATOM 2817 N N . ILE A 1 360 ? 12.652 -1.934 -19.672 1.00 89.81 360 ILE A N 1
ATOM 2818 C CA . ILE A 1 360 ? 13.359 -2.962 -20.447 1.00 89.81 360 ILE A CA 1
ATOM 2819 C C . ILE A 1 360 ? 13.709 -4.182 -19.583 1.00 89.81 360 ILE A C 1
ATOM 2821 O O . ILE A 1 360 ? 13.499 -5.321 -20.008 1.00 89.81 360 ILE A O 1
ATOM 2825 N N . GLY A 1 361 ? 14.198 -3.957 -18.358 1.00 80.38 361 GLY A N 1
ATOM 2826 C CA . GLY A 1 361 ? 14.514 -5.036 -17.417 1.00 80.38 361 GLY A CA 1
ATOM 2827 C C . GLY A 1 361 ? 13.275 -5.804 -16.938 1.00 80.38 361 GLY A C 1
ATOM 2828 O O . GLY A 1 361 ? 13.347 -7.006 -16.679 1.00 80.38 361 GLY A O 1
ATOM 2829 N N . ALA A 1 362 ? 12.121 -5.135 -16.860 1.00 83.31 362 ALA A N 1
ATOM 2830 C CA . ALA A 1 362 ? 10.863 -5.737 -16.423 1.00 83.31 362 ALA A CA 1
ATOM 2831 C C . ALA A 1 362 ? 10.159 -6.562 -17.521 1.00 83.31 362 ALA A C 1
ATOM 2833 O O . ALA A 1 362 ? 9.456 -7.529 -17.195 1.00 83.31 362 ALA A O 1
ATOM 2834 N N . SER A 1 363 ? 10.365 -6.211 -18.796 1.00 87.44 363 SER A N 1
ATOM 2835 C CA . SER A 1 363 ? 9.634 -6.781 -19.933 1.00 87.44 363 SER A CA 1
ATOM 2836 C C . SER A 1 363 ? 9.974 -8.249 -20.224 1.00 87.44 363 SER A C 1
ATOM 2838 O O . SER A 1 363 ? 11.116 -8.714 -20.086 1.00 87.44 363 SER A O 1
ATOM 2840 N N . THR A 1 364 ? 8.967 -8.991 -20.690 1.00 86.81 364 THR A N 1
ATOM 2841 C CA . THR A 1 364 ? 9.111 -10.348 -21.241 1.00 86.81 364 THR A CA 1
ATOM 2842 C C . THR A 1 364 ? 9.735 -10.387 -22.634 1.00 86.81 364 THR A C 1
ATOM 2844 O O . THR A 1 364 ? 10.251 -11.439 -23.015 1.00 86.81 364 THR A O 1
ATOM 2847 N N . ARG A 1 365 ? 9.743 -9.272 -23.378 1.00 89.44 365 ARG A N 1
ATOM 2848 C CA . ARG A 1 365 ? 10.182 -9.245 -24.781 1.00 89.44 365 ARG A CA 1
ATOM 2849 C C . ARG A 1 365 ? 11.650 -9.695 -24.930 1.00 89.44 365 ARG A C 1
ATOM 2851 O O . ARG A 1 365 ? 12.470 -9.397 -24.048 1.00 89.44 365 ARG A O 1
ATOM 2858 N N . PRO A 1 366 ? 12.015 -10.445 -25.989 1.00 89.06 366 PRO A N 1
ATOM 2859 C CA . PRO A 1 366 ? 13.397 -10.857 -26.233 1.00 89.06 366 PRO A CA 1
ATOM 2860 C C . PRO A 1 366 ? 14.335 -9.653 -26.380 1.00 89.06 366 PRO A C 1
ATOM 2862 O O . PRO A 1 366 ? 13.993 -8.684 -27.051 1.00 89.06 366 PRO A O 1
ATOM 2865 N N . GLU A 1 367 ? 15.549 -9.725 -25.819 1.00 88.62 367 GLU A N 1
ATOM 2866 C CA . GLU A 1 367 ? 16.520 -8.614 -25.897 1.00 88.62 367 GLU A CA 1
ATOM 2867 C C . GLU A 1 367 ? 16.810 -8.188 -27.342 1.00 88.62 367 GLU A C 1
ATOM 2869 O O . GLU A 1 367 ? 16.871 -6.998 -27.628 1.00 88.62 367 GLU A O 1
ATOM 2874 N N . ALA A 1 368 ? 16.919 -9.150 -28.264 1.00 89.12 368 ALA A N 1
ATOM 2875 C CA . ALA A 1 368 ? 17.164 -8.884 -29.681 1.00 89.12 368 ALA A CA 1
ATOM 2876 C C . ALA A 1 368 ? 16.020 -8.110 -30.361 1.00 89.12 368 ALA A C 1
ATOM 2878 O O . ALA A 1 368 ? 16.258 -7.345 -31.293 1.00 89.12 368 ALA A O 1
ATOM 2879 N N . GLU A 1 369 ? 14.781 -8.309 -29.909 1.00 91.69 369 GLU A N 1
ATOM 2880 C CA . GLU A 1 369 ? 13.609 -7.606 -30.436 1.00 91.69 369 GLU A CA 1
ATOM 2881 C C . GLU A 1 369 ? 13.585 -6.158 -29.943 1.00 91.69 369 GLU A C 1
ATOM 2883 O O . GLU A 1 369 ? 13.479 -5.240 -30.753 1.00 91.69 369 GLU A O 1
ATOM 2888 N N . ILE A 1 370 ? 13.808 -5.963 -28.638 1.00 91.06 370 ILE A N 1
ATOM 2889 C CA . ILE A 1 370 ? 13.925 -4.637 -28.018 1.00 91.06 370 ILE A CA 1
ATOM 2890 C C . ILE A 1 370 ? 15.063 -3.847 -28.676 1.00 91.06 370 ILE A C 1
ATOM 2892 O O . ILE A 1 370 ? 14.868 -2.703 -29.071 1.00 91.06 370 ILE A O 1
ATOM 2896 N N . GLN A 1 371 ? 16.238 -4.462 -28.851 1.00 89.62 371 GLN A N 1
ATOM 2897 C CA . GLN A 1 371 ? 17.391 -3.819 -29.487 1.00 89.62 371 GLN A CA 1
ATOM 2898 C C . GLN A 1 371 ? 17.070 -3.337 -30.904 1.00 89.62 371 GLN A C 1
ATOM 2900 O O . GLN A 1 371 ? 17.433 -2.228 -31.288 1.00 89.62 371 GLN A O 1
ATOM 2905 N N . LYS A 1 372 ? 16.378 -4.173 -31.683 1.00 91.25 372 LYS A N 1
ATOM 2906 C CA . LYS A 1 372 ? 15.991 -3.855 -33.057 1.00 91.25 372 LYS A CA 1
ATOM 2907 C C . LYS A 1 372 ? 14.995 -2.699 -33.118 1.00 91.25 372 LYS A C 1
ATOM 2909 O O . LYS A 1 372 ? 15.046 -1.929 -34.072 1.00 91.25 372 LYS A O 1
ATOM 2914 N N . GLU A 1 373 ? 14.088 -2.591 -32.151 1.00 91.88 373 GLU A N 1
ATOM 2915 C CA . GLU A 1 373 ? 13.176 -1.449 -32.058 1.00 91.88 373 GLU A CA 1
ATOM 2916 C C . GLU A 1 373 ? 13.892 -0.182 -31.614 1.00 91.88 373 GLU A C 1
ATOM 2918 O O . GLU A 1 373 ? 13.750 0.826 -32.294 1.00 91.88 373 GLU A O 1
ATOM 2923 N N . LEU A 1 374 ? 14.732 -0.249 -30.576 1.00 91.12 374 LEU A N 1
ATOM 2924 C CA . LEU A 1 374 ? 15.544 0.883 -30.117 1.00 91.12 374 LEU A CA 1
ATOM 2925 C C . LEU A 1 374 ? 16.388 1.485 -31.251 1.00 91.12 374 LEU A C 1
ATOM 2927 O O . LEU A 1 374 ? 16.409 2.697 -31.419 1.00 91.12 374 LEU A O 1
ATOM 2931 N N . GLN A 1 375 ? 17.017 0.644 -32.079 1.00 89.31 375 GLN A N 1
ATOM 2932 C CA . GLN A 1 375 ? 17.818 1.074 -33.238 1.00 89.31 375 GLN A CA 1
ATOM 2933 C C . GLN A 1 375 ? 17.009 1.740 -34.361 1.00 89.31 375 GLN A C 1
ATOM 2935 O O . GLN A 1 375 ? 17.594 2.347 -35.255 1.00 89.31 375 GLN A O 1
ATOM 2940 N N . ARG A 1 376 ? 15.684 1.574 -34.369 1.00 90.50 376 ARG A N 1
ATOM 2941 C CA . ARG A 1 376 ? 14.781 2.164 -35.368 1.00 90.50 376 ARG A CA 1
ATOM 2942 C C . ARG A 1 376 ? 14.102 3.434 -34.872 1.00 90.50 376 ARG A C 1
ATOM 2944 O O . ARG A 1 376 ? 13.396 4.057 -35.658 1.00 90.50 376 ARG A O 1
ATOM 2951 N N . LEU A 1 377 ? 14.255 3.774 -33.593 1.00 90.31 377 LEU A N 1
ATOM 2952 C CA . LEU A 1 377 ? 13.650 4.972 -33.034 1.00 90.31 377 LEU A CA 1
ATOM 2953 C C . LEU A 1 377 ? 14.331 6.208 -33.604 1.00 90.31 377 LEU A C 1
ATOM 2955 O O . LEU A 1 377 ? 15.552 6.336 -33.568 1.00 90.31 377 LEU A O 1
ATOM 2959 N N . GLU A 1 378 ? 13.518 7.144 -34.066 1.00 88.94 378 GLU A N 1
ATOM 2960 C CA . GLU A 1 378 ? 13.963 8.504 -34.325 1.00 88.94 378 GLU A CA 1
ATOM 2961 C C . GLU A 1 378 ? 13.977 9.245 -32.980 1.00 88.94 378 GLU A C 1
ATOM 2963 O O . GLU A 1 378 ? 12.931 9.461 -32.358 1.00 88.94 378 GLU A O 1
ATOM 2968 N N . VAL A 1 379 ? 15.176 9.568 -32.487 1.00 90.69 379 VAL A N 1
ATOM 2969 C CA . VAL A 1 379 ? 15.379 10.265 -31.209 1.00 90.69 379 VAL A CA 1
ATOM 2970 C C . VAL A 1 379 ? 16.164 11.560 -31.428 1.00 90.69 379 VAL A C 1
ATOM 2972 O O . VAL A 1 379 ? 17.004 11.613 -32.328 1.00 90.69 379 VAL A O 1
ATOM 2975 N N . PRO A 1 380 ? 15.931 12.615 -30.627 1.00 90.88 380 PRO A N 1
ATOM 2976 C CA . PRO A 1 380 ? 16.784 13.798 -30.643 1.00 90.88 380 PRO A CA 1
ATOM 2977 C C . PRO A 1 380 ? 18.253 13.452 -30.360 1.00 90.88 380 PRO A C 1
ATOM 2979 O O . PRO A 1 380 ? 18.534 12.561 -29.559 1.00 90.88 380 PRO A O 1
ATOM 2982 N N . GLU A 1 381 ? 19.190 14.200 -30.952 1.00 89.44 381 GLU A N 1
ATOM 2983 C CA . GLU A 1 381 ? 20.636 13.919 -30.861 1.00 89.44 381 GLU A CA 1
ATOM 2984 C C . GLU A 1 381 ? 21.142 13.798 -29.415 1.00 89.44 381 GLU A C 1
ATOM 2986 O O . GLU A 1 381 ? 21.955 12.926 -29.116 1.00 89.44 381 GLU A O 1
ATOM 2991 N N . HIS A 1 382 ? 20.609 14.606 -28.495 1.00 86.38 382 HIS A N 1
ATOM 2992 C CA . HIS A 1 382 ? 20.974 14.565 -27.076 1.00 86.38 382 HIS A CA 1
ATOM 2993 C C . HIS A 1 382 ? 20.526 13.279 -26.360 1.00 86.38 382 HIS A C 1
ATOM 2995 O O . HIS A 1 382 ? 21.112 12.925 -25.345 1.00 86.38 382 HIS A O 1
ATOM 3001 N N . PHE A 1 383 ? 19.550 12.527 -26.882 1.00 88.44 383 PHE A N 1
ATOM 3002 C CA . PHE A 1 383 ? 19.160 11.217 -26.341 1.00 88.44 383 PHE A CA 1
ATOM 3003 C C . PHE A 1 383 ? 19.851 10.038 -27.035 1.00 88.44 383 PHE A C 1
ATOM 3005 O O . PHE A 1 383 ? 19.821 8.926 -26.501 1.00 88.44 383 PHE A O 1
ATOM 3012 N N . GLN A 1 384 ? 20.511 10.252 -28.178 1.00 88.62 384 GLN A N 1
ATOM 3013 C CA . GLN A 1 384 ? 21.204 9.187 -28.908 1.00 88.62 384 GLN A CA 1
ATOM 3014 C C . GLN A 1 384 ? 22.217 8.415 -28.036 1.00 88.62 384 GLN A C 1
ATOM 3016 O O . GLN A 1 384 ? 22.169 7.183 -28.056 1.00 88.62 384 GLN A O 1
ATOM 3021 N N . PRO A 1 385 ? 23.048 9.063 -27.184 1.00 86.38 385 PRO A N 1
ATOM 3022 C CA . PRO A 1 385 ? 23.967 8.341 -26.300 1.00 86.38 385 PRO A CA 1
ATOM 3023 C C . PRO A 1 385 ? 23.261 7.381 -25.333 1.00 86.38 385 PRO A C 1
ATOM 3025 O O . PRO A 1 385 ? 23.779 6.305 -25.031 1.00 86.38 385 PRO A O 1
ATOM 3028 N N . VAL A 1 386 ? 22.058 7.738 -24.867 1.00 85.12 386 VAL A N 1
ATOM 3029 C CA . VAL A 1 386 ? 21.247 6.891 -23.979 1.00 85.12 386 VAL A CA 1
ATOM 3030 C C . VAL A 1 386 ? 20.755 5.653 -24.725 1.00 85.12 386 VAL A C 1
ATOM 3032 O O . VAL A 1 386 ? 20.823 4.545 -24.190 1.00 85.12 386 VAL A O 1
ATOM 3035 N N . ILE A 1 387 ? 20.289 5.820 -25.966 1.00 88.56 387 ILE A N 1
ATOM 3036 C CA . ILE A 1 387 ? 19.843 4.707 -26.815 1.00 88.56 387 ILE A CA 1
ATOM 3037 C C . ILE A 1 387 ? 21.009 3.787 -27.170 1.00 88.56 387 ILE A C 1
ATOM 3039 O O . ILE A 1 387 ? 20.866 2.566 -27.085 1.00 88.56 387 ILE A O 1
ATOM 3043 N N . ASP A 1 388 ? 22.173 4.345 -27.495 1.00 87.06 388 ASP A N 1
ATOM 3044 C CA . ASP A 1 388 ? 23.379 3.572 -27.796 1.00 87.06 388 ASP A CA 1
ATOM 3045 C C . ASP A 1 388 ? 23.834 2.757 -26.578 1.00 87.06 388 ASP A C 1
ATOM 3047 O O . ASP A 1 388 ? 24.160 1.570 -26.698 1.00 87.06 388 ASP A O 1
ATOM 3051 N N . LEU A 1 389 ? 23.780 3.359 -25.384 1.00 85.31 389 LEU A N 1
ATOM 3052 C CA . LEU A 1 389 ? 24.076 2.675 -24.128 1.00 85.31 389 LEU A CA 1
ATOM 3053 C C . LEU A 1 389 ? 23.057 1.567 -23.835 1.00 85.31 389 LEU A C 1
ATOM 3055 O O . LEU A 1 389 ? 23.456 0.459 -23.463 1.00 85.31 389 LEU A O 1
ATOM 3059 N N . LEU A 1 390 ? 21.764 1.819 -24.060 1.00 84.69 390 LEU A N 1
ATOM 3060 C CA . LEU A 1 390 ? 20.720 0.796 -23.964 1.00 84.69 390 LEU A CA 1
ATOM 3061 C C . LEU A 1 390 ? 20.924 -0.332 -24.979 1.00 84.69 390 LEU A C 1
ATOM 3063 O O . LEU A 1 390 ? 20.646 -1.481 -24.661 1.00 84.69 390 LEU A O 1
ATOM 3067 N N . CYS A 1 391 ? 21.449 -0.040 -26.169 1.00 84.31 391 CYS A N 1
ATOM 3068 C CA . CYS A 1 391 ? 21.753 -1.034 -27.198 1.00 84.31 391 CYS A CA 1
ATOM 3069 C C . CYS A 1 391 ? 23.063 -1.802 -26.952 1.00 84.31 391 CYS A C 1
ATOM 3071 O O . CYS A 1 391 ? 23.334 -2.780 -27.661 1.00 84.31 391 CYS A O 1
ATOM 3073 N N . SER A 1 392 ? 23.885 -1.383 -25.984 1.00 80.19 392 SER A N 1
ATOM 3074 C CA . SER A 1 392 ? 25.123 -2.075 -25.620 1.00 80.19 392 SER A CA 1
ATOM 3075 C C . SER A 1 392 ? 24.834 -3.444 -24.972 1.00 80.19 392 SER A C 1
ATOM 3077 O O . SER A 1 392 ? 23.740 -3.712 -24.474 1.00 80.19 392 SER A O 1
ATOM 3079 N N . LYS A 1 393 ? 25.786 -4.388 -25.043 1.00 67.19 393 LYS A N 1
ATOM 3080 C CA . LYS A 1 393 ? 25.546 -5.803 -24.688 1.00 67.19 393 LYS A CA 1
ATOM 3081 C C . LYS A 1 393 ? 24.991 -5.965 -23.264 1.00 67.19 393 LYS A C 1
ATOM 3083 O O . LYS A 1 393 ? 25.637 -5.566 -22.302 1.00 67.19 393 LYS A O 1
ATOM 3088 N N . GLY A 1 394 ? 23.868 -6.679 -23.143 1.00 74.00 394 GLY A N 1
ATOM 3089 C CA . GLY A 1 394 ? 23.222 -6.995 -21.864 1.00 74.00 394 GLY A CA 1
ATOM 3090 C C . GLY A 1 394 ? 22.136 -5.999 -21.461 1.00 74.00 394 GLY A C 1
ATOM 3091 O O . GLY A 1 394 ? 22.075 -5.614 -20.298 1.00 74.00 394 GLY A O 1
ATOM 3092 N N . ILE A 1 395 ? 21.269 -5.620 -22.403 1.00 72.62 395 ILE A N 1
ATOM 3093 C CA . ILE A 1 395 ? 20.251 -4.561 -22.278 1.00 72.62 395 ILE A CA 1
ATOM 3094 C C . ILE A 1 395 ? 19.429 -4.677 -20.980 1.00 72.62 395 ILE A C 1
ATOM 3096 O O . ILE A 1 395 ? 19.246 -3.689 -20.272 1.00 72.62 395 ILE A O 1
ATOM 3100 N N . LYS A 1 396 ? 19.004 -5.889 -20.588 1.00 76.44 396 LYS A N 1
ATOM 3101 C CA . LYS A 1 396 ? 18.228 -6.087 -19.346 1.00 76.44 396 LYS A CA 1
ATOM 3102 C C . LYS A 1 396 ? 19.051 -5.982 -18.060 1.00 76.44 396 LYS A C 1
ATOM 3104 O O . LYS A 1 396 ? 18.475 -5.829 -16.989 1.00 76.44 396 LYS A O 1
ATOM 3109 N N . LYS A 1 397 ? 20.380 -6.086 -18.143 1.00 72.69 397 LYS A N 1
ATOM 3110 C CA . LYS A 1 397 ? 21.313 -5.974 -17.006 1.00 72.69 397 LYS A CA 1
ATOM 3111 C C . LYS A 1 397 ? 21.910 -4.573 -16.862 1.00 72.69 397 LYS A C 1
ATOM 3113 O O . LYS A 1 397 ? 22.398 -4.244 -15.786 1.00 72.69 397 LYS A O 1
ATOM 3118 N N . SER A 1 398 ? 21.849 -3.759 -17.914 1.00 70.06 398 SER A N 1
ATOM 3119 C CA . SER A 1 398 ? 22.448 -2.420 -17.965 1.00 70.06 398 SER A CA 1
ATOM 3120 C C . SER A 1 398 ? 21.534 -1.304 -17.451 1.00 70.06 398 SER A C 1
ATOM 3122 O O . SER A 1 398 ? 21.940 -0.146 -17.469 1.00 70.06 398 SER A O 1
ATOM 3124 N N . SER A 1 399 ? 20.318 -1.610 -16.980 1.00 71.88 399 SER A N 1
ATOM 3125 C CA . SER A 1 399 ? 19.324 -0.585 -16.626 1.00 71.88 399 SER A CA 1
ATOM 3126 C C . SER A 1 399 ? 19.836 0.415 -15.583 1.00 71.88 399 SER A C 1
ATOM 3128 O O . SER A 1 399 ? 19.628 1.610 -15.749 1.00 71.88 399 SER A O 1
ATOM 3130 N N . GLN A 1 400 ? 20.552 -0.040 -14.547 1.00 75.06 400 GLN A N 1
ATOM 3131 C CA . GLN A 1 400 ? 21.114 0.860 -13.529 1.00 75.06 400 GLN A CA 1
ATOM 3132 C C . GLN A 1 400 ? 22.207 1.763 -14.110 1.00 75.06 400 GLN A C 1
ATOM 3134 O O . GLN A 1 400 ? 22.168 2.969 -13.909 1.00 75.06 400 GLN A O 1
ATOM 3139 N N . THR A 1 401 ? 23.137 1.195 -14.881 1.00 76.69 401 THR A N 1
ATOM 3140 C CA . THR A 1 401 ? 24.205 1.957 -15.544 1.00 76.69 401 THR A CA 1
ATOM 3141 C C . THR A 1 401 ? 23.638 3.026 -16.478 1.00 76.69 401 THR A C 1
ATOM 3143 O O . THR A 1 401 ? 24.177 4.123 -16.561 1.00 76.69 401 THR A O 1
ATOM 3146 N N . VAL A 1 402 ? 22.526 2.727 -17.153 1.00 74.50 402 VAL A N 1
ATOM 3147 C CA . VAL A 1 402 ? 21.837 3.686 -18.021 1.00 74.50 402 VAL A CA 1
ATOM 3148 C C . VAL A 1 402 ? 21.175 4.798 -17.211 1.00 74.50 402 VAL A C 1
ATOM 3150 O O . VAL A 1 402 ? 21.278 5.957 -17.592 1.00 74.50 402 VAL A O 1
ATOM 3153 N N . LEU A 1 403 ? 20.525 4.477 -16.088 1.00 76.56 403 LEU A N 1
ATOM 3154 C CA . LEU A 1 403 ? 19.938 5.491 -15.204 1.00 76.56 403 LEU A CA 1
ATOM 3155 C C . LEU A 1 403 ? 20.999 6.448 -14.644 1.00 76.56 403 LEU A C 1
ATOM 3157 O O . LEU A 1 403 ? 20.763 7.658 -14.583 1.00 76.56 403 LEU A O 1
ATOM 3161 N N . ASP A 1 404 ? 22.167 5.915 -14.283 1.00 78.25 404 ASP A N 1
ATOM 3162 C CA . ASP A 1 404 ? 23.300 6.711 -13.812 1.00 78.25 404 ASP A CA 1
ATOM 3163 C C . ASP A 1 404 ? 23.800 7.647 -14.933 1.00 78.25 404 ASP A C 1
ATOM 3165 O O . ASP A 1 404 ? 23.953 8.847 -14.705 1.00 78.25 404 ASP A O 1
ATOM 3169 N N . ALA A 1 405 ? 23.932 7.142 -16.168 1.00 76.06 405 ALA A N 1
ATOM 3170 C CA . ALA A 1 405 ? 24.338 7.938 -17.331 1.00 76.06 405 ALA A CA 1
ATOM 3171 C C . ALA A 1 405 ? 23.317 9.028 -17.714 1.00 76.06 405 ALA A C 1
ATOM 3173 O O . ALA A 1 405 ? 23.706 10.161 -17.985 1.00 76.06 405 ALA A O 1
ATOM 3174 N N . ILE A 1 406 ? 22.008 8.732 -17.695 1.00 76.00 406 ILE A N 1
ATOM 3175 C CA . ILE A 1 406 ? 20.960 9.741 -17.951 1.00 76.00 406 ILE A CA 1
ATOM 3176 C C . ILE A 1 406 ? 21.031 10.858 -16.903 1.00 76.00 406 ILE A C 1
ATOM 3178 O O . ILE A 1 406 ? 20.850 12.033 -17.232 1.00 76.00 406 ILE A O 1
ATOM 3182 N N . SER A 1 407 ? 21.284 10.496 -15.643 1.00 77.00 407 SER A N 1
ATOM 3183 C CA . SER A 1 407 ? 21.419 11.464 -14.553 1.00 77.00 407 SER A CA 1
ATOM 3184 C C . SER A 1 407 ? 22.638 12.365 -14.757 1.00 77.00 407 SER A C 1
ATOM 3186 O O . SER A 1 407 ? 22.514 13.577 -14.612 1.00 77.00 407 SER A O 1
ATOM 3188 N N . GLU A 1 408 ? 23.778 11.793 -15.150 1.00 76.00 408 GLU A N 1
ATOM 3189 C CA . GLU A 1 408 ? 25.012 12.531 -15.447 1.00 76.00 408 GLU A CA 1
ATOM 3190 C C . GLU A 1 408 ? 24.854 13.482 -16.643 1.00 76.00 408 GLU A C 1
ATOM 3192 O O . GLU A 1 408 ? 25.200 14.654 -16.527 1.00 76.00 408 GLU A O 1
ATOM 3197 N N . MET A 1 409 ? 24.252 13.026 -17.750 1.00 72.56 409 MET A N 1
ATOM 3198 C CA . MET A 1 409 ? 24.021 13.860 -18.941 1.00 72.56 409 MET A CA 1
ATOM 3199 C C . MET A 1 409 ? 23.231 15.133 -18.619 1.00 72.56 409 MET A C 1
ATOM 3201 O O . MET A 1 409 ? 23.589 16.215 -19.068 1.00 72.56 409 MET A O 1
ATOM 3205 N N . HIS A 1 410 ? 22.193 15.023 -17.790 1.00 70.06 410 HIS A N 1
ATOM 3206 C CA . HIS A 1 410 ? 21.373 16.181 -17.429 1.00 70.06 410 HIS A CA 1
ATOM 3207 C C . HIS A 1 410 ? 22.029 17.082 -16.383 1.00 70.06 410 HIS A C 1
ATOM 3209 O O . HIS A 1 410 ? 21.774 18.279 -16.386 1.00 70.06 410 HIS A O 1
ATOM 3215 N N . LEU A 1 411 ? 22.868 16.536 -15.495 1.00 68.81 411 LEU A N 1
ATOM 3216 C CA . LEU A 1 411 ? 23.666 17.367 -14.590 1.00 68.81 411 LEU A CA 1
ATOM 3217 C C . LEU A 1 411 ? 24.625 18.263 -15.381 1.00 68.81 411 LEU A C 1
ATOM 3219 O O . LEU A 1 411 ? 24.794 19.423 -15.023 1.00 68.81 411 LEU A O 1
ATOM 3223 N N . VAL A 1 412 ? 25.208 17.751 -16.470 1.00 71.25 412 VAL A N 1
ATOM 3224 C CA . VAL A 1 412 ? 26.043 18.554 -17.377 1.00 71.25 412 VAL A CA 1
ATOM 3225 C C . VAL A 1 412 ? 25.213 19.648 -18.055 1.00 71.25 412 VAL A C 1
ATOM 3227 O O . VAL A 1 412 ? 25.614 20.805 -18.018 1.00 71.25 412 VAL A O 1
ATOM 3230 N N . GLU A 1 413 ? 24.026 19.326 -18.581 1.00 73.44 413 GLU A N 1
ATOM 3231 C CA . GLU A 1 413 ? 23.133 20.326 -19.193 1.00 73.44 413 GLU A CA 1
ATOM 3232 C C . GLU A 1 413 ? 22.666 21.412 -18.205 1.00 73.44 413 GLU A C 1
ATOM 3234 O O . GLU A 1 413 ? 22.603 22.587 -18.567 1.00 73.44 413 GLU A O 1
ATOM 3239 N N . GLU A 1 414 ? 22.338 21.048 -16.960 1.00 69.44 414 GLU A N 1
ATOM 3240 C CA . GLU A 1 414 ? 21.977 22.009 -15.908 1.00 69.44 414 GLU A CA 1
ATOM 3241 C C . GLU A 1 414 ? 23.163 22.904 -15.536 1.00 69.44 414 GLU A C 1
ATOM 3243 O O . GLU A 1 414 ? 22.996 24.116 -15.415 1.00 69.44 414 GLU A O 1
ATOM 3248 N N . MET A 1 415 ? 24.366 22.334 -15.403 1.00 65.56 415 MET A N 1
ATOM 3249 C CA . MET A 1 415 ? 25.581 23.109 -15.142 1.00 65.56 415 MET A CA 1
ATOM 3250 C C . MET A 1 415 ? 25.897 24.077 -16.287 1.00 65.56 415 MET A C 1
ATOM 3252 O O . MET A 1 415 ? 26.202 25.237 -16.019 1.00 65.56 415 MET A O 1
ATOM 3256 N N . ASP A 1 416 ? 25.773 23.638 -17.542 1.00 74.56 416 ASP A N 1
ATOM 3257 C CA . ASP A 1 416 ? 25.980 24.491 -18.715 1.00 74.56 416 ASP A CA 1
ATOM 3258 C C . ASP A 1 416 ? 24.952 25.632 -18.764 1.00 74.56 416 ASP A C 1
ATOM 3260 O O . ASP A 1 416 ? 25.321 26.778 -19.027 1.00 74.56 416 ASP A O 1
ATOM 3264 N N . ARG A 1 417 ? 23.680 25.358 -18.428 1.00 75.06 417 ARG A N 1
ATOM 3265 C CA . ARG A 1 417 ? 22.644 26.399 -18.308 1.00 75.06 417 ARG A CA 1
ATOM 3266 C C . ARG A 1 417 ? 22.967 27.414 -17.216 1.00 75.06 417 ARG A C 1
ATOM 3268 O O . ARG A 1 417 ? 22.895 28.609 -17.488 1.00 75.06 417 ARG A O 1
ATOM 3275 N N . MET A 1 418 ? 23.365 26.963 -16.023 1.00 67.94 418 MET A N 1
ATOM 3276 C CA . MET A 1 418 ? 23.737 27.863 -14.923 1.00 67.94 418 MET A CA 1
ATOM 3277 C C . MET A 1 418 ? 24.932 28.750 -15.289 1.00 67.94 418 MET A C 1
ATOM 3279 O O . MET A 1 418 ? 24.919 29.937 -14.985 1.00 67.94 418 MET A O 1
ATOM 3283 N N . ILE A 1 419 ? 25.930 28.208 -15.997 1.00 73.75 419 ILE A N 1
ATOM 3284 C CA . ILE A 1 419 ? 27.070 28.995 -16.490 1.00 73.75 419 ILE A CA 1
ATOM 3285 C C . ILE A 1 419 ? 26.600 30.059 -17.492 1.00 73.75 419 ILE A C 1
ATOM 3287 O O . ILE A 1 419 ? 27.039 31.201 -17.415 1.00 73.75 419 ILE A O 1
ATOM 3291 N N . THR A 1 420 ? 25.681 29.720 -18.404 1.00 74.50 420 THR A N 1
ATOM 3292 C CA . THR A 1 420 ? 25.155 30.696 -19.376 1.00 74.50 420 THR A CA 1
ATOM 3293 C C . THR A 1 420 ? 24.209 31.739 -18.777 1.00 74.50 420 THR A C 1
ATOM 3295 O O . THR A 1 420 ? 24.095 32.823 -19.342 1.00 74.50 420 THR A O 1
ATOM 3298 N N . GLU A 1 421 ? 23.529 31.432 -17.669 1.00 69.19 421 GLU A N 1
ATOM 3299 C CA . GLU A 1 421 ? 22.646 32.375 -16.966 1.00 69.19 421 GLU A CA 1
ATOM 3300 C C . GLU A 1 421 ? 23.418 33.327 -16.039 1.00 69.19 421 GLU A C 1
ATOM 3302 O O . GLU A 1 421 ? 22.993 34.466 -15.887 1.00 69.19 421 GLU A O 1
ATOM 3307 N N . ASP A 1 422 ? 24.560 32.911 -15.478 1.00 62.59 422 ASP A N 1
ATOM 3308 C CA . ASP A 1 422 ? 25.436 33.782 -14.671 1.00 62.59 422 ASP A CA 1
ATOM 3309 C C . ASP A 1 422 ? 26.292 34.754 -15.525 1.00 62.59 422 ASP A C 1
ATOM 3311 O O . ASP A 1 422 ? 26.839 35.724 -14.994 1.00 62.59 422 ASP A O 1
ATOM 3315 N N . ASP A 1 423 ? 26.395 34.528 -16.843 1.00 56.00 423 ASP A N 1
ATOM 3316 C CA . ASP A 1 423 ? 27.102 35.398 -17.804 1.00 56.00 423 ASP A CA 1
ATOM 3317 C C . ASP A 1 423 ? 26.195 36.482 -18.457 1.00 56.00 423 ASP A C 1
ATOM 3319 O O . ASP A 1 423 ? 26.663 37.239 -19.320 1.00 56.00 423 ASP A O 1
ATOM 3323 N N . ILE A 1 424 ? 24.919 36.599 -18.045 1.00 49.78 424 ILE A N 1
ATOM 3324 C CA . ILE A 1 424 ? 23.946 37.638 -18.471 1.00 49.78 424 ILE A CA 1
ATOM 3325 C C . ILE A 1 424 ? 23.556 38.513 -17.277 1.00 49.78 424 ILE A C 1
ATOM 3327 O O . ILE A 1 424 ? 23.553 39.759 -17.445 1.00 49.78 424 ILE A O 1
#

Organism: Caenorhabditis elegans (NCBI:txid6239)

pLDDT: mean 81.3, std 21.08, range [24.64, 98.31]

Foldseek 3Di:
DDDDDDDDDDDDDDDDDDDDDDDDDDDDDDDDDDDDDDDDDDDDDDDDDDDDDDDDDDDDDDPDPPDLLRLQVVLLVVLVVVVVVCPDPPDQLLRDVVNLVSLCCRLQVQDPVRDGPDDPVSLVSSLVSVLVSLVVCVPPPCSLSSVCNQQVHPPVPVSNNVVSVVSLLVSCLVCLVVVSNLSVVSVLVVLVPDPDLVVSVVSLQVSLLSCCVQQPPPADPPCNSLVSVLCCLVRPLSNLLSCLLPNVVNDPPDPSSLVSNLSSCVSRVVVSLQNQQVSQVSVQSSQPPPLLNLLLVCQVDVPSVSSLVSLLVCLQCCVPRADDDPVGHHHPDFRDNLCVLLDPPTADDLSSLLNNLSNQLRDPDDLVVSLVSLVVGDHPPLCVVLSVQCNPPPNNVCSVVSNVVSVVSVVVVVVVVVVVVVVD

Radius of gyration: 31.23 Å; chains: 1; bounding box: 103×85×82 Å

Secondary structure (DSSP, 8-state):
--------------S----------------------------------------------------HHHHHHHHHHHHHHHHHH---TTS-GGG-HHHHHHIIIIIS-B-TTS-B---HHHHHHHHHHHHHHHHTTTT-TTHHHHHIIIII--TTSHHHHHHHHHHHHHHHHHHHHTT-THHHHHHHHHHTT-S-HHHHHHHHHHHHHHHIIIIIIT--TTT-GGGGGGGGGGT-HHHHHHHHHHGGGTS---HHHHHHHHHHHHHHHHHHHHHHHHSHHHHHHIIIIIHHHHHHHHHH-TT-HHHHHHHHHHHHHIIIIIS-BTTB---------HHHHH-TTS---HHHHHHHHHHHHH--S-HHHHHHHHTT----GGGHHHHHHHHSS-TTT-HHHHHHHHHHHHHHHHHHHHHHHHT-

InterPro domains:
  IPR027844 Integrator complex subunit 15 [PF14964] (101-248)
  IPR027844 Integrator complex subunit 15 [PTHR14540] (50-422)

Sequence (424 aa):
MAPKKKMFQKSMSALMLGGAESAAPLAGSGVLASNSAGSSPPGAAGTPSAASQTPTTSTPPSSTTTTLTEQAKGVLAQLVKTSKMSRSRGSALAEKPEVQAMLDKDLFLIQSDRRTKMNAMQQLQLVRVLAQFFLERVDDGHRYSYFEAIFLGRSDDPTLHEYRLSVMFQLVSFSIQYPVLQILNHVMGWLCQMKNVEQERIYSDRLIDMIIEHFVRLSNEQNRMHEYLIPLEGTCSEFCALFVSRATLHGPLSPPMITLIVRYCTRNMQFILRHLRDTSWLGNDFAEKVVPKLVEQTLLDDDSDSLGSCLCYVLFRWHIDVLANEDRKGPTKRIEVLDLLLSADYPWTKRRACVLASAIGASTRPEAEIQKELQRLEVPEHFQPVIDLLCSKGIKKSSQTVLDAISEMHLVEEMDRMITEDDI